Protein AF-0000000083960661 (afdb_homodimer)

pLDDT: mean 90.1, std 17.29, range [34.41, 98.94]

Structure (mmCIF, N/CA/C/O backbone):
data_AF-0000000083960661-model_v1
#
loop_
_entity.id
_entity.type
_entity.pdbx_description
1 polymer 'CREG-like beta-barrel domain-containing protein'
#
loop_
_atom_site.group_PDB
_atom_site.id
_atom_site.type_symbol
_atom_site.label_atom_id
_atom_site.label_alt_id
_atom_site.label_comp_id
_atom_site.label_asym_id
_atom_site.label_entity_id
_atom_site.label_seq_id
_atom_site.pdbx_PDB_ins_code
_atom_site.Cartn_x
_atom_site.Cartn_y
_atom_site.Cartn_z
_atom_site.occupancy
_atom_site.B_iso_or_equiv
_atom_site.auth_seq_id
_atom_site.auth_comp_id
_atom_site.auth_asym_id
_atom_site.auth_atom_id
_atom_site.pdbx_PDB_model_num
ATOM 1 N N . MET A 1 1 ? -62.625 -68.062 -13.789 1 34.59 1 MET A N 1
ATOM 2 C CA . MET A 1 1 ? -61.875 -67 -14.383 1 34.59 1 MET A CA 1
ATOM 3 C C . MET A 1 1 ? -61.875 -65.75 -13.445 1 34.59 1 MET A C 1
ATOM 5 O O . MET A 1 1 ? -62.812 -65 -13.438 1 34.59 1 MET A O 1
ATOM 9 N N . LEU A 1 2 ? -61.375 -65.938 -12.188 1 41.75 2 LEU A N 1
ATOM 10 C CA . LEU A 1 2 ? -61.281 -64.938 -11.117 1 41.75 2 LEU A CA 1
ATOM 11 C C . LEU A 1 2 ? -60.344 -63.812 -11.516 1 41.75 2 LEU A C 1
ATOM 13 O O . LEU A 1 2 ? -59.156 -64.062 -11.797 1 41.75 2 LEU A O 1
ATOM 17 N N . LEU A 1 3 ? -60.875 -62.75 -12.086 1 41.41 3 LEU A N 1
ATOM 18 C CA . LEU A 1 3 ? -60.219 -61.5 -12.477 1 41.41 3 LEU A CA 1
ATOM 19 C C . LEU A 1 3 ? -59.625 -60.781 -11.258 1 41.41 3 LEU A C 1
ATOM 21 O O . LEU A 1 3 ? -60.375 -60.406 -10.352 1 41.41 3 LEU A O 1
ATOM 25 N N . ARG A 1 4 ? -58.438 -61.156 -10.797 1 41.38 4 ARG A N 1
ATOM 26 C CA . ARG A 1 4 ? -57.688 -60.406 -9.773 1 41.38 4 ARG A CA 1
ATOM 27 C C . ARG A 1 4 ? -57.438 -58.969 -10.203 1 41.38 4 ARG A C 1
ATOM 29 O O . ARG A 1 4 ? -56.844 -58.75 -11.25 1 41.38 4 ARG A O 1
ATOM 36 N N . ALA A 1 5 ? -58.312 -58.031 -9.844 1 43.91 5 ALA A N 1
ATOM 37 C CA . ALA A 1 5 ? -58.062 -56.594 -10.016 1 43.91 5 ALA A CA 1
ATOM 38 C C . ALA A 1 5 ? -56.812 -56.156 -9.297 1 43.91 5 ALA A C 1
ATOM 40 O O . ALA A 1 5 ? -56.656 -56.344 -8.086 1 43.91 5 ALA A O 1
ATOM 41 N N . LEU A 1 6 ? -55.688 -56.156 -10.016 1 40.41 6 LEU A N 1
ATOM 42 C CA . LEU A 1 6 ? -54.438 -55.562 -9.516 1 40.41 6 LEU A CA 1
ATOM 43 C C . LEU A 1 6 ? -54.625 -54.094 -9.195 1 40.41 6 LEU A C 1
ATOM 45 O O . LEU A 1 6 ? -54.969 -53.312 -10.086 1 40.41 6 LEU A O 1
ATOM 49 N N . LEU A 1 7 ? -55.062 -53.75 -7.949 1 41.22 7 LEU A N 1
ATOM 50 C CA . LEU A 1 7 ? -55.094 -52.375 -7.469 1 41.22 7 LEU A CA 1
ATOM 51 C C . LEU A 1 7 ? -53.719 -51.75 -7.531 1 41.22 7 LEU A C 1
ATOM 53 O O . LEU A 1 7 ? -52.781 -52.219 -6.871 1 41.22 7 LEU A O 1
ATOM 57 N N . LEU A 1 8 ? -53.469 -51.094 -8.672 1 45.31 8 LEU A N 1
ATOM 58 C CA . LEU A 1 8 ? -52.281 -50.25 -8.789 1 45.31 8 LEU A CA 1
ATOM 59 C C . LEU A 1 8 ? -52.312 -49.125 -7.781 1 45.31 8 LEU A C 1
ATOM 61 O O . LEU A 1 8 ? -53.188 -48.25 -7.855 1 45.31 8 LEU A O 1
ATOM 65 N N . LEU A 1 9 ? -51.875 -49.312 -6.566 1 43.81 9 LEU A N 1
ATOM 66 C CA . LEU A 1 9 ? -51.656 -48.219 -5.617 1 43.81 9 LEU A CA 1
ATOM 67 C C . LEU A 1 9 ? -50.656 -47.219 -6.176 1 43.81 9 LEU A C 1
ATOM 69 O O . LEU A 1 9 ? -49.469 -47.531 -6.355 1 43.81 9 LEU A O 1
ATOM 73 N N . VAL A 1 10 ? -51.219 -46.219 -6.902 1 46.66 10 VAL A N 1
ATOM 74 C CA . VAL A 1 10 ? -50.406 -45.062 -7.277 1 46.66 10 VAL A CA 1
ATOM 75 C C . VAL A 1 10 ? -49.969 -44.312 -6.023 1 46.66 10 VAL A C 1
ATOM 77 O O . VAL A 1 10 ? -50.812 -43.781 -5.285 1 46.66 10 VAL A O 1
ATOM 80 N N . THR A 1 11 ? -48.875 -44.719 -5.414 1 44.22 11 THR A N 1
ATOM 81 C CA . THR A 1 11 ? -48.312 -43.875 -4.355 1 44.22 11 THR A CA 1
ATOM 82 C C . THR A 1 11 ? -47.969 -42.5 -4.883 1 44.22 11 THR A C 1
ATOM 84 O O . THR A 1 11 ? -47.219 -42.344 -5.859 1 44.22 11 THR A O 1
ATOM 87 N N . PHE A 1 12 ? -48.875 -41.531 -4.68 1 44.66 12 PHE A N 1
ATOM 88 C CA . PHE A 1 12 ? -48.531 -40.125 -4.887 1 44.66 12 PHE A CA 1
ATOM 89 C C . PHE A 1 12 ? -47.312 -39.719 -4.078 1 44.66 12 PHE A C 1
ATOM 91 O O . PHE A 1 12 ? -47.344 -39.75 -2.846 1 44.66 12 PHE A O 1
ATOM 98 N N . VAL A 1 13 ? -46.125 -39.875 -4.629 1 44.41 13 VAL A N 1
ATOM 99 C CA . VAL A 1 13 ? -44.969 -39.25 -4.016 1 44.41 13 VAL A CA 1
ATOM 100 C C . VAL A 1 13 ? -45.188 -37.75 -3.938 1 44.41 13 VAL A C 1
ATOM 102 O O . VAL A 1 13 ? -45.281 -37.062 -4.965 1 44.41 13 VAL A O 1
ATOM 105 N N . SER A 1 14 ? -45.844 -37.312 -2.906 1 40.88 14 SER A N 1
ATOM 106 C CA . SER A 1 14 ? -45.844 -35.844 -2.701 1 40.88 14 SER A CA 1
ATOM 107 C C . SER A 1 14 ? -44.438 -35.281 -2.797 1 40.88 14 SER A C 1
ATOM 109 O O . SER A 1 14 ? -43.531 -35.688 -2.053 1 40.88 14 SER A O 1
ATOM 111 N N . ALA A 1 15 ? -44.094 -34.812 -3.979 1 43.41 15 ALA A N 1
ATOM 112 C CA . ALA A 1 15 ? -42.875 -34 -4.051 1 43.41 15 ALA A CA 1
ATOM 113 C C . ALA A 1 15 ? -42.844 -32.969 -2.938 1 43.41 15 ALA A C 1
ATOM 115 O O . ALA A 1 15 ? -43.719 -32.094 -2.863 1 43.41 15 ALA A O 1
ATOM 116 N N . ALA A 1 16 ? -42.25 -33.281 -1.842 1 44.16 16 ALA A N 1
ATOM 117 C CA . ALA A 1 16 ? -42.031 -32.188 -0.904 1 44.16 16 ALA A CA 1
ATOM 118 C C . ALA A 1 16 ? -41.531 -30.953 -1.631 1 44.16 16 ALA A C 1
ATOM 120 O O . ALA A 1 16 ? -40.75 -31.031 -2.564 1 44.16 16 ALA A O 1
ATOM 121 N N . PRO A 1 17 ? -42.375 -29.891 -1.593 1 40.5 17 PRO A N 1
ATOM 122 C CA . PRO A 1 17 ? -41.844 -28.703 -2.24 1 40.5 17 PRO A CA 1
ATOM 123 C C . PRO A 1 17 ? -40.344 -28.516 -1.944 1 40.5 17 PRO A C 1
ATOM 125 O O . PRO A 1 17 ? -39.875 -28.828 -0.846 1 40.5 17 PRO A O 1
ATOM 128 N N . VAL A 1 18 ? -39.5 -28.797 -2.922 1 39.41 18 VAL A N 1
ATOM 129 C CA . VAL A 1 18 ? -38.125 -28.281 -2.764 1 39.41 18 VAL A CA 1
ATOM 130 C C . VAL A 1 18 ? -38.188 -26.922 -2.074 1 39.41 18 VAL A C 1
ATOM 132 O O . VAL A 1 18 ? -38.75 -25.969 -2.611 1 39.41 18 VAL A O 1
ATOM 135 N N . HIS A 1 19 ? -38.406 -26.891 -0.78 1 37.88 19 HIS A N 1
ATOM 136 C CA . HIS A 1 19 ? -38.156 -25.594 -0.136 1 37.88 19 HIS A CA 1
ATOM 137 C C . HIS A 1 19 ? -37 -24.859 -0.816 1 37.88 19 HIS A C 1
ATOM 139 O O . HIS A 1 19 ? -36 -25.453 -1.139 1 37.88 19 HIS A O 1
ATOM 145 N N . ASP A 1 20 ? -37.344 -23.906 -1.519 1 38.84 20 ASP A N 1
ATOM 146 C CA . ASP A 1 20 ? -36.281 -22.969 -1.948 1 38.84 20 ASP A CA 1
ATOM 147 C C . ASP A 1 20 ? -35.125 -22.938 -0.951 1 38.84 20 ASP A C 1
ATOM 149 O O . ASP A 1 20 ? -35.344 -22.594 0.217 1 38.84 20 ASP A O 1
ATOM 153 N N . ILE A 1 21 ? -34.312 -23.922 -0.898 1 38.97 21 ILE A N 1
ATOM 154 C CA . ILE A 1 21 ? -33.094 -23.641 -0.18 1 38.97 21 ILE A CA 1
ATOM 155 C C . ILE A 1 21 ? -32.781 -22.141 -0.212 1 38.97 21 ILE A C 1
ATOM 157 O O . ILE A 1 21 ? -32.531 -21.578 -1.277 1 38.97 21 ILE A O 1
ATOM 161 N N . ILE A 1 22 ? -33.5 -21.328 0.481 1 38.66 22 ILE A N 1
ATOM 162 C CA . ILE A 1 22 ? -33 -19.984 0.729 1 38.66 22 ILE A CA 1
ATOM 163 C C . ILE A 1 22 ? -31.469 -19.984 0.666 1 38.66 22 ILE A C 1
ATOM 165 O O . ILE A 1 22 ? -30.812 -20.625 1.491 1 38.66 22 ILE A O 1
ATOM 169 N N . ILE A 1 23 ? -30.734 -20.234 -0.454 1 44.41 23 ILE A N 1
ATOM 170 C CA . ILE A 1 23 ? -29.312 -19.906 -0.588 1 44.41 23 ILE A CA 1
ATOM 171 C C . ILE A 1 23 ? -28.938 -18.828 0.417 1 44.41 23 ILE A C 1
ATOM 173 O O . ILE A 1 23 ? -29.609 -17.797 0.504 1 44.41 23 ILE A O 1
ATOM 177 N N . GLU A 1 24 ? -28.375 -19 1.543 1 51.78 24 GLU A N 1
ATOM 178 C CA . GLU A 1 24 ? -27.703 -18.062 2.436 1 51.78 24 GLU A CA 1
ATOM 179 C C . GLU A 1 24 ? -27.344 -16.766 1.707 1 51.78 24 GLU A C 1
ATOM 181 O O . GLU A 1 24 ? -26.906 -16.812 0.555 1 51.78 24 GLU A O 1
ATOM 186 N N . ASP A 1 25 ? -27.812 -15.477 2.086 1 67.06 25 ASP A N 1
ATOM 187 C CA . ASP A 1 25 ? -27.922 -14.102 1.619 1 67.06 25 ASP A CA 1
ATOM 188 C C . ASP A 1 25 ? -26.578 -13.586 1.108 1 67.06 25 ASP A C 1
ATOM 190 O O . ASP A 1 25 ? -25.594 -13.586 1.84 1 67.06 25 ASP A O 1
ATOM 194 N N . SER A 1 26 ? -26.312 -13.617 -0.14 1 86.56 26 SER A N 1
ATOM 195 C CA . SER A 1 26 ? -25.188 -12.977 -0.812 1 86.56 26 SER A CA 1
ATOM 196 C C . SER A 1 26 ? -24.969 -11.562 -0.291 1 86.56 26 SER A C 1
ATOM 198 O O . SER A 1 26 ? -25.922 -10.836 -0.026 1 86.56 26 SER A O 1
ATOM 200 N N . PRO A 1 27 ? -23.734 -11.188 0.075 1 93.94 27 PRO A N 1
ATOM 201 C CA . PRO A 1 27 ? -23.453 -9.836 0.563 1 93.94 27 PRO A CA 1
ATOM 202 C C . PRO A 1 27 ? -23.984 -8.75 -0.364 1 93.94 27 PRO A C 1
ATOM 204 O O . PRO A 1 27 ? -23.875 -8.867 -1.587 1 93.94 27 PRO A O 1
ATOM 207 N N . THR A 1 28 ? -24.656 -7.789 0.223 1 96.06 28 THR A N 1
ATOM 208 C CA . THR A 1 28 ? -25.266 -6.688 -0.527 1 96.06 28 THR A CA 1
ATOM 209 C C . THR A 1 28 ? -24.281 -5.516 -0.634 1 96.06 28 THR A C 1
ATOM 211 O O . THR A 1 28 ? -23.25 -5.5 0.027 1 96.06 28 THR A O 1
ATOM 214 N N . VAL A 1 29 ? -24.641 -4.547 -1.473 1 97.88 29 VAL A N 1
ATOM 215 C CA . VAL A 1 29 ? -23.828 -3.342 -1.598 1 97.88 29 VAL A CA 1
ATOM 216 C C . VAL A 1 29 ? -23.859 -2.559 -0.287 1 97.88 29 VAL A C 1
ATOM 218 O O . VAL A 1 29 ? -22.859 -1.926 0.087 1 97.88 29 VAL A O 1
ATOM 221 N N . GLU A 1 30 ? -24.922 -2.656 0.465 1 97.88 30 GLU A N 1
ATOM 222 C CA . GLU A 1 30 ? -25.016 -2.023 1.777 1 97.88 30 GLU A CA 1
ATOM 223 C C . GLU A 1 30 ? -24.031 -2.65 2.758 1 97.88 30 GLU A C 1
ATOM 225 O O . GLU A 1 30 ? -23.406 -1.946 3.557 1 97.88 30 GLU A O 1
ATOM 230 N N . ASP A 1 31 ? -23.906 -3.975 2.67 1 97.25 31 ASP A N 1
ATOM 231 C CA . ASP A 1 31 ? -22.891 -4.66 3.469 1 97.25 31 ASP A CA 1
ATOM 232 C C . ASP A 1 31 ? -21.5 -4.164 3.119 1 97.25 31 ASP A C 1
ATOM 234 O O . ASP A 1 31 ? -20.688 -3.9 4.008 1 97.25 31 ASP A O 1
ATOM 238 N N . GLY A 1 32 ? -21.281 -4.039 1.818 1 98.25 32 GLY A N 1
ATOM 239 C CA . GLY A 1 32 ? -20 -3.535 1.354 1 98.25 32 GLY A CA 1
ATOM 240 C C . GLY A 1 32 ? -19.703 -2.125 1.832 1 98.25 32 GLY A C 1
ATOM 241 O O . GLY A 1 32 ? -18.578 -1.826 2.238 1 98.25 32 GLY A O 1
ATOM 242 N N . ALA A 1 33 ? -20.703 -1.299 1.761 1 98.81 33 ALA A N 1
ATOM 243 C CA . ALA A 1 33 ? -20.547 0.085 2.199 1 98.81 33 ALA A CA 1
ATOM 244 C C . ALA A 1 33 ? -20.156 0.151 3.676 1 98.81 33 ALA A C 1
ATOM 246 O O . ALA A 1 33 ? -19.297 0.934 4.062 1 98.81 33 ALA A O 1
ATOM 247 N N . ALA A 1 34 ? -20.781 -0.669 4.496 1 98.69 34 ALA A N 1
ATOM 248 C CA . ALA A 1 34 ? -20.469 -0.713 5.922 1 98.69 34 ALA A CA 1
ATOM 249 C C . ALA A 1 34 ? -19.031 -1.164 6.152 1 98.69 34 ALA A C 1
ATOM 251 O O . ALA A 1 34 ? -18.328 -0.606 6.996 1 98.69 34 ALA A O 1
ATOM 252 N N . VAL A 1 35 ? -18.609 -2.133 5.387 1 98.62 35 VAL A N 1
ATOM 253 C CA . VAL A 1 35 ? -17.25 -2.635 5.508 1 98.62 35 VAL A CA 1
ATOM 254 C C . VAL A 1 35 ? -16.25 -1.552 5.082 1 98.62 35 VAL A C 1
ATOM 256 O O . VAL A 1 35 ? -15.281 -1.277 5.785 1 98.62 35 VAL A O 1
ATOM 259 N N . ALA A 1 36 ? -16.531 -0.881 3.961 1 98.81 36 ALA A N 1
ATOM 260 C CA . ALA A 1 36 ? -15.648 0.164 3.457 1 98.81 36 ALA A CA 1
ATOM 261 C C . ALA A 1 36 ? -15.523 1.31 4.457 1 98.81 36 ALA A C 1
ATOM 263 O O . ALA A 1 36 ? -14.414 1.744 4.781 1 98.81 36 ALA A O 1
ATOM 264 N N . ARG A 1 37 ? -16.672 1.735 4.961 1 98.88 37 ARG A N 1
ATOM 265 C CA . ARG A 1 37 ? -16.703 2.828 5.926 1 98.88 37 ARG A CA 1
ATOM 266 C C . ARG A 1 37 ? -15.961 2.453 7.203 1 98.88 37 ARG A C 1
ATOM 268 O O . ARG A 1 37 ? -15.211 3.264 7.75 1 98.88 37 ARG A O 1
ATOM 275 N N . THR A 1 38 ? -16.156 1.287 7.641 1 98.75 38 THR A N 1
ATOM 276 C CA . THR A 1 38 ? -15.516 0.81 8.859 1 98.75 38 THR A CA 1
ATOM 277 C C . THR A 1 38 ? -14.008 0.699 8.672 1 98.75 38 THR A C 1
ATOM 279 O O . THR A 1 38 ? -13.234 1.088 9.555 1 98.75 38 THR A O 1
ATOM 282 N N . LEU A 1 39 ? -13.633 0.182 7.527 1 98.69 39 LEU A N 1
ATOM 283 C CA . LEU A 1 39 ? -12.211 0.036 7.223 1 98.69 39 LEU A CA 1
ATOM 284 C C . LEU A 1 39 ? -11.5 1.386 7.273 1 98.69 39 LEU A C 1
ATOM 286 O O . LEU A 1 39 ? -10.453 1.518 7.91 1 98.69 39 LEU A O 1
ATOM 290 N N . VAL A 1 40 ? -12.062 2.402 6.691 1 98.88 40 VAL A N 1
ATOM 291 C CA . VAL A 1 40 ? -11.492 3.744 6.676 1 98.88 40 VAL A CA 1
ATOM 292 C C . VAL A 1 40 ? -11.453 4.305 8.094 1 98.88 40 VAL A C 1
ATOM 294 O O . VAL A 1 40 ? -10.484 4.973 8.477 1 98.88 40 VAL A O 1
ATOM 297 N N . ASN A 1 41 ? -12.461 4.016 8.852 1 98.56 41 ASN A N 1
ATOM 298 C CA . ASN A 1 41 ? -12.531 4.504 10.219 1 98.56 41 ASN A CA 1
ATOM 299 C C . ASN A 1 41 ? -11.508 3.814 11.117 1 98.56 41 ASN A C 1
ATOM 301 O O . ASN A 1 41 ? -10.891 4.457 11.969 1 98.56 41 ASN A O 1
ATOM 305 N N . ARG A 1 42 ? -11.289 2.537 10.93 1 98.25 42 ARG A N 1
ATOM 306 C CA . ARG A 1 42 ? -10.469 1.723 11.82 1 98.25 42 ARG A CA 1
ATOM 307 C C . ARG A 1 42 ? -8.984 1.899 11.516 1 98.25 42 ARG A C 1
ATOM 309 O O . ARG A 1 42 ? -8.156 1.936 12.43 1 98.25 42 ARG A O 1
ATOM 316 N N . GLU A 1 43 ? -8.68 1.949 10.273 1 98.44 43 GLU A N 1
ATOM 317 C CA . GLU A 1 43 ? -7.27 2.033 9.883 1 98.44 43 GLU A CA 1
ATOM 318 C C . GLU A 1 43 ? -6.773 3.475 9.93 1 98.44 43 GLU A C 1
ATOM 320 O O . GLU A 1 43 ? -7.531 4.391 10.25 1 98.44 43 GLU A O 1
ATOM 325 N N . SER A 1 44 ? -5.414 3.652 9.68 1 98.69 44 SER A N 1
ATOM 326 C CA . SER A 1 44 ? -4.855 4.992 9.852 1 98.69 44 SER A CA 1
ATOM 327 C C . SER A 1 44 ? -3.725 5.246 8.859 1 98.69 44 SER A C 1
ATOM 329 O O . SER A 1 44 ? -3.07 6.289 8.906 1 98.69 44 SER A O 1
ATOM 331 N N . LEU A 1 45 ? -3.406 4.289 8.047 1 98.81 45 LEU A N 1
ATOM 332 C CA . LEU A 1 45 ? -2.469 4.438 6.941 1 98.81 45 LEU A CA 1
ATOM 333 C C . LEU A 1 45 ? -3.176 4.25 5.605 1 98.81 45 LEU A C 1
ATOM 335 O O . LEU A 1 45 ? -4.043 3.385 5.469 1 98.81 45 LEU A O 1
ATOM 339 N N . ALA A 1 46 ? -2.834 5.031 4.68 1 98.88 46 ALA A N 1
ATOM 340 C CA . ALA A 1 46 ? -3.318 4.879 3.309 1 98.88 46 ALA A CA 1
ATOM 341 C C . ALA A 1 46 ? -2.158 4.816 2.32 1 98.88 46 ALA A C 1
ATOM 343 O O . ALA A 1 46 ? -1.136 5.48 2.512 1 98.88 46 ALA A O 1
ATOM 344 N N . ASN A 1 47 ? -2.293 3.957 1.353 1 98.81 47 ASN A N 1
ATOM 345 C CA . ASN A 1 47 ? -1.455 4.07 0.164 1 98.81 47 ASN A CA 1
ATOM 346 C C . ASN A 1 47 ? -1.998 5.113 -0.809 1 98.81 47 ASN A C 1
ATOM 348 O O . ASN A 1 47 ? -3.094 4.949 -1.35 1 98.81 47 ASN A O 1
ATOM 352 N N . VAL A 1 48 ? -1.253 6.168 -0.927 1 98.94 48 VAL A N 1
ATOM 353 C CA . VAL A 1 48 ? -1.624 7.195 -1.896 1 98.94 48 VAL A CA 1
ATOM 354 C C . VAL A 1 48 ? -0.997 6.879 -3.252 1 98.94 48 VAL A C 1
ATOM 356 O O . VAL A 1 48 ? 0.228 6.816 -3.377 1 98.94 48 VAL A O 1
ATOM 359 N N . ASN A 1 49 ? -1.896 6.652 -4.191 1 98.94 49 ASN A N 1
ATOM 360 C CA . ASN A 1 49 ? -1.487 6.211 -5.52 1 98.94 49 ASN A CA 1
ATOM 361 C C . ASN A 1 49 ? -1.475 7.367 -6.516 1 98.94 49 ASN A C 1
ATOM 363 O O . ASN A 1 49 ? -2.461 8.094 -6.641 1 98.94 49 ASN A O 1
ATOM 367 N N . THR A 1 50 ? -0.339 7.547 -7.145 1 98.94 50 THR A N 1
ATOM 368 C CA . THR A 1 50 ? -0.153 8.641 -8.094 1 98.94 50 THR A CA 1
ATOM 369 C C . THR A 1 50 ? 0.635 8.172 -9.312 1 98.94 50 THR A C 1
ATOM 371 O O . THR A 1 50 ? 1.012 6.996 -9.398 1 98.94 50 THR A O 1
ATOM 374 N N . ILE A 1 51 ? 0.735 9.039 -10.273 1 98.81 51 ILE A N 1
ATOM 375 C CA . ILE A 1 51 ? 1.561 8.805 -11.461 1 98.81 51 ILE A CA 1
ATOM 376 C C . ILE A 1 51 ? 2.812 9.68 -11.391 1 98.81 51 ILE A C 1
ATOM 378 O O . ILE A 1 51 ? 2.719 10.898 -11.25 1 98.81 51 ILE A O 1
ATOM 382 N N . LYS A 1 52 ? 3.928 9.008 -11.43 1 98.31 52 LYS A N 1
ATOM 383 C CA . LYS A 1 52 ? 5.215 9.695 -11.422 1 98.31 52 LYS A CA 1
ATOM 384 C C . LYS A 1 52 ? 5.848 9.695 -12.812 1 98.31 52 LYS A C 1
ATOM 386 O O . LYS A 1 52 ? 6.117 8.625 -13.375 1 98.31 52 LYS A O 1
ATOM 391 N N . PRO A 1 53 ? 6.105 10.812 -13.383 1 96.56 53 PRO A N 1
ATOM 392 C CA . PRO A 1 53 ? 6.879 10.828 -14.633 1 96.56 53 PRO A CA 1
ATOM 393 C C . PRO A 1 53 ? 8.352 10.477 -14.414 1 96.56 53 PRO A C 1
ATOM 395 O O . PRO A 1 53 ? 9 11.031 -13.523 1 96.56 53 PRO A O 1
ATOM 398 N N . VAL A 1 54 ? 8.773 9.5 -15.18 1 94.88 54 VAL A N 1
ATOM 399 C CA . VAL A 1 54 ? 10.164 9.07 -15.102 1 94.88 54 VAL A CA 1
ATOM 400 C C . VAL A 1 54 ? 10.828 9.219 -16.469 1 94.88 54 VAL A C 1
ATOM 402 O O . VAL A 1 54 ? 10.406 8.594 -17.438 1 94.88 54 VAL A O 1
ATOM 405 N N . LYS A 1 55 ? 11.898 10.016 -16.484 1 92.38 55 LYS A N 1
ATOM 406 C CA . LYS A 1 55 ? 12.641 10.172 -17.719 1 92.38 55 LYS A CA 1
ATOM 407 C C . LYS A 1 55 ? 13.508 8.953 -18 1 92.38 55 LYS A C 1
ATOM 409 O O . LYS A 1 55 ? 14.266 8.5 -17.141 1 92.38 55 LYS A O 1
ATOM 414 N N . ARG A 1 56 ? 13.398 8.477 -19.188 1 90.75 56 ARG A N 1
ATOM 415 C CA . ARG A 1 56 ? 14.164 7.301 -19.594 1 90.75 56 ARG A CA 1
ATOM 416 C C . ARG A 1 56 ? 15.398 7.695 -20.391 1 90.75 56 ARG A C 1
ATOM 418 O O . ARG A 1 56 ? 15.492 8.82 -20.875 1 90.75 56 ARG A O 1
ATOM 425 N N . PRO A 1 57 ? 16.359 6.82 -20.453 1 87.31 57 PRO A N 1
ATOM 426 C CA . PRO A 1 57 ? 17.594 7.125 -21.172 1 87.31 57 PRO A CA 1
ATOM 427 C C . PRO A 1 57 ? 17.359 7.496 -22.641 1 87.31 57 PRO A C 1
ATOM 429 O O . PRO A 1 57 ? 18.094 8.297 -23.203 1 87.31 57 PRO A O 1
ATOM 432 N N . ASP A 1 58 ? 16.312 7.023 -23.234 1 91.38 58 ASP A N 1
ATOM 433 C CA . ASP A 1 58 ? 16.047 7.266 -24.656 1 91.38 58 ASP A CA 1
ATOM 434 C C . ASP A 1 58 ? 15.312 8.586 -24.859 1 91.38 58 ASP A C 1
ATOM 436 O O . ASP A 1 58 ? 14.945 8.93 -25.984 1 91.38 58 ASP A O 1
ATOM 440 N N . GLY A 1 59 ? 15.055 9.273 -23.797 1 92.31 59 GLY A N 1
ATOM 441 C CA . GLY A 1 59 ? 14.453 10.594 -23.875 1 92.31 59 GLY A CA 1
ATOM 442 C C . GLY A 1 59 ? 12.953 10.578 -23.672 1 92.31 59 GLY A C 1
ATOM 443 O O . GLY A 1 59 ? 12.328 11.625 -23.5 1 92.31 59 GLY A O 1
ATOM 444 N N . THR A 1 60 ? 12.398 9.367 -23.641 1 93.44 60 THR A N 1
ATOM 445 C CA . THR A 1 60 ? 10.953 9.281 -23.453 1 93.44 60 THR A CA 1
ATOM 446 C C . THR A 1 60 ? 10.609 9.375 -21.969 1 93.44 60 THR A C 1
ATOM 448 O O . THR A 1 60 ? 11.484 9.281 -21.109 1 93.44 60 THR A O 1
ATOM 451 N N . VAL A 1 61 ? 9.352 9.711 -21.734 1 94.44 61 VAL A N 1
ATOM 452 C CA . VAL A 1 61 ? 8.859 9.805 -20.359 1 94.44 61 VAL A CA 1
ATOM 453 C C . VAL A 1 61 ? 7.914 8.648 -20.062 1 94.44 61 VAL A C 1
ATOM 455 O O . VAL A 1 61 ? 6.949 8.422 -20.797 1 94.44 61 VAL A O 1
ATOM 458 N N . LEU A 1 62 ? 8.266 7.895 -19.016 1 95.19 62 LEU A N 1
ATOM 459 C CA . LEU A 1 62 ? 7.367 6.859 -18.516 1 95.19 62 LEU A CA 1
ATOM 460 C C . LEU A 1 62 ? 6.484 7.398 -17.406 1 95.19 62 LEU A C 1
ATOM 462 O O . LEU A 1 62 ? 6.98 7.961 -16.422 1 95.19 62 LEU A O 1
ATOM 466 N N . ASN A 1 63 ? 5.168 7.316 -17.594 1 97.12 63 ASN A N 1
ATOM 467 C CA . ASN A 1 63 ? 4.23 7.617 -16.516 1 97.12 63 ASN A CA 1
ATOM 468 C C . ASN A 1 63 ? 4.035 6.414 -15.602 1 97.12 63 ASN A C 1
ATOM 470 O O . ASN A 1 63 ? 3.172 5.57 -15.852 1 97.12 63 ASN A O 1
ATOM 474 N N . LEU A 1 64 ? 4.777 6.391 -14.586 1 98.62 64 LEU A N 1
ATOM 475 C CA . LEU A 1 64 ? 4.863 5.23 -13.703 1 98.62 64 LEU A CA 1
ATOM 476 C C . LEU A 1 64 ? 3.857 5.34 -12.562 1 98.62 64 LEU A C 1
ATOM 478 O O . LEU A 1 64 ? 3.891 6.297 -11.789 1 98.62 64 LEU A O 1
ATOM 482 N N . PRO A 1 65 ? 2.879 4.379 -12.484 1 98.94 65 PRO A N 1
ATOM 483 C CA . PRO A 1 65 ? 2.072 4.359 -11.258 1 98.94 65 PRO A CA 1
ATOM 484 C C . PRO A 1 65 ? 2.889 3.998 -10.023 1 98.94 65 PRO A C 1
ATOM 486 O O . PRO A 1 65 ? 3.664 3.039 -10.047 1 98.94 65 PRO A O 1
ATOM 489 N N . VAL A 1 66 ? 2.785 4.812 -8.992 1 98.88 66 VAL A N 1
ATOM 490 C CA . VAL A 1 66 ? 3.523 4.605 -7.75 1 98.88 66 VAL A CA 1
ATOM 491 C C . VAL A 1 66 ? 2.58 4.75 -6.559 1 98.88 66 VAL A C 1
ATOM 493 O O . VAL A 1 66 ? 1.472 5.273 -6.695 1 98.88 66 VAL A O 1
ATOM 496 N N . SER A 1 67 ? 2.984 4.227 -5.457 1 98.88 67 SER A N 1
ATOM 497 C CA . SER A 1 67 ? 2.207 4.285 -4.223 1 98.88 67 SER A CA 1
ATOM 498 C C . SER A 1 67 ? 3.092 4.609 -3.025 1 98.88 67 SER A C 1
ATOM 500 O O . SER A 1 67 ? 4.234 4.152 -2.947 1 98.88 67 SER A O 1
ATOM 502 N N . SER A 1 68 ? 2.592 5.398 -2.154 1 98.75 68 SER A N 1
ATOM 503 C CA . SER A 1 68 ? 3.307 5.754 -0.933 1 98.75 68 SER A CA 1
ATOM 504 C C . SER A 1 68 ? 2.389 5.691 0.284 1 98.75 68 SER A C 1
ATOM 506 O O . SER A 1 68 ? 1.246 6.148 0.229 1 98.75 68 SER A O 1
ATOM 508 N N . VAL A 1 69 ? 2.916 5.109 1.354 1 98.81 69 VAL A N 1
ATOM 509 C CA . VAL A 1 69 ? 2.146 5.074 2.594 1 98.81 69 VAL A CA 1
ATOM 510 C C . VAL A 1 69 ? 2.102 6.469 3.215 1 98.81 69 VAL A C 1
ATOM 512 O O . VAL A 1 69 ? 3.117 7.168 3.262 1 98.81 69 VAL A O 1
ATOM 515 N N . GLU A 1 70 ? 0.933 6.883 3.637 1 98.81 70 GLU A N 1
ATOM 516 C CA . GLU A 1 70 ? 0.695 8.188 4.25 1 98.81 70 GLU A CA 1
ATOM 517 C C . GLU A 1 70 ? -0.198 8.062 5.484 1 98.81 70 GLU A C 1
ATOM 519 O O . GLU A 1 70 ? -1.014 7.145 5.574 1 98.81 70 GLU A O 1
ATOM 524 N N . TYR A 1 71 ? -0.041 9.023 6.391 1 98.81 71 TYR A N 1
ATOM 525 C CA . TYR A 1 71 ? -0.826 9.055 7.621 1 98.81 71 TYR A CA 1
ATOM 526 C C . TYR A 1 71 ? -2.166 9.75 7.395 1 98.81 71 TYR A C 1
ATOM 528 O O . TYR A 1 71 ? -2.219 10.852 6.844 1 98.81 71 TYR A O 1
ATOM 536 N N . TYR A 1 72 ? -3.234 9.078 7.781 1 98.88 72 TYR A N 1
ATOM 537 C CA . TYR A 1 72 ? -4.543 9.719 7.793 1 98.88 72 TYR A CA 1
ATOM 538 C C . TYR A 1 72 ? -5.301 9.391 9.07 1 98.88 72 TYR A C 1
ATOM 540 O O . TYR A 1 72 ? -4.891 8.516 9.836 1 98.88 72 TYR A O 1
ATOM 548 N N . ALA A 1 73 ? -6.348 10.117 9.336 1 98.75 73 ALA A N 1
ATOM 549 C CA . ALA A 1 73 ? -7.297 9.789 10.398 1 98.75 73 ALA A CA 1
ATOM 550 C C . ALA A 1 73 ? -8.695 10.305 10.062 1 98.75 73 ALA A C 1
ATOM 552 O O . ALA A 1 73 ? -8.844 11.391 9.492 1 98.75 73 ALA A O 1
ATOM 553 N N . ASP A 1 74 ? -9.633 9.477 10.375 1 98.5 74 ASP A N 1
ATOM 554 C CA . ASP A 1 74 ? -11.023 9.867 10.203 1 98.5 74 ASP A CA 1
ATOM 555 C C . ASP A 1 74 ? -11.547 10.609 11.438 1 98.5 74 ASP A C 1
ATOM 557 O O . ASP A 1 74 ? -12.461 10.133 12.109 1 98.5 74 ASP A O 1
ATOM 561 N N . CYS A 1 75 ? -11.141 11.836 11.633 1 98.5 75 CYS A N 1
ATOM 562 C CA . CYS A 1 75 ? -11.336 12.555 12.883 1 98.5 75 CYS A CA 1
ATOM 563 C C . CYS A 1 75 ? -12.766 13.086 12.984 1 98.5 75 CYS A C 1
ATOM 565 O O . CYS A 1 75 ? -13.273 13.289 14.094 1 98.5 75 CYS A O 1
ATOM 567 N N . ASP A 1 76 ? -13.469 13.297 11.883 1 98.06 76 ASP A N 1
ATOM 568 C CA . ASP A 1 76 ? -14.852 13.781 11.914 1 98.06 76 ASP A CA 1
ATOM 569 C C . ASP A 1 76 ? -15.844 12.625 11.898 1 98.06 76 ASP A C 1
ATOM 571 O O . ASP A 1 76 ? -17.047 12.836 11.953 1 98.06 76 ASP A O 1
ATOM 575 N N . ASN A 1 77 ? -15.352 11.453 11.789 1 97.81 77 ASN A N 1
ATOM 576 C CA . ASN A 1 77 ? -16.172 10.25 11.734 1 97.81 77 ASN A CA 1
ATOM 577 C C . ASN A 1 77 ? -17.188 10.312 10.602 1 97.81 77 ASN A C 1
ATOM 579 O O . ASN A 1 77 ? -18.328 9.875 10.758 1 97.81 77 ASN A O 1
ATOM 583 N N . ASP A 1 78 ? -16.828 10.883 9.492 1 98.31 78 ASP A N 1
ATOM 584 C CA . ASP A 1 78 ? -17.766 11.047 8.383 1 98.31 78 ASP A CA 1
ATOM 585 C C . ASP A 1 78 ? -17.312 10.25 7.164 1 98.31 78 ASP A C 1
ATOM 587 O O . ASP A 1 78 ? -17.938 10.305 6.105 1 98.31 78 ASP A O 1
ATOM 591 N N . GLY A 1 79 ? -16.188 9.531 7.234 1 98.69 79 GLY A N 1
ATOM 592 C CA . GLY A 1 79 ? -15.688 8.719 6.137 1 98.69 79 GLY A CA 1
ATOM 593 C C . GLY A 1 79 ? -14.797 9.492 5.18 1 98.69 79 GLY A C 1
ATOM 594 O O . GLY A 1 79 ? -14.273 8.922 4.219 1 98.69 79 GLY A O 1
ATOM 595 N N . ASP A 1 80 ? -14.594 10.797 5.418 1 98.88 80 ASP A N 1
ATOM 596 C CA . ASP A 1 80 ? -13.664 11.648 4.676 1 98.88 80 ASP A CA 1
ATOM 597 C C . ASP A 1 80 ? -12.414 11.938 5.496 1 98.88 80 ASP A C 1
ATOM 599 O O . ASP A 1 80 ? -12.398 12.867 6.312 1 98.88 80 ASP A O 1
ATOM 603 N N . PRO A 1 81 ? -11.359 11.195 5.336 1 98.38 81 PRO A N 1
ATOM 604 C CA . PRO A 1 81 ? -10.227 11.266 6.262 1 98.38 81 PRO A CA 1
ATOM 605 C C . PRO A 1 81 ? -9.359 12.508 6.039 1 98.38 81 PRO A C 1
ATOM 607 O O . PRO A 1 81 ? -9.406 13.109 4.965 1 98.38 81 PRO A O 1
ATOM 610 N N . TYR A 1 82 ? -8.719 12.922 7.145 1 98.88 82 TYR A N 1
ATOM 611 C CA . TYR A 1 82 ? -7.676 13.938 7.082 1 98.88 82 TYR A CA 1
ATOM 612 C C . TYR A 1 82 ? -6.324 13.312 6.758 1 98.88 82 TYR A C 1
ATOM 614 O O . TYR A 1 82 ? -5.98 12.25 7.277 1 98.88 82 TYR A O 1
ATOM 622 N N . TRP A 1 83 ? -5.668 13.922 5.84 1 98.94 83 TRP A N 1
ATOM 623 C CA . TRP A 1 83 ? -4.301 13.578 5.461 1 98.94 83 TRP A CA 1
ATOM 624 C C . TRP A 1 83 ? -3.324 14.656 5.918 1 98.94 83 TRP A C 1
ATOM 626 O O . TRP A 1 83 ? -3.531 15.844 5.652 1 98.94 83 TRP A O 1
ATOM 636 N N . LEU A 1 84 ? -2.314 14.25 6.781 1 98.75 84 LEU A N 1
ATOM 637 C CA . LEU A 1 84 ? -1.203 15.148 7.066 1 98.75 84 LEU A CA 1
ATOM 638 C C . LEU A 1 84 ? -0.159 15.094 5.953 1 98.75 84 LEU A C 1
ATOM 640 O O . LEU A 1 84 ? 0.642 14.156 5.898 1 98.75 84 LEU A O 1
ATOM 644 N N . VAL A 1 85 ? -0.163 16.109 5.113 1 98.62 85 VAL A N 1
ATOM 645 C CA . VAL A 1 85 ? 0.628 16.109 3.889 1 98.62 85 VAL A CA 1
ATOM 646 C C . VAL A 1 85 ? 2.006 16.703 4.164 1 98.62 85 VAL A C 1
ATOM 648 O O . VAL A 1 85 ? 2.113 17.812 4.703 1 98.62 85 VAL A O 1
ATOM 651 N N . ILE A 1 86 ? 3.016 15.93 3.857 1 97.5 86 ILE A N 1
ATOM 652 C CA . ILE A 1 86 ? 4.359 16.5 3.812 1 97.5 86 ILE A CA 1
ATOM 653 C C . ILE A 1 86 ? 4.625 17.094 2.434 1 97.5 86 ILE A C 1
ATOM 655 O O . ILE A 1 86 ? 4.578 16.391 1.424 1 97.5 86 ILE A O 1
ATOM 659 N N . ASP A 1 87 ? 4.973 18.328 2.379 1 97.44 87 ASP A N 1
ATOM 660 C CA . ASP A 1 87 ? 4.984 19.062 1.124 1 97.44 87 ASP A CA 1
ATOM 661 C C . ASP A 1 87 ? 6 18.484 0.145 1 97.44 87 ASP A C 1
ATOM 663 O O . ASP A 1 87 ? 5.734 18.391 -1.056 1 97.44 87 ASP A O 1
ATOM 667 N N . ILE A 1 88 ? 7.105 18.031 0.633 1 96.62 88 ILE A N 1
ATOM 668 C CA . ILE A 1 88 ? 8.172 17.562 -0.248 1 96.62 88 ILE A CA 1
ATOM 669 C C . ILE A 1 88 ? 7.922 16.109 -0.637 1 96.62 88 ILE A C 1
ATOM 671 O O . ILE A 1 88 ? 8.617 15.562 -1.495 1 96.62 88 ILE A O 1
ATOM 675 N N . GLY A 1 89 ? 6.906 15.461 0.001 1 97.56 89 GLY A N 1
ATOM 676 C CA . GLY A 1 89 ? 6.637 14.055 -0.242 1 97.56 89 GLY A CA 1
ATOM 677 C C . GLY A 1 89 ? 6.242 13.758 -1.677 1 97.56 89 GLY A C 1
ATOM 678 O O . GLY A 1 89 ? 5.613 14.586 -2.336 1 97.56 89 GLY A O 1
ATOM 679 N N . GLY A 1 90 ? 6.5 12.586 -2.137 1 98 90 GLY A N 1
ATOM 680 C CA . GLY A 1 90 ? 6.262 12.148 -3.502 1 98 90 GLY A CA 1
ATOM 681 C C . GLY A 1 90 ? 4.816 12.297 -3.936 1 98 90 GLY A C 1
ATOM 682 O O . GLY A 1 90 ? 4.531 12.922 -4.961 1 98 90 GLY A O 1
ATOM 683 N N . PRO A 1 91 ? 3.916 11.766 -3.143 1 98.69 91 PRO A N 1
ATOM 684 C CA . PRO A 1 91 ? 2.516 11.844 -3.561 1 98.69 91 PRO A CA 1
ATOM 685 C C . PRO A 1 91 ? 2.027 13.281 -3.734 1 98.69 91 PRO A C 1
ATOM 687 O O . PRO A 1 91 ? 1.364 13.594 -4.727 1 98.69 91 PRO A O 1
ATOM 690 N N . ASN A 1 92 ? 2.379 14.125 -2.807 1 98.69 92 ASN A N 1
ATOM 691 C CA . ASN A 1 92 ? 1.971 15.516 -2.934 1 98.69 92 ASN A CA 1
ATOM 692 C C . ASN A 1 92 ? 2.611 16.188 -4.152 1 98.69 92 ASN A C 1
ATOM 694 O O . ASN A 1 92 ? 1.947 16.922 -4.883 1 98.69 92 ASN A O 1
ATOM 698 N N . GLN A 1 93 ? 3.893 15.945 -4.367 1 98.5 93 GLN A N 1
ATOM 699 C CA . GLN A 1 93 ? 4.59 16.531 -5.508 1 98.5 93 GLN A CA 1
ATOM 700 C C . GLN A 1 93 ? 3.982 16.047 -6.828 1 98.5 93 GLN A C 1
ATOM 702 O O . GLN A 1 93 ? 3.836 16.844 -7.766 1 98.5 93 GLN A O 1
ATOM 707 N N . ASN A 1 94 ? 3.619 14.805 -6.938 1 98.75 94 ASN A N 1
ATOM 708 C CA . ASN A 1 94 ? 2.961 14.297 -8.141 1 98.75 94 ASN A CA 1
ATOM 709 C C . ASN A 1 94 ? 1.6 14.953 -8.352 1 98.75 94 ASN A C 1
ATOM 711 O O . ASN A 1 94 ? 1.26 15.336 -9.469 1 98.75 94 ASN A O 1
ATOM 715 N N . ILE A 1 95 ? 0.891 15.07 -7.277 1 98.75 95 ILE A N 1
ATOM 716 C CA . ILE A 1 95 ? -0.468 15.594 -7.355 1 98.75 95 ILE A CA 1
ATOM 717 C C . ILE A 1 95 ? -0.43 17.062 -7.789 1 98.75 95 ILE A C 1
ATOM 719 O O . ILE A 1 95 ? -1.201 17.469 -8.656 1 98.75 95 ILE A O 1
ATOM 723 N N . ILE A 1 96 ? 0.498 17.812 -7.215 1 97.75 96 ILE A N 1
ATOM 724 C CA . ILE A 1 96 ? 0.564 19.234 -7.555 1 97.75 96 ILE A CA 1
ATOM 725 C C . ILE A 1 96 ? 1.004 19.391 -9.008 1 97.75 96 ILE A C 1
ATOM 727 O O . ILE A 1 96 ? 0.691 20.406 -9.648 1 97.75 96 ILE A O 1
ATOM 731 N N . LYS A 1 97 ? 1.639 18.375 -9.562 1 97.25 97 LYS A N 1
ATOM 732 C CA . LYS A 1 97 ? 2.086 18.406 -10.945 1 97.25 97 LYS A CA 1
ATOM 733 C C . LYS A 1 97 ? 1.017 17.859 -11.883 1 97.25 97 LYS A C 1
ATOM 735 O O . LYS A 1 97 ? 1.253 17.719 -13.086 1 97.25 97 LYS A O 1
ATOM 740 N N . GLY A 1 98 ? -0.12 17.438 -11.297 1 97.5 98 GLY A N 1
ATOM 741 C CA . GLY A 1 98 ? -1.259 17.141 -12.148 1 97.5 98 GLY A CA 1
ATOM 742 C C . GLY A 1 98 ? -1.636 15.664 -12.141 1 97.5 98 GLY A C 1
ATOM 743 O O . GLY A 1 98 ? -2.574 15.258 -12.82 1 97.5 98 GLY A O 1
ATOM 744 N N . SER A 1 99 ? -0.98 14.867 -11.391 1 98.56 99 SER A N 1
ATOM 745 C CA . SER A 1 99 ? -1.312 13.445 -11.336 1 98.56 99 SER A CA 1
ATOM 746 C C . SER A 1 99 ? -2.717 13.227 -10.789 1 98.56 99 SER A C 1
ATOM 748 O O . SER A 1 99 ? -3.09 13.812 -9.766 1 98.56 99 SER A O 1
ATOM 750 N N . PRO A 1 100 ? -3.527 12.336 -11.547 1 98.5 100 PRO A N 1
ATOM 751 C CA . PRO A 1 100 ? -4.645 11.758 -10.797 1 98.5 100 PRO A CA 1
ATOM 752 C C . PRO A 1 100 ? -4.184 10.977 -9.562 1 98.5 100 PRO A C 1
ATOM 754 O O . PRO A 1 100 ? -2.996 10.672 -9.43 1 98.5 100 PRO A O 1
ATOM 757 N N . TYR A 1 101 ? -5.109 10.75 -8.656 1 98.88 101 TYR A N 1
ATOM 758 C CA . TYR A 1 101 ? -4.742 10.031 -7.441 1 98.88 101 TYR A CA 1
ATOM 759 C C . TYR A 1 101 ? -5.906 9.195 -6.93 1 98.88 101 TYR A C 1
ATOM 761 O O . TYR A 1 101 ? -7.062 9.453 -7.27 1 98.88 101 TYR A O 1
ATOM 769 N N . SER A 1 102 ? -5.613 8.18 -6.195 1 98.94 102 SER A N 1
ATOM 770 C CA . SER A 1 102 ? -6.531 7.363 -5.406 1 98.94 102 SER A CA 1
ATOM 771 C C . SER A 1 102 ? -5.895 6.934 -4.09 1 98.94 102 SER A C 1
ATOM 773 O O . SER A 1 102 ? -4.68 7.051 -3.914 1 98.94 102 SER A O 1
ATOM 775 N N . PHE A 1 103 ? -6.719 6.586 -3.135 1 98.94 103 PHE A N 1
ATOM 776 C CA . PHE A 1 103 ? -6.266 6.023 -1.867 1 98.94 103 PHE A CA 1
ATOM 777 C C . PHE A 1 103 ? -6.68 4.562 -1.744 1 98.94 103 PHE A C 1
ATOM 779 O O . PHE A 1 103 ? -7.809 4.203 -2.08 1 98.94 103 PHE A O 1
ATOM 786 N N . THR A 1 104 ? -5.754 3.74 -1.364 1 98.94 104 THR A N 1
ATOM 787 C CA . THR A 1 104 ? -6.109 2.367 -1.025 1 98.94 104 THR A CA 1
ATOM 788 C C . THR A 1 104 ? -5.82 2.08 0.445 1 98.94 104 THR A C 1
ATOM 790 O O . THR A 1 104 ? -4.801 2.523 0.981 1 98.94 104 THR A O 1
ATOM 793 N N . ILE A 1 105 ? -6.738 1.419 1.089 1 98.94 105 ILE A N 1
ATOM 794 C CA . ILE A 1 105 ? -6.66 1.029 2.492 1 98.94 105 ILE A CA 1
ATOM 795 C C . ILE A 1 105 ? -7.059 -0.437 2.645 1 98.94 105 ILE A C 1
ATOM 797 O O . ILE A 1 105 ? -8.023 -0.891 2.025 1 98.94 105 ILE A O 1
ATOM 801 N N . ARG A 1 106 ? -6.273 -1.144 3.383 1 98.44 106 ARG A N 1
ATOM 802 C CA . ARG A 1 106 ? -6.582 -2.545 3.648 1 98.44 106 ARG A CA 1
ATOM 803 C C . ARG A 1 106 ? -6.512 -2.85 5.141 1 98.44 106 ARG A C 1
ATOM 805 O O . ARG A 1 106 ? -6.004 -2.041 5.922 1 98.44 106 ARG A O 1
ATOM 812 N N . VAL A 1 107 ? -7.094 -3.969 5.523 1 97.75 107 VAL A N 1
ATOM 813 C CA . VAL A 1 107 ? -6.941 -4.453 6.891 1 97.75 107 VAL A CA 1
ATOM 814 C C . VAL A 1 107 ? -5.461 -4.547 7.246 1 97.75 107 VAL A C 1
ATOM 816 O O . VAL A 1 107 ? -4.668 -5.113 6.488 1 97.75 107 VAL A O 1
ATOM 819 N N . GLY A 1 108 ? -5.125 -3.914 8.328 1 96 108 GLY A N 1
ATOM 820 C CA . GLY A 1 108 ? -3.736 -3.951 8.766 1 96 108 GLY A CA 1
ATOM 821 C C . GLY A 1 108 ? -2.98 -2.672 8.469 1 96 108 GLY A C 1
ATOM 822 O O . GLY A 1 108 ? -1.827 -2.516 8.875 1 96 108 GLY A O 1
ATOM 823 N N . ASP A 1 109 ? -3.635 -1.699 7.793 1 97.62 109 ASP A N 1
ATOM 824 C CA . ASP A 1 109 ? -2.984 -0.431 7.477 1 97.62 109 ASP A CA 1
ATOM 825 C C . ASP A 1 109 ? -3.027 0.522 8.664 1 97.62 109 ASP A C 1
ATOM 827 O O . ASP A 1 109 ? -3.66 1.579 8.602 1 97.62 109 ASP A O 1
ATOM 831 N N . HIS A 1 110 ? -2.389 0.128 9.656 1 96.88 110 HIS A N 1
ATOM 832 C CA . HIS A 1 110 ? -2.162 0.901 10.875 1 96.88 110 HIS A CA 1
ATOM 833 C C . HIS A 1 110 ? -0.809 0.569 11.492 1 96.88 110 HIS A C 1
ATOM 835 O O . HIS A 1 110 ? -0.164 -0.405 11.102 1 96.88 110 HIS A O 1
ATOM 841 N N . ALA A 1 111 ? -0.408 1.412 12.328 1 94.19 111 ALA A N 1
ATOM 842 C CA . ALA A 1 111 ? 0.888 1.191 12.969 1 94.19 111 ALA A CA 1
ATOM 843 C C . ALA A 1 111 ? 0.849 -0.033 13.875 1 94.19 111 ALA A C 1
ATOM 845 O O . ALA A 1 111 ? -0.189 -0.346 14.461 1 94.19 111 ALA A O 1
ATOM 846 N N . LYS A 1 112 ? 2.029 -0.593 14.07 1 88.69 112 LYS A N 1
ATOM 847 C CA . LYS A 1 112 ? 2.17 -1.798 14.883 1 88.69 112 LYS A CA 1
ATOM 848 C C . LYS A 1 112 ? 1.734 -1.545 16.328 1 88.69 112 LYS A C 1
ATOM 850 O O . LYS A 1 112 ? 1.188 -2.434 16.969 1 88.69 112 LYS A O 1
ATOM 855 N N . TYR A 1 113 ? 1.905 -0.405 16.812 1 88.25 113 TYR A N 1
ATOM 856 C CA . TYR A 1 113 ? 1.605 -0.109 18.219 1 88.25 113 TYR A CA 1
ATOM 857 C C . TYR A 1 113 ? 0.105 0.053 18.422 1 88.25 113 TYR A C 1
ATOM 859 O O . TYR A 1 113 ? -0.367 0.079 19.562 1 88.25 113 TYR A O 1
ATOM 867 N N . ASP A 1 114 ? -0.623 0.292 17.328 1 90.62 114 ASP A N 1
ATOM 868 C CA . ASP A 1 114 ? -2.074 0.391 17.438 1 90.62 114 ASP A CA 1
ATOM 869 C C . ASP A 1 114 ? -2.717 -0.993 17.5 1 90.62 114 ASP A C 1
ATOM 871 O O . ASP A 1 114 ? -3.42 -1.402 16.578 1 90.62 114 ASP A O 1
ATOM 875 N N . GLU A 1 115 ? -2.535 -1.702 18.594 1 83.94 115 GLU A N 1
ATOM 876 C CA . GLU A 1 115 ? -2.889 -3.107 18.75 1 83.94 115 GLU A CA 1
ATOM 877 C C . GLU A 1 115 ? -4.395 -3.279 18.938 1 83.94 115 GLU A C 1
ATOM 879 O O . GLU A 1 115 ? -4.914 -4.391 18.828 1 83.94 115 GLU A O 1
ATOM 884 N N . ASP A 1 116 ? -5.129 -2.232 19.062 1 87.94 116 ASP A N 1
ATOM 885 C CA . ASP A 1 116 ? -6.543 -2.328 19.406 1 87.94 116 ASP A CA 1
ATOM 886 C C . ASP A 1 116 ? -7.426 -2.283 18.172 1 87.94 116 ASP A C 1
ATOM 888 O O . ASP A 1 116 ? -8.648 -2.381 18.266 1 87.94 116 ASP A O 1
ATOM 892 N N . VAL A 1 117 ? -6.797 -2.268 17 1 93.44 117 VAL A N 1
ATOM 893 C CA . VAL A 1 117 ? -7.609 -2.189 15.797 1 93.44 117 VAL A CA 1
ATOM 894 C C . VAL A 1 117 ? -8.203 -3.561 15.484 1 93.44 117 VAL A C 1
ATOM 896 O O . VAL A 1 117 ? -7.473 -4.527 15.266 1 93.44 117 VAL A O 1
ATOM 899 N N . ASN A 1 118 ? -9.555 -3.629 15.5 1 94.25 118 ASN A N 1
ATOM 900 C CA . ASN A 1 118 ? -10.266 -4.859 15.18 1 94.25 118 ASN A CA 1
ATOM 901 C C . ASN A 1 118 ? -10.141 -5.207 13.695 1 94.25 118 ASN A C 1
ATOM 903 O O . ASN A 1 118 ? -10.484 -4.402 12.836 1 94.25 118 ASN A O 1
ATOM 907 N N . ASP A 1 119 ? -9.664 -6.414 13.391 1 93.75 119 ASP A N 1
ATOM 908 C CA . ASP A 1 119 ? -9.438 -6.785 12 1 93.75 119 ASP A CA 1
ATOM 909 C C . ASP A 1 119 ? -10.484 -7.789 11.516 1 93.75 119 ASP A C 1
ATOM 911 O O . ASP A 1 119 ? -10.289 -8.453 10.5 1 93.75 119 ASP A O 1
ATOM 915 N N . GLU A 1 120 ? -11.547 -7.918 12.297 1 94.19 120 GLU A N 1
ATOM 916 C CA . GLU A 1 120 ? -12.633 -8.812 11.898 1 94.19 120 GLU A CA 1
ATOM 917 C C . GLU A 1 120 ? -13.711 -8.062 11.125 1 94.19 120 GLU A C 1
ATOM 919 O O . GLU A 1 120 ? -14.156 -6.996 11.539 1 94.19 120 GLU A O 1
ATOM 924 N N . TYR A 1 121 ? -14.047 -8.617 10.031 1 96.12 121 TYR A N 1
ATOM 925 C CA . TYR A 1 121 ? -15.086 -8.047 9.18 1 96.12 121 TYR A CA 1
ATOM 926 C C . TYR A 1 121 ? -16.047 -9.125 8.688 1 96.12 121 TYR A C 1
ATOM 928 O O . TYR A 1 121 ? -15.641 -10.273 8.484 1 96.12 121 TYR A O 1
ATOM 936 N N . PRO A 1 122 ? -17.328 -8.719 8.438 1 92.94 122 PRO A N 1
ATOM 937 C CA . PRO A 1 122 ? -18.234 -9.68 7.812 1 92.94 122 PRO A CA 1
ATOM 938 C C . PRO A 1 122 ? -17.703 -10.211 6.484 1 92.94 122 PRO A C 1
ATOM 940 O O . PRO A 1 122 ? -17.297 -9.438 5.617 1 92.94 122 PRO A O 1
ATOM 943 N N . GLY A 1 123 ? -17.625 -11.508 6.453 1 90.56 123 GLY A N 1
ATOM 944 C CA . GLY A 1 123 ? -17.188 -12.133 5.215 1 90.56 123 GLY A CA 1
ATOM 945 C C . GLY A 1 123 ? -15.68 -12.266 5.117 1 90.56 123 GLY A C 1
ATOM 946 O O . GLY A 1 123 ? -15.172 -12.938 4.219 1 90.56 123 GLY A O 1
ATOM 947 N N . GLY A 1 124 ? -14.969 -11.602 6.027 1 90.5 124 GLY A N 1
ATOM 948 C CA . GLY A 1 124 ? -13.523 -11.695 6.027 1 90.5 124 GLY A CA 1
ATOM 949 C C . GLY A 1 124 ? -13.008 -13.016 6.566 1 90.5 124 GLY A C 1
ATOM 950 O O . GLY A 1 124 ? -13.703 -13.695 7.328 1 90.5 124 GLY A O 1
ATOM 951 N N . LEU A 1 125 ? -11.836 -13.391 6.031 1 89.94 125 LEU A N 1
ATOM 952 C CA . LEU A 1 125 ? -11.164 -14.578 6.551 1 89.94 125 LEU A CA 1
ATOM 953 C C . LEU A 1 125 ? -9.992 -14.195 7.449 1 89.94 125 LEU A C 1
ATOM 955 O O . LEU A 1 125 ? -8.992 -13.656 6.973 1 89.94 125 LEU A O 1
ATOM 959 N N . ASP A 1 126 ? -10.141 -14.602 8.641 1 82.81 126 ASP A N 1
ATOM 960 C CA . ASP A 1 126 ? -9.117 -14.234 9.617 1 82.81 126 ASP A CA 1
ATOM 961 C C . ASP A 1 126 ? -7.754 -14.789 9.219 1 82.81 126 ASP A C 1
ATOM 963 O O . ASP A 1 126 ? -7.641 -15.938 8.797 1 82.81 126 ASP A O 1
ATOM 967 N N . GLY A 1 127 ? -6.84 -13.922 9.344 1 84 127 GLY A N 1
ATOM 968 C CA . GLY A 1 127 ? -5.469 -14.336 9.086 1 84 127 GLY A CA 1
ATOM 969 C C . GLY A 1 127 ? -5.117 -14.344 7.613 1 84 127 GLY A C 1
ATOM 970 O O . GLY A 1 127 ? -3.963 -14.57 7.246 1 84 127 GLY A O 1
ATOM 971 N N . SER A 1 128 ? -6.082 -14.117 6.75 1 93.69 128 SER A N 1
ATOM 972 C CA . SER A 1 128 ? -5.848 -14.102 5.309 1 93.69 128 SER A CA 1
ATOM 973 C C . SER A 1 128 ? -5.879 -12.68 4.762 1 93.69 128 SER A C 1
ATOM 975 O O . SER A 1 128 ? -6.922 -12.023 4.777 1 93.69 128 SER A O 1
ATOM 977 N N . VAL A 1 129 ? -4.738 -12.227 4.238 1 97 129 VAL A N 1
ATOM 978 C CA . VAL A 1 129 ? -4.695 -10.898 3.639 1 97 129 VAL A CA 1
ATOM 979 C C . VAL A 1 129 ? -5.578 -10.867 2.391 1 97 129 VAL A C 1
ATOM 981 O O . VAL A 1 129 ? -6.387 -9.953 2.219 1 97 129 VAL A O 1
ATOM 984 N N . ALA A 1 130 ? -5.535 -11.938 1.648 1 96.38 130 ALA A N 1
ATOM 985 C CA . ALA A 1 130 ? -6.336 -12.023 0.43 1 96.38 130 ALA A CA 1
ATOM 986 C C . ALA A 1 130 ? -7.824 -12.094 0.756 1 96.38 130 ALA A C 1
ATOM 988 O O . ALA A 1 130 ? -8.656 -11.602 -0.012 1 96.38 130 ALA A O 1
ATOM 989 N N . GLY A 1 131 ? -8.156 -12.648 1.861 1 96.56 131 GLY A N 1
ATOM 990 C CA . GLY A 1 131 ? -9.547 -12.812 2.248 1 96.56 131 GLY A CA 1
ATOM 991 C C . GLY A 1 131 ? -10.055 -11.68 3.123 1 96.56 131 GLY A C 1
ATOM 992 O O . GLY A 1 131 ? -11.148 -11.773 3.688 1 96.56 131 GLY A O 1
ATOM 993 N N . SER A 1 132 ? -9.289 -10.664 3.307 1 97.62 132 SER A N 1
ATOM 994 C CA . SER A 1 132 ? -9.672 -9.539 4.156 1 97.62 132 SER A CA 1
ATOM 995 C C . SER A 1 132 ? -9.992 -8.297 3.326 1 97.62 132 SER A C 1
ATOM 997 O O . SER A 1 132 ? -9.523 -8.164 2.193 1 97.62 132 SER A O 1
ATOM 999 N N . PRO A 1 133 ? -10.75 -7.375 3.898 1 98.31 133 PRO A N 1
ATOM 1000 C CA . PRO A 1 133 ? -11.211 -6.215 3.133 1 98.31 133 PRO A CA 1
ATOM 1001 C C . PRO A 1 133 ? -10.07 -5.289 2.719 1 98.31 133 PRO A C 1
ATOM 1003 O O . PRO A 1 133 ? -9.109 -5.113 3.475 1 98.31 133 PRO A O 1
ATOM 1006 N N . ARG A 1 134 ? -10.188 -4.703 1.574 1 98.75 134 ARG A N 1
ATOM 1007 C CA . ARG A 1 134 ? -9.398 -3.588 1.053 1 98.75 134 ARG A CA 1
ATOM 1008 C C . ARG A 1 134 ? -10.25 -2.695 0.152 1 98.75 134 ARG A C 1
ATOM 1010 O O . ARG A 1 134 ? -11.156 -3.174 -0.528 1 98.75 134 ARG A O 1
ATOM 1017 N N . VAL A 1 135 ? -9.969 -1.428 0.189 1 98.88 135 VAL A N 1
ATOM 1018 C CA . VAL A 1 135 ? -10.82 -0.478 -0.518 1 98.88 135 VAL A CA 1
ATOM 1019 C C . VAL A 1 135 ? -9.961 0.509 -1.3 1 98.88 135 VAL A C 1
ATOM 1021 O O . VAL A 1 135 ? -8.891 0.917 -0.833 1 98.88 135 VAL A O 1
ATOM 1024 N N . GLN A 1 136 ? -10.336 0.757 -2.471 1 98.81 136 GLN A N 1
ATOM 1025 C CA . GLN A 1 136 ? -9.836 1.857 -3.287 1 98.81 136 GLN A CA 1
ATOM 1026 C C . GLN A 1 136 ? -10.797 3.043 -3.258 1 98.81 136 GLN A C 1
ATOM 1028 O O . GLN A 1 136 ? -11.984 2.896 -3.555 1 98.81 136 GLN A O 1
ATOM 1033 N N . LEU A 1 137 ? -10.297 4.184 -2.941 1 98.94 137 LEU A N 1
ATOM 1034 C CA . LEU A 1 137 ? -11.125 5.379 -2.809 1 98.94 137 LEU A CA 1
ATOM 1035 C C . LEU A 1 137 ? -10.75 6.414 -3.865 1 98.94 137 LEU A C 1
ATOM 1037 O O . LEU A 1 137 ? -9.562 6.633 -4.137 1 98.94 137 LEU A O 1
ATOM 1041 N N . THR A 1 138 ? -11.727 6.973 -4.492 1 98.56 138 THR A N 1
ATOM 1042 C CA . THR A 1 138 ? -11.586 8.188 -5.281 1 98.56 138 THR A CA 1
ATOM 1043 C C . THR A 1 138 ? -12.227 9.375 -4.57 1 98.56 138 THR A C 1
ATOM 1045 O O . THR A 1 138 ? -13.039 9.195 -3.66 1 98.56 138 THR A O 1
ATOM 1048 N N . GLY A 1 139 ? -11.766 10.523 -4.902 1 98.44 139 GLY A N 1
ATOM 1049 C CA . GLY A 1 139 ? -12.305 11.719 -4.262 1 98.44 139 GLY A CA 1
ATOM 1050 C C . GLY A 1 139 ? -11.523 12.977 -4.598 1 98.44 139 GLY A C 1
ATOM 1051 O O . GLY A 1 139 ? -10.773 13.008 -5.574 1 98.44 139 GLY A O 1
ATOM 1052 N N . THR A 1 140 ? -11.789 14.016 -3.83 1 98.44 140 THR A N 1
ATOM 1053 C CA . THR A 1 140 ? -11.133 15.312 -4.004 1 98.44 140 THR A CA 1
ATOM 1054 C C . THR A 1 140 ? -10.422 15.734 -2.723 1 98.44 140 THR A C 1
ATOM 1056 O O . THR A 1 140 ? -10.953 15.555 -1.624 1 98.44 140 THR A O 1
ATOM 1059 N N . LEU A 1 141 ? -9.234 16.25 -2.939 1 98.69 141 LEU A N 1
ATOM 1060 C CA . LEU A 1 141 ? -8.453 16.766 -1.819 1 98.69 141 LEU A CA 1
ATOM 1061 C C . LEU A 1 141 ? -8.656 18.266 -1.651 1 98.69 141 LEU A C 1
ATOM 1063 O O . LEU A 1 141 ? -8.625 19.016 -2.631 1 98.69 141 LEU A O 1
ATOM 1067 N N . ARG A 1 142 ? -8.906 18.625 -0.38 1 98.25 142 ARG A N 1
ATOM 1068 C CA . ARG A 1 142 ? -8.938 20.047 -0.042 1 98.25 142 ARG A CA 1
ATOM 1069 C C . ARG A 1 142 ? -7.902 20.375 1.023 1 98.25 142 ARG A C 1
ATOM 1071 O O . ARG A 1 142 ? -8.062 20.016 2.191 1 98.25 142 ARG A O 1
ATOM 1078 N N . ALA A 1 143 ? -6.914 21.094 0.558 1 97.75 143 ALA A N 1
ATOM 1079 C CA . ALA A 1 143 ? -5.898 21.562 1.494 1 97.75 143 ALA A CA 1
ATOM 1080 C C . ALA A 1 143 ? -6.438 22.719 2.34 1 97.75 143 ALA A C 1
ATOM 1082 O O . ALA A 1 143 ? -7.246 23.516 1.868 1 97.75 143 ALA A O 1
ATOM 1083 N N . PHE A 1 144 ? -5.996 22.703 3.637 1 95.12 144 PHE A N 1
ATOM 1084 C CA . PHE A 1 144 ? -6.379 23.844 4.477 1 95.12 144 PHE A CA 1
ATOM 1085 C C . PHE A 1 144 ? -5.324 24.109 5.543 1 95.12 144 PHE A C 1
ATOM 1087 O O . PHE A 1 144 ? -4.469 23.25 5.801 1 95.12 144 PHE A O 1
ATOM 1094 N N . TYR A 1 145 ? -5.441 25.281 6.055 1 92.88 145 TYR A N 1
ATOM 1095 C CA . TYR A 1 145 ? -4.484 25.781 7.035 1 92.88 145 TYR A CA 1
ATOM 1096 C C . TYR A 1 145 ? -5.199 26.453 8.195 1 92.88 145 TYR A C 1
ATOM 1098 O O . TYR A 1 145 ? -6.328 26.922 8.055 1 92.88 145 TYR A O 1
ATOM 1106 N N . PHE A 1 146 ? -4.477 26.391 9.289 1 94.19 146 PHE A N 1
ATOM 1107 C CA . PHE A 1 146 ? -4.953 27.125 10.445 1 94.19 146 PHE A CA 1
ATOM 1108 C C . PHE A 1 146 ? -4.055 28.328 10.727 1 94.19 146 PHE A C 1
ATOM 1110 O O . PHE A 1 146 ? -2.877 28.172 11.039 1 94.19 146 PHE A O 1
ATOM 1117 N N . ASP A 1 147 ? -4.582 29.516 10.633 1 90.88 147 ASP A N 1
ATOM 1118 C CA . ASP A 1 147 ? -3.824 30.734 10.898 1 90.88 147 ASP A CA 1
ATOM 1119 C C . ASP A 1 147 ? -3.672 30.969 12.406 1 90.88 147 ASP A C 1
ATOM 1121 O O . ASP A 1 147 ? -2.615 31.406 12.867 1 90.88 147 ASP A O 1
ATOM 1125 N N . ASN A 1 148 ? -4.688 30.656 13.102 1 92.69 148 ASN A N 1
ATOM 1126 C CA . ASN A 1 148 ? -4.691 30.781 14.555 1 92.69 148 ASN A CA 1
ATOM 1127 C C . ASN A 1 148 ? -4.203 29.5 15.227 1 92.69 148 ASN A C 1
ATOM 1129 O O . ASN A 1 148 ? -4.871 28.469 15.172 1 92.69 148 ASN A O 1
ATOM 1133 N N . PRO A 1 149 ? -3.096 29.578 15.867 1 89.25 149 PRO A N 1
ATOM 1134 C CA . PRO A 1 149 ? -2.549 28.375 16.5 1 89.25 149 PRO A CA 1
ATOM 1135 C C . PRO A 1 149 ? -3.443 27.844 17.609 1 89.25 149 PRO A C 1
ATOM 1137 O O . PRO A 1 149 ? -3.289 26.688 18.031 1 89.25 149 PRO A O 1
ATOM 1140 N N . PHE A 1 150 ? -4.383 28.656 18.062 1 93.44 150 PHE A N 1
ATOM 1141 C CA . PHE A 1 150 ? -5.246 28.25 19.156 1 93.44 150 PHE A CA 1
ATOM 1142 C C . PHE A 1 150 ? -6.656 27.953 18.656 1 93.44 150 PHE A C 1
ATOM 1144 O O . PHE A 1 150 ? -7.598 27.875 19.453 1 93.44 150 PHE A O 1
ATOM 1151 N N . ASP A 1 151 ? -6.785 27.781 17.375 1 95.69 151 ASP A N 1
ATOM 1152 C CA . ASP A 1 151 ? -8.078 27.391 16.812 1 95.69 151 ASP A CA 1
ATOM 1153 C C . ASP A 1 151 ? -8.547 26.062 17.406 1 95.69 151 ASP A C 1
ATOM 1155 O O . ASP A 1 151 ? -7.828 25.062 17.344 1 95.69 151 ASP A O 1
ATOM 1159 N N . PRO A 1 152 ? -9.727 26.078 18.047 1 97.19 152 PRO A N 1
ATOM 1160 C CA . PRO A 1 152 ? -10.211 24.844 18.672 1 97.19 152 PRO A CA 1
ATOM 1161 C C . PRO A 1 152 ? -10.305 23.672 17.672 1 97.19 152 PRO A C 1
ATOM 1163 O O . PRO A 1 152 ? -10.086 22.516 18.047 1 97.19 152 PRO A O 1
ATOM 1166 N N . LYS A 1 153 ? -10.656 23.938 16.469 1 97 153 LYS A N 1
ATOM 1167 C CA . LYS A 1 153 ? -10.719 22.891 15.453 1 97 153 LYS A CA 1
ATOM 1168 C C . LYS A 1 153 ? -9.344 22.312 15.172 1 97 153 LYS A C 1
ATOM 1170 O O . LYS A 1 153 ? -9.203 21.109 14.945 1 97 153 LYS A O 1
ATOM 1175 N N . LYS A 1 154 ? -8.375 23.156 15.133 1 97.38 154 LYS A N 1
ATOM 1176 C CA . LYS A 1 154 ? -6.996 22.703 14.977 1 97.38 154 LYS A CA 1
ATOM 1177 C C . LYS A 1 154 ? -6.59 21.766 16.109 1 97.38 154 LYS A C 1
ATOM 1179 O O . LYS A 1 154 ? -6.051 20.688 15.867 1 97.38 154 LYS A O 1
ATOM 1184 N N . LEU A 1 155 ? -6.824 22.234 17.297 1 97.5 155 LEU A N 1
ATOM 1185 C CA . LEU A 1 155 ? -6.426 21.484 18.484 1 97.5 155 LEU A CA 1
ATOM 1186 C C . LEU A 1 155 ? -7.117 20.141 18.516 1 97.5 155 LEU A C 1
ATOM 1188 O O . LEU A 1 155 ? -6.496 19.125 18.859 1 97.5 155 LEU A O 1
A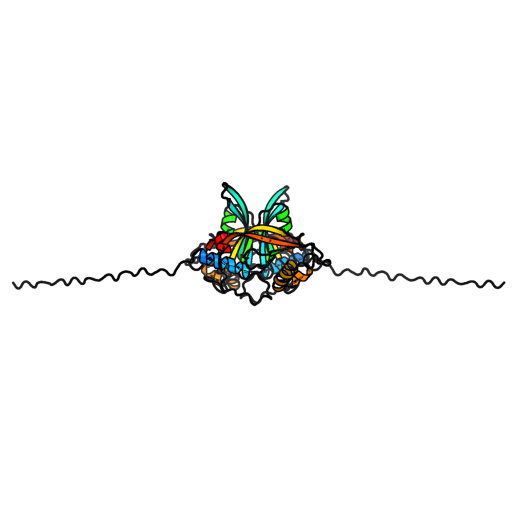TOM 1192 N N . GLU A 1 156 ? -8.359 20.125 18.172 1 98.19 156 GLU A N 1
ATOM 1193 C CA . GLU A 1 156 ? -9.109 18.875 18.172 1 98.19 156 GLU A CA 1
ATOM 1194 C C . GLU A 1 156 ? -8.594 17.922 17.094 1 98.19 156 GLU A C 1
ATOM 1196 O O . GLU A 1 156 ? -8.453 16.719 17.328 1 98.19 156 GLU A O 1
ATOM 1201 N N . LEU A 1 157 ? -8.344 18.438 15.914 1 98.44 157 LEU A N 1
ATOM 1202 C CA . LEU A 1 157 ? -7.809 17.641 14.82 1 98.44 157 LEU A CA 1
ATOM 1203 C C . LEU A 1 157 ? -6.453 17.047 15.188 1 98.44 157 LEU A C 1
ATOM 1205 O O . LEU A 1 157 ? -6.223 15.852 15 1 98.44 157 LEU A O 1
ATOM 1209 N N . GLU A 1 158 ? -5.598 17.859 15.711 1 98.25 158 GLU A N 1
ATOM 1210 C CA . GLU A 1 158 ? -4.266 17.406 16.078 1 98.25 158 GLU A CA 1
ATOM 1211 C C . GLU A 1 158 ? -4.336 16.344 17.172 1 98.25 158 GLU A C 1
ATOM 1213 O O . GLU A 1 158 ? -3.596 15.352 17.141 1 98.25 158 GLU A O 1
ATOM 1218 N N . LYS A 1 159 ? -5.219 16.547 18.156 1 98.38 159 LYS A N 1
ATOM 1219 C CA . LYS A 1 159 ? -5.406 15.562 19.219 1 98.38 159 LYS A CA 1
ATOM 1220 C C . LYS A 1 159 ? -5.844 14.219 18.641 1 98.38 159 LYS A C 1
ATOM 1222 O O . LYS A 1 159 ? -5.27 13.18 18.984 1 98.38 159 LYS A O 1
ATOM 1227 N N . CYS A 1 160 ? -6.824 14.266 17.828 1 98.44 160 CYS A N 1
ATOM 1228 C CA . CYS A 1 160 ? -7.328 13.055 17.188 1 98.44 160 CYS A CA 1
ATOM 1229 C C . CYS A 1 160 ? -6.238 12.375 16.375 1 98.44 160 CYS A C 1
ATOM 1231 O O . CYS A 1 160 ? -6.023 11.172 16.484 1 98.44 160 CYS A O 1
ATOM 1233 N N . PHE A 1 161 ? -5.586 13.164 15.539 1 98.5 161 PHE A N 1
ATOM 1234 C CA . PHE A 1 161 ? -4.578 12.641 14.625 1 98.5 161 PHE A CA 1
ATOM 1235 C C . PHE A 1 161 ? -3.41 12.039 15.391 1 98.5 161 PHE A C 1
ATOM 1237 O O . PHE A 1 161 ? -2.939 10.953 15.055 1 98.5 161 PHE A O 1
ATOM 1244 N N . LEU A 1 162 ? -2.988 12.664 16.484 1 97.62 162 LEU A N 1
ATOM 1245 C CA . LEU A 1 162 ? -1.812 12.227 17.234 1 97.62 162 LEU A CA 1
ATOM 1246 C C . LEU A 1 162 ? -2.129 11.008 18.094 1 97.62 162 LEU A C 1
ATOM 1248 O O . LEU A 1 162 ? -1.222 10.289 18.516 1 97.62 162 LEU A O 1
ATOM 1252 N N . LYS A 1 163 ? -3.367 10.836 18.375 1 97.06 163 LYS A N 1
ATOM 1253 C CA . LYS A 1 163 ? -3.75 9.586 19.031 1 97.06 163 LYS A CA 1
ATOM 1254 C C . LYS A 1 163 ? -3.389 8.383 18.172 1 97.06 163 LYS A C 1
ATOM 1256 O O . LYS A 1 163 ? -2.953 7.348 18.688 1 97.06 163 LYS A O 1
ATOM 1261 N N . ARG A 1 164 ? -3.521 8.602 16.844 1 96.88 164 ARG A N 1
ATOM 1262 C CA . ARG A 1 164 ? -3.248 7.516 15.914 1 96.88 164 ARG A CA 1
ATOM 1263 C C . ARG A 1 164 ? -1.789 7.527 15.477 1 96.88 164 ARG A C 1
ATOM 1265 O O . ARG A 1 164 ? -1.224 6.477 15.156 1 96.88 164 ARG A O 1
ATOM 1272 N N . HIS A 1 165 ? -1.213 8.703 15.438 1 97.38 165 HIS A N 1
ATOM 1273 C CA . HIS A 1 165 ? 0.144 8.906 14.938 1 97.38 165 HIS A CA 1
ATOM 1274 C C . HIS A 1 165 ? 0.953 9.773 15.898 1 97.38 165 HIS A C 1
ATOM 1276 O O . HIS A 1 165 ? 1.296 10.914 15.57 1 97.38 165 HIS A O 1
ATOM 1282 N N . PRO A 1 166 ? 1.402 9.219 16.984 1 96.44 166 PRO A N 1
ATOM 1283 C CA . PRO A 1 166 ? 2.094 10.062 17.969 1 96.44 166 PRO A CA 1
ATOM 1284 C C . PRO A 1 166 ? 3.398 10.641 17.422 1 96.44 166 PRO A C 1
ATOM 1286 O O . PRO A 1 166 ? 3.777 11.758 17.781 1 96.44 166 PRO A O 1
ATOM 1289 N N . ASP A 1 167 ? 4.055 9.961 16.547 1 94.88 167 ASP A N 1
ATOM 1290 C CA . ASP A 1 167 ? 5.336 10.43 16.031 1 94.88 167 ASP A CA 1
ATOM 1291 C C . ASP A 1 167 ? 5.152 11.648 15.125 1 94.88 167 ASP A C 1
ATOM 1293 O O . ASP A 1 167 ? 6.082 12.43 14.93 1 94.88 167 ASP A O 1
ATOM 1297 N N . ALA A 1 168 ? 3.969 11.859 14.664 1 96.5 168 ALA A N 1
ATOM 1298 C CA . ALA A 1 168 ? 3.701 12.961 13.742 1 96.5 168 ALA A CA 1
ATOM 1299 C C . ALA A 1 168 ? 3.779 14.305 14.461 1 96.5 168 ALA A C 1
ATOM 1301 O O . ALA A 1 168 ? 3.811 15.352 13.812 1 96.5 168 ALA A O 1
ATOM 1302 N N . SER A 1 169 ? 3.848 14.328 15.781 1 95.19 169 SER A N 1
ATOM 1303 C CA . SER A 1 169 ? 4.023 15.57 16.531 1 95.19 169 SER A CA 1
ATOM 1304 C C . SER A 1 169 ? 5.262 16.328 16.047 1 95.19 169 SER A C 1
ATOM 1306 O O . SER A 1 169 ? 5.316 17.547 16.125 1 95.19 169 SER A O 1
ATOM 1308 N N . ALA A 1 170 ? 6.148 15.562 15.469 1 92.94 170 ALA A N 1
ATOM 1309 C CA . ALA A 1 170 ? 7.434 16.125 15.062 1 92.94 170 ALA A CA 1
ATOM 1310 C C . ALA A 1 170 ? 7.297 16.922 13.758 1 92.94 170 ALA A C 1
ATOM 1312 O O . ALA A 1 170 ? 8.18 17.703 13.406 1 92.94 170 ALA A O 1
ATOM 1313 N N . TRP A 1 171 ? 6.117 16.719 13.016 1 95.12 171 TRP A N 1
ATOM 1314 C CA . TRP A 1 171 ? 6.07 17.391 11.727 1 95.12 171 TRP A CA 1
ATOM 1315 C C . TRP A 1 171 ? 4.684 17.969 11.461 1 95.12 171 TRP A C 1
ATOM 1317 O O . TRP A 1 171 ? 4.262 18.078 10.305 1 95.12 171 TRP A O 1
ATOM 1327 N N . LEU A 1 172 ? 3.939 18.203 12.562 1 96.44 172 LEU A N 1
ATOM 1328 C CA . LEU A 1 172 ? 2.691 18.953 12.406 1 96.44 172 LEU A CA 1
ATOM 1329 C C . LEU A 1 172 ? 2.936 20.297 11.734 1 96.44 172 LEU A C 1
ATOM 1331 O O . LEU A 1 172 ? 4.043 20.844 11.805 1 96.44 172 LEU A O 1
ATOM 1335 N N . PRO A 1 173 ? 1.747 20.766 11.211 1 94.38 173 PRO A N 1
ATOM 1336 C CA . PRO A 1 173 ? 1.895 22.094 10.633 1 94.38 173 PRO A CA 1
ATOM 1337 C C . PRO A 1 173 ? 2.268 23.156 11.672 1 94.38 173 PRO A C 1
ATOM 1339 O O . PRO A 1 173 ? 1.794 23.094 12.812 1 94.38 173 PRO A O 1
ATOM 1342 N N . ASN A 1 174 ? 3.127 23.984 11.477 1 84.5 174 ASN A N 1
ATOM 1343 C CA . ASN A 1 174 ? 3.564 25.109 12.289 1 84.5 174 ASN A CA 1
ATOM 1344 C C . ASN A 1 174 ? 4.637 24.703 13.289 1 84.5 174 ASN A C 1
ATOM 1346 O O . ASN A 1 174 ? 5.012 25.484 14.164 1 84.5 174 ASN A O 1
ATOM 1350 N N . ASN A 1 175 ? 4.906 23.344 13.312 1 88 175 ASN A N 1
ATOM 1351 C CA . ASN A 1 175 ? 6.102 22.984 14.07 1 88 175 ASN A CA 1
ATOM 1352 C C . ASN A 1 175 ? 7.363 23.562 13.43 1 88 175 ASN A C 1
ATOM 1354 O O . ASN A 1 175 ? 7.824 23.062 12.406 1 88 175 ASN A O 1
ATOM 1358 N N . TYR A 1 176 ? 7.91 24.453 14.102 1 83.56 176 TYR A N 1
ATOM 1359 C CA . TYR A 1 176 ? 9.023 25.203 13.531 1 83.56 176 TYR A CA 1
ATOM 1360 C C . TYR A 1 176 ? 10.305 24.375 13.547 1 83.56 176 TYR A C 1
ATOM 1362 O O . TYR A 1 176 ? 11.289 24.734 12.883 1 83.56 176 TYR A O 1
ATOM 1370 N N . LEU A 1 177 ? 10.312 23.344 14.242 1 85.25 177 LEU A N 1
ATOM 1371 C CA . LEU A 1 177 ? 11.5 22.5 14.328 1 85.25 177 LEU A CA 1
ATOM 1372 C C . LEU A 1 177 ? 11.484 21.422 13.242 1 85.25 177 LEU A C 1
ATOM 1374 O O . LEU A 1 177 ? 12.492 20.75 13.023 1 85.25 177 LEU A O 1
ATOM 1378 N N . SER A 1 178 ? 10.344 21.328 12.547 1 87.62 178 SER A N 1
ATOM 1379 C CA . SER A 1 178 ? 10.258 20.328 11.484 1 87.62 178 SER A CA 1
ATOM 1380 C C . SER A 1 178 ? 11.078 20.734 10.266 1 87.62 178 SER A C 1
ATOM 1382 O O . SER A 1 178 ? 11.023 21.891 9.828 1 87.62 178 SER A O 1
ATOM 1384 N N . PRO A 1 179 ? 11.836 19.75 9.758 1 86.44 179 PRO A N 1
ATOM 1385 C CA . PRO A 1 179 ? 12.648 20.078 8.586 1 86.44 179 PRO A CA 1
ATOM 1386 C C . PRO A 1 179 ? 11.812 20.344 7.332 1 86.44 179 PRO A C 1
ATOM 1388 O O . PRO A 1 179 ? 12.305 20.922 6.363 1 86.44 179 PRO A O 1
ATOM 1391 N N . HIS A 1 180 ? 10.594 19.891 7.293 1 92.06 180 HIS A N 1
ATOM 1392 C CA . HIS A 1 180 ? 9.742 20.062 6.117 1 92.06 180 HIS A CA 1
ATOM 1393 C C . HIS A 1 180 ? 8.406 20.703 6.492 1 92.06 180 HIS A C 1
ATOM 1395 O O . HIS A 1 180 ? 7.883 20.453 7.582 1 92.06 180 HIS A O 1
ATOM 1401 N N . LYS A 1 181 ? 7.961 21.469 5.523 1 95.25 181 LYS A N 1
ATOM 1402 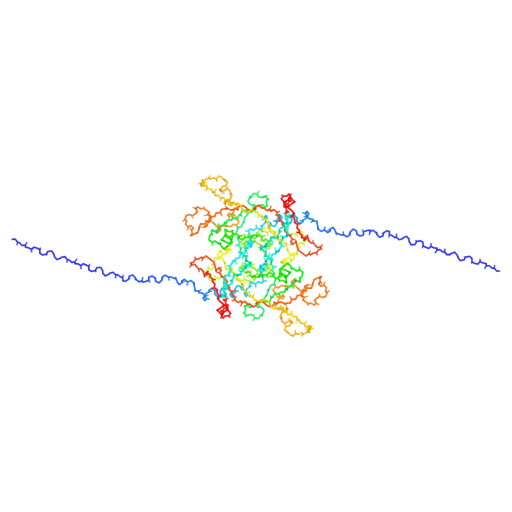C CA . LYS A 1 181 ? 6.609 22 5.672 1 95.25 181 LYS A CA 1
ATOM 1403 C C . LYS A 1 181 ? 5.562 20.906 5.453 1 95.25 181 LYS A C 1
ATOM 1405 O O . LYS A 1 181 ? 5.785 19.984 4.676 1 95.25 181 LYS A O 1
ATOM 1410 N N . SER A 1 182 ? 4.52 21.047 6.195 1 97.56 182 SER A N 1
ATOM 1411 C CA . SER A 1 182 ? 3.371 20.156 6.043 1 97.56 182 SER A CA 1
ATOM 1412 C C . SER A 1 182 ? 2.062 20.953 6.07 1 97.56 182 SER A C 1
ATOM 1414 O O . SER A 1 182 ? 2.053 22.141 6.387 1 97.56 182 SER A O 1
ATOM 1416 N N . HIS A 1 183 ? 1.023 20.344 5.605 1 98.06 183 HIS A N 1
ATOM 1417 C CA . HIS A 1 183 ? -0.31 20.922 5.715 1 98.06 183 HIS A CA 1
ATOM 1418 C C . HIS A 1 183 ? -1.375 19.844 5.832 1 98.06 183 HIS A C 1
ATOM 1420 O O . HIS A 1 183 ? -1.096 18.656 5.598 1 98.06 183 HIS A O 1
ATOM 1426 N N . TRP A 1 184 ? -2.564 20.312 6.262 1 98.5 184 TRP A N 1
ATOM 1427 C CA . TRP A 1 184 ? -3.699 19.391 6.344 1 98.5 184 TRP A CA 1
ATOM 1428 C C . TRP A 1 184 ? -4.457 19.344 5.02 1 98.5 184 TRP A C 1
ATOM 1430 O O . TRP A 1 184 ? -4.59 20.359 4.34 1 98.5 184 TRP A O 1
ATOM 1440 N N . ALA A 1 185 ? -4.934 18.172 4.672 1 98.88 185 ALA A N 1
ATOM 1441 C CA . ALA A 1 185 ? -5.891 18.016 3.582 1 98.88 185 ALA A CA 1
ATOM 1442 C C . ALA A 1 185 ? -7.039 17.094 3.988 1 98.88 185 ALA A C 1
ATOM 1444 O O . ALA A 1 185 ? -6.828 16.094 4.66 1 98.88 185 ALA A O 1
ATOM 1445 N N . LYS A 1 186 ? -8.211 17.469 3.646 1 98.81 186 LYS A N 1
ATOM 1446 C CA . LYS A 1 186 ? -9.367 16.594 3.779 1 98.81 186 LYS A CA 1
ATOM 1447 C C . LYS A 1 186 ? -9.68 15.891 2.461 1 98.81 186 LYS A C 1
ATOM 1449 O O . LYS A 1 186 ? -9.719 16.531 1.406 1 98.81 186 LYS A O 1
ATOM 1454 N N . PHE A 1 187 ? -9.789 14.617 2.482 1 98.88 187 PHE A N 1
ATOM 1455 C CA . PHE A 1 187 ? -10.125 13.812 1.313 1 98.88 187 PHE A CA 1
ATOM 1456 C C . PHE A 1 187 ? -11.609 13.484 1.281 1 98.88 187 PHE A C 1
ATOM 1458 O O . PHE A 1 187 ? -12.07 12.602 2.006 1 98.88 187 PHE A O 1
ATOM 1465 N N . LYS A 1 188 ? -12.312 14.188 0.447 1 98.88 188 LYS A N 1
ATOM 1466 C CA . LYS A 1 188 ? -13.742 13.938 0.277 1 98.88 188 LYS A CA 1
ATOM 1467 C C . LYS A 1 188 ? -13.984 12.789 -0.702 1 98.88 188 LYS A C 1
ATOM 1469 O O . LYS A 1 188 ? -13.812 12.953 -1.912 1 98.88 188 LYS A O 1
ATOM 1474 N N . VAL A 1 189 ? -14.484 11.68 -0.182 1 98.88 189 VAL A N 1
ATOM 1475 C CA . VAL A 1 189 ? -14.648 10.461 -0.969 1 98.88 189 VAL A CA 1
ATOM 1476 C C . VAL A 1 189 ? -15.859 10.602 -1.89 1 98.88 189 VAL A C 1
ATOM 1478 O O . VAL A 1 189 ? -16.938 11.016 -1.453 1 98.88 189 VAL A O 1
ATOM 1481 N N . ASP A 1 190 ? -15.648 10.266 -3.186 1 98.12 190 ASP A N 1
ATOM 1482 C CA . ASP A 1 190 ? -16.797 10.32 -4.09 1 98.12 190 ASP A CA 1
ATOM 1483 C C . ASP A 1 190 ? -17.047 8.961 -4.734 1 98.12 190 ASP A C 1
ATOM 1485 O O . ASP A 1 190 ? -18 8.805 -5.496 1 98.12 190 ASP A O 1
ATOM 1489 N N . GLY A 1 191 ? -16.203 7.992 -4.418 1 97.31 191 GLY A N 1
ATOM 1490 C CA . GLY A 1 191 ? -16.359 6.629 -4.895 1 97.31 191 GLY A CA 1
ATOM 1491 C C . GLY A 1 191 ? -15.453 5.641 -4.184 1 97.31 191 GLY A C 1
ATOM 1492 O O . GLY A 1 191 ? -14.383 6.008 -3.703 1 97.31 191 GLY A O 1
ATOM 1493 N N . ALA A 1 192 ? -15.969 4.402 -4.117 1 98.56 192 ALA A N 1
ATOM 1494 C CA . ALA A 1 192 ? -15.18 3.336 -3.502 1 98.56 192 ALA A CA 1
ATOM 1495 C C . ALA A 1 192 ? -15.336 2.027 -4.273 1 98.56 192 ALA A C 1
ATOM 1497 O O . ALA A 1 192 ? -16.406 1.732 -4.801 1 98.56 192 ALA A O 1
ATOM 1498 N N . HIS A 1 193 ? -14.297 1.376 -4.453 1 98.56 193 HIS A N 1
ATOM 1499 C CA . HIS A 1 193 ? -14.297 -0.009 -4.91 1 98.56 193 HIS A CA 1
ATOM 1500 C C . HIS A 1 193 ? -13.773 -0.946 -3.826 1 98.56 193 HIS A C 1
ATOM 1502 O O . HIS A 1 193 ? -12.625 -0.823 -3.395 1 98.56 193 HIS A O 1
ATOM 1508 N N . LEU A 1 194 ? -14.641 -1.881 -3.408 1 98.75 194 LEU A N 1
ATOM 1509 C CA . LEU A 1 194 ? -14.312 -2.74 -2.275 1 98.75 194 LEU A CA 1
ATOM 1510 C C . LEU A 1 194 ? -14.094 -4.18 -2.73 1 98.75 194 LEU A C 1
ATOM 1512 O O . LEU A 1 194 ? -14.852 -4.699 -3.547 1 98.75 194 LEU A O 1
ATOM 1516 N N . ILE A 1 195 ? -13 -4.691 -2.281 1 98.38 195 ILE A N 1
ATOM 1517 C CA . ILE A 1 195 ? -12.836 -6.141 -2.189 1 98.38 195 ILE A CA 1
ATOM 1518 C C . ILE A 1 195 ? -12.938 -6.578 -0.731 1 98.38 195 ILE A C 1
ATOM 1520 O O . ILE A 1 195 ? -11.977 -6.457 0.032 1 98.38 195 ILE A O 1
ATOM 1524 N N . GLY A 1 196 ? -14.141 -7.094 -0.425 1 97.69 196 GLY A N 1
ATOM 1525 C CA . GLY A 1 196 ? -14.422 -7.402 0.968 1 97.69 196 GLY A CA 1
ATOM 1526 C C . GLY A 1 196 ? -13.797 -8.703 1.432 1 97.69 196 GLY A C 1
ATOM 1527 O O . GLY A 1 196 ? -13.766 -8.992 2.629 1 97.69 196 GLY A O 1
ATOM 1528 N N . GLY A 1 197 ? -13.234 -9.414 0.564 1 96 197 GLY A N 1
ATOM 1529 C CA . GLY A 1 197 ? -12.695 -10.758 0.735 1 96 197 GLY A CA 1
ATOM 1530 C C . GLY A 1 197 ? -12.938 -11.656 -0.463 1 96 197 GLY A C 1
ATOM 1531 O O . GLY A 1 197 ? -12.859 -11.203 -1.608 1 96 197 GLY A O 1
ATOM 1532 N N . PHE A 1 198 ? -13.086 -12.875 -0.21 1 93.38 198 PHE A N 1
ATOM 1533 C CA . PHE A 1 198 ? -13.328 -13.812 -1.302 1 93.38 198 PHE A CA 1
ATOM 1534 C C . PHE A 1 198 ? -14.773 -13.727 -1.774 1 93.38 198 PHE A C 1
ATOM 1536 O O . PHE A 1 198 ? -15.688 -13.594 -0.962 1 93.38 198 PHE A O 1
ATOM 1543 N N . GLY A 1 199 ? -14.883 -13.812 -3.057 1 89.62 199 GLY A N 1
ATOM 1544 C CA . GLY A 1 199 ? -16.203 -13.82 -3.646 1 89.62 199 GLY A CA 1
ATOM 1545 C C . GLY A 1 199 ? -17.109 -14.891 -3.072 1 89.62 199 GLY A C 1
ATOM 1546 O O . GLY A 1 199 ? -16.656 -15.977 -2.717 1 89.62 199 GLY A O 1
ATOM 1547 N N . GLY A 1 200 ? -18.422 -14.578 -3.021 1 87.56 200 GLY A N 1
ATOM 1548 C CA . GLY A 1 200 ? -19.391 -15.477 -2.424 1 87.56 200 GLY A CA 1
ATOM 1549 C C . GLY A 1 200 ? -19.547 -15.281 -0.928 1 87.56 200 GLY A C 1
ATOM 1550 O O . GLY A 1 200 ? -20.641 -15.461 -0.384 1 87.56 200 GLY A O 1
ATOM 1551 N N . ARG A 1 201 ? -18.484 -14.852 -0.297 1 90.5 201 ARG A N 1
ATOM 1552 C CA . ARG A 1 201 ? -18.484 -14.656 1.149 1 90.5 201 ARG A CA 1
ATOM 1553 C C . ARG A 1 201 ? -18.578 -13.18 1.504 1 90.5 201 ARG A C 1
ATOM 1555 O O . ARG A 1 201 ? -19.172 -12.812 2.518 1 90.5 201 ARG A O 1
ATOM 1562 N N . ALA A 1 202 ? -18 -12.352 0.723 1 95.56 202 ALA A N 1
ATOM 1563 C CA . ALA A 1 202 ? -17.891 -10.922 0.985 1 95.56 202 ALA A CA 1
ATOM 1564 C C . ALA A 1 202 ? -18.234 -10.109 -0.263 1 95.56 202 ALA A C 1
ATOM 1566 O O . ALA A 1 202 ? -18.094 -10.602 -1.386 1 95.56 202 ALA A O 1
ATOM 1567 N N . TYR A 1 203 ? -18.688 -8.898 -0.07 1 97.19 203 TYR A N 1
ATOM 1568 C CA . TYR A 1 203 ? -19.047 -8.023 -1.183 1 97.19 203 TYR A CA 1
ATOM 1569 C C . TYR A 1 203 ? -17.797 -7.594 -1.954 1 97.19 203 TYR A C 1
ATOM 1571 O O . TYR A 1 203 ? -16.781 -7.25 -1.356 1 97.19 203 TYR A O 1
ATOM 1579 N N . ILE A 1 204 ? -17.844 -7.676 -3.248 1 97.81 204 ILE A N 1
ATOM 1580 C CA . ILE A 1 204 ? -16.844 -7.125 -4.152 1 97.81 204 ILE A CA 1
ATOM 1581 C C . ILE A 1 204 ? -17.516 -6.211 -5.176 1 97.81 204 ILE A C 1
ATOM 1583 O O . ILE A 1 204 ? -18.406 -6.645 -5.906 1 97.81 204 ILE A O 1
ATOM 1587 N N . GLY A 1 205 ? -17.156 -4.918 -5.16 1 97.69 205 GLY A N 1
ATOM 1588 C CA . GLY A 1 205 ? -17.766 -4.055 -6.152 1 97.69 205 GLY A CA 1
ATOM 1589 C C . GLY A 1 205 ? -17.688 -2.582 -5.793 1 97.69 205 GLY A C 1
ATOM 1590 O O . GLY A 1 205 ? -17.016 -2.207 -4.832 1 97.69 205 GLY A O 1
ATOM 1591 N N . ASP A 1 206 ? -18.312 -1.806 -6.602 1 98 206 ASP A N 1
ATOM 1592 C CA . ASP A 1 206 ? -18.344 -0.356 -6.434 1 98 206 ASP A CA 1
ATOM 1593 C C . ASP A 1 206 ? -19.391 0.064 -5.414 1 98 206 ASP A C 1
ATOM 1595 O O . ASP A 1 206 ? -20.438 -0.575 -5.305 1 98 206 ASP A O 1
ATOM 1599 N N . ILE A 1 207 ? -19.062 1.059 -4.699 1 98.56 207 ILE A N 1
ATOM 1600 C CA . ILE A 1 207 ? -19.953 1.702 -3.742 1 98.56 207 ILE A CA 1
ATOM 1601 C C . ILE A 1 207 ? -20.047 3.195 -4.047 1 98.56 207 ILE A C 1
ATOM 1603 O O . ILE A 1 207 ? -19.031 3.891 -4.082 1 98.56 207 ILE A O 1
ATOM 1607 N N . ASP A 1 208 ? -21.219 3.684 -4.215 1 97.62 208 ASP A N 1
ATOM 1608 C CA . ASP A 1 208 ? -21.328 5.102 -4.539 1 97.62 208 ASP A CA 1
ATOM 1609 C C . ASP A 1 208 ? -21.156 5.965 -3.289 1 97.62 208 ASP A C 1
ATOM 1611 O O . ASP A 1 208 ? -21.25 5.465 -2.166 1 97.62 208 ASP A O 1
ATOM 1615 N N . SER A 1 209 ? -21.016 7.211 -3.562 1 98.38 209 SER A N 1
ATOM 1616 C CA . SER A 1 209 ? -20.672 8.164 -2.514 1 98.38 209 SER A CA 1
ATOM 1617 C C . SER A 1 209 ? -21.766 8.234 -1.45 1 98.38 209 SER A C 1
ATOM 1619 O O . SER A 1 209 ? -21.484 8.227 -0.253 1 98.38 209 SER A O 1
ATOM 1621 N N . ASP A 1 210 ? -23 8.273 -1.832 1 98.56 210 ASP A N 1
ATOM 1622 C CA . ASP A 1 210 ? -24.109 8.422 -0.889 1 98.56 210 ASP A CA 1
ATOM 1623 C C . ASP A 1 210 ? -24.203 7.211 0.041 1 98.56 210 ASP A C 1
ATOM 1625 O O . ASP A 1 210 ? -24.328 7.367 1.258 1 98.56 210 ASP A O 1
ATOM 1629 N N . LEU A 1 211 ? -24.141 6.125 -0.564 1 98.56 211 LEU A N 1
ATOM 1630 C CA . LEU A 1 211 ? -24.203 4.898 0.221 1 98.56 211 LEU A CA 1
ATOM 1631 C C . LEU A 1 211 ? -23.016 4.785 1.158 1 98.56 211 LEU A C 1
ATOM 1633 O O . LEU A 1 211 ? -23.156 4.41 2.322 1 98.56 211 LEU A O 1
ATOM 1637 N N . TYR A 1 212 ? -21.891 5.098 0.694 1 98.81 212 TYR A N 1
ATOM 1638 C CA . TYR A 1 212 ? -20.672 5.086 1.492 1 98.81 212 TYR A CA 1
ATOM 1639 C C . TYR A 1 212 ? -20.797 5.984 2.717 1 98.81 212 TYR A C 1
ATOM 1641 O O . TYR A 1 212 ? -20.531 5.559 3.84 1 98.81 212 TYR A O 1
ATOM 1649 N N . HIS A 1 213 ? -21.266 7.113 2.551 1 98.81 213 HIS A N 1
ATOM 1650 C CA . HIS A 1 213 ? -21.312 8.094 3.627 1 98.81 213 HIS A CA 1
ATOM 1651 C C . HIS A 1 213 ? -22.453 7.809 4.59 1 98.81 213 HIS A C 1
ATOM 1653 O O . HIS A 1 213 ? -22.391 8.172 5.766 1 98.81 213 HIS A O 1
ATOM 1659 N N . ALA A 1 214 ? -23.438 7.098 4.098 1 98.56 214 ALA A N 1
ATOM 1660 C CA . ALA A 1 214 ? -24.609 6.805 4.926 1 98.56 214 ALA A CA 1
ATOM 1661 C C . ALA A 1 214 ? -24.391 5.539 5.75 1 98.56 214 ALA A C 1
ATOM 1663 O O . ALA A 1 214 ? -25.156 5.254 6.68 1 98.56 214 ALA A O 1
ATOM 1664 N N . ALA A 1 215 ? -23.375 4.785 5.402 1 98.5 215 ALA A N 1
ATOM 1665 C CA . ALA A 1 215 ? -23.172 3.471 6.008 1 98.5 215 ALA A CA 1
ATOM 1666 C C . ALA A 1 215 ? -22.797 3.6 7.484 1 98.5 215 ALA A C 1
ATOM 1668 O O . ALA A 1 215 ? -22.047 4.5 7.863 1 98.5 215 ALA A O 1
ATOM 1669 N N . GLU A 1 216 ? -23.25 2.684 8.266 1 96.94 216 GLU A N 1
ATOM 1670 C CA . GLU A 1 216 ? -22.906 2.639 9.68 1 96.94 216 GLU A CA 1
ATOM 1671 C C . GLU A 1 216 ? -21.609 1.869 9.914 1 96.94 216 GLU A C 1
ATOM 1673 O O . GLU A 1 216 ? -21.328 0.886 9.227 1 96.94 216 GLU A O 1
ATOM 1678 N N . ILE A 1 217 ? -20.906 2.266 10.875 1 97 217 ILE A N 1
ATOM 1679 C CA . ILE A 1 217 ? -19.672 1.59 11.258 1 97 217 ILE A CA 1
ATOM 1680 C C . ILE A 1 217 ? -20 0.288 11.984 1 97 217 ILE A C 1
ATOM 1682 O O . ILE A 1 217 ? -20.844 0.265 12.883 1 97 217 ILE A O 1
ATOM 1686 N N . ILE A 1 218 ? -19.328 -0.688 11.578 1 96.38 218 ILE A N 1
ATOM 1687 C CA . ILE A 1 218 ? -19.484 -1.993 12.211 1 96.38 218 ILE A CA 1
ATOM 1688 C C . ILE A 1 218 ? -18.828 -1.981 13.594 1 96.38 218 ILE A C 1
ATOM 1690 O O . ILE A 1 218 ? -17.703 -1.524 13.742 1 96.38 218 ILE A O 1
ATOM 1694 N N . GLU A 1 219 ? -19.5 -2.453 14.586 1 87.56 219 GLU A N 1
ATOM 1695 C CA . GLU A 1 219 ? -19.016 -2.461 15.969 1 87.56 219 GLU A CA 1
ATOM 1696 C C . GLU A 1 219 ? -17.969 -3.559 16.172 1 87.56 219 GLU A C 1
ATOM 1698 O O . GLU A 1 219 ? -18.047 -4.613 15.547 1 87.56 219 GLU A O 1
ATOM 1703 N N . MET B 1 1 ? 64 58.281 34.781 1 34.41 1 MET B N 1
ATOM 1704 C CA . MET B 1 1 ? 63 57.938 33.781 1 34.41 1 MET B CA 1
ATOM 1705 C C . MET B 1 1 ? 63.156 56.469 33.375 1 34.41 1 MET B C 1
ATOM 1707 O O . MET B 1 1 ? 64 56.156 32.531 1 34.41 1 MET B O 1
ATOM 1711 N N . LEU B 1 2 ? 63 55.531 34.344 1 41.84 2 LEU B N 1
ATOM 1712 C CA . LEU B 1 2 ? 63.094 54.062 34.188 1 41.84 2 LEU B CA 1
ATOM 1713 C C . LEU B 1 2 ? 62 53.562 33.281 1 41.84 2 LEU B C 1
ATOM 1715 O O . LEU B 1 2 ? 60.812 53.781 33.5 1 41.84 2 LEU B O 1
ATOM 1719 N N . LEU B 1 3 ? 62.281 53.344 32 1 42.25 3 LEU B N 1
ATOM 1720 C CA . LEU B 1 3 ? 61.5 52.781 30.922 1 42.25 3 LEU B CA 1
ATOM 1721 C C . LEU B 1 3 ? 61.156 51.312 31.219 1 42.25 3 LEU B C 1
ATOM 1723 O O . LEU B 1 3 ? 62.031 50.469 31.344 1 42.25 3 LEU B O 1
ATOM 1727 N N . ARG B 1 4 ? 60.094 51.031 32 1 41.62 4 ARG B N 1
ATOM 1728 C CA . ARG B 1 4 ? 59.531 49.719 32.188 1 41.62 4 ARG B CA 1
ATOM 1729 C C . ARG B 1 4 ? 59.062 49.094 30.875 1 41.62 4 ARG B C 1
ATOM 1731 O O . ARG B 1 4 ? 58.25 49.688 30.156 1 41.62 4 ARG B O 1
ATOM 1738 N N . ALA B 1 5 ? 59.906 48.281 30.203 1 43.97 5 ALA B N 1
ATOM 1739 C CA . ALA B 1 5 ? 59.562 47.5 29.031 1 43.97 5 ALA B CA 1
ATOM 1740 C C . ALA B 1 5 ? 58.438 46.531 29.375 1 43.97 5 ALA B C 1
ATOM 1742 O O . ALA B 1 5 ? 58.562 45.688 30.266 1 43.97 5 ALA B O 1
ATOM 1743 N N . LEU B 1 6 ? 57.188 46.938 29.156 1 41.06 6 LEU B N 1
ATOM 1744 C CA . LEU B 1 6 ? 56.031 46.031 29.234 1 41.06 6 LEU B CA 1
ATOM 1745 C C . LEU B 1 6 ? 56.156 44.906 28.219 1 41.06 6 LEU B C 1
ATOM 1747 O O . LEU B 1 6 ? 56.219 45.125 27.016 1 41.06 6 LEU B O 1
ATOM 1751 N N . LEU B 1 7 ? 56.812 43.812 28.594 1 41.91 7 LEU B N 1
ATOM 1752 C CA . LEU B 1 7 ? 56.844 42.594 27.766 1 41.91 7 LEU B CA 1
ATOM 1753 C C . LEU B 1 7 ? 55.438 42.062 27.547 1 41.91 7 LEU B C 1
ATOM 1755 O O . LEU B 1 7 ? 54.75 41.688 28.5 1 41.91 7 LEU B O 1
ATOM 1759 N N . LEU B 1 8 ? 54.875 42.5 26.438 1 44.97 8 LEU B N 1
ATOM 1760 C CA . LEU B 1 8 ? 53.625 41.906 25.953 1 44.97 8 LEU B CA 1
ATOM 1761 C C . LEU B 1 8 ? 53.781 40.438 25.656 1 44.97 8 LEU B C 1
ATOM 1763 O O . LEU B 1 8 ? 54.562 40.062 24.766 1 44.97 8 LEU B O 1
ATOM 1767 N N . LEU B 1 9 ? 53.562 39.531 26.625 1 44.06 9 LEU B N 1
ATOM 1768 C CA . LEU B 1 9 ? 53.469 38.094 26.391 1 44.06 9 LEU B CA 1
ATOM 1769 C C . LEU B 1 9 ? 52.344 37.781 25.422 1 44.06 9 LEU B C 1
ATOM 1771 O O . LEU B 1 9 ? 51.156 38 25.734 1 44.06 9 LEU B O 1
ATOM 1775 N N . VAL B 1 10 ? 52.688 37.75 24.125 1 46.97 10 VAL B N 1
ATOM 1776 C CA . VAL B 1 10 ? 51.75 37.219 23.125 1 46.97 10 VAL B CA 1
ATOM 1777 C C . VAL B 1 10 ? 51.5 35.75 23.391 1 46.97 10 VAL B C 1
ATOM 1779 O O . VAL B 1 10 ? 52.406 34.906 23.297 1 46.97 10 VAL B O 1
ATOM 1782 N N . THR B 1 11 ? 50.562 35.406 24.25 1 44.84 11 THR B N 1
ATOM 1783 C CA . THR B 1 11 ? 50.125 34.031 24.359 1 44.84 11 THR B CA 1
ATOM 1784 C C . THR B 1 11 ? 49.625 33.5 23.016 1 44.84 11 THR B C 1
ATOM 1786 O O . THR B 1 11 ? 48.719 34.125 22.422 1 44.84 11 THR B O 1
ATOM 1789 N N . PHE B 1 12 ? 50.438 32.812 22.266 1 45.22 12 PHE B N 1
ATOM 1790 C CA . PHE B 1 12 ? 50 32.031 21.109 1 45.22 12 PHE B CA 1
ATOM 1791 C C . PHE B 1 12 ? 48.875 31.062 21.5 1 45.22 12 PHE B C 1
ATOM 1793 O O . PHE B 1 12 ? 49.125 30.125 22.281 1 45.22 12 PHE B O 1
ATOM 1800 N N . VAL B 1 13 ? 47.656 31.484 21.5 1 44.28 13 VAL B N 1
ATOM 1801 C CA . VAL B 1 13 ? 46.594 30.516 21.578 1 44.28 13 VAL B CA 1
ATOM 1802 C C . VAL B 1 13 ? 46.688 29.531 20.422 1 44.28 13 VAL B C 1
ATOM 1804 O O . VAL B 1 13 ? 46.562 29.906 19.25 1 44.28 13 VAL B O 1
ATOM 1807 N N . SER B 1 14 ? 47.5 28.531 20.562 1 41.56 14 SER B N 1
ATOM 1808 C CA . SER B 1 14 ? 47.406 27.469 19.578 1 41.56 14 SER B CA 1
ATOM 1809 C C . SER B 1 14 ? 45.938 27.047 19.328 1 41.56 14 SER B C 1
ATOM 1811 O O . SER B 1 14 ? 45.25 26.688 20.281 1 41.56 14 SER B O 1
ATOM 1813 N N . ALA B 1 15 ? 45.375 27.562 18.312 1 43.53 15 ALA B N 1
ATOM 1814 C CA . ALA B 1 15 ? 44.094 27.016 17.859 1 43.53 15 ALA B CA 1
ATOM 1815 C C . ALA B 1 15 ? 44.156 25.484 17.781 1 43.53 15 ALA B C 1
ATOM 1817 O O . ALA B 1 15 ? 44.969 24.938 17.062 1 43.53 15 ALA B O 1
ATOM 1818 N N . ALA B 1 16 ? 43.781 24.812 18.797 1 44.44 16 ALA B N 1
ATOM 1819 C CA . ALA B 1 16 ? 43.594 23.375 18.594 1 44.44 16 ALA B CA 1
ATOM 1820 C C . ALA B 1 16 ? 42.969 23.078 17.25 1 44.44 16 ALA B C 1
ATOM 1822 O O . ALA B 1 16 ? 42.062 23.797 16.812 1 44.44 16 ALA B O 1
ATOM 1823 N N . PRO B 1 17 ? 43.688 22.406 16.375 1 41.22 17 PRO B N 1
ATOM 1824 C CA . PRO B 1 17 ? 43 22.078 15.125 1 41.22 17 PRO B CA 1
ATOM 1825 C C . PRO B 1 17 ? 41.562 21.656 15.359 1 41.22 17 PRO B C 1
ATOM 1827 O O . PRO B 1 17 ? 41.25 21.031 16.375 1 41.22 17 PRO B O 1
ATOM 1830 N N . VAL B 1 18 ? 40.625 22.5 15.047 1 39.25 18 VAL B N 1
ATOM 1831 C CA . VAL B 1 18 ? 39.25 21.984 14.922 1 39.25 18 VAL B CA 1
ATOM 1832 C C . VAL B 1 18 ? 39.312 20.562 14.344 1 39.25 18 VAL B C 1
ATOM 1834 O O . VAL B 1 18 ? 39.719 20.375 13.203 1 39.25 18 VAL B O 1
ATOM 1837 N N . HIS B 1 19 ? 39.688 19.578 15.125 1 38.06 19 HIS B N 1
ATOM 1838 C CA . HIS B 1 19 ? 39.438 18.234 14.602 1 38.06 19 HIS B CA 1
ATOM 1839 C C . HIS B 1 19 ? 38.188 18.203 13.75 1 38.06 19 HIS B C 1
ATOM 1841 O O . HIS B 1 19 ? 37.156 18.797 14.109 1 38.06 19 HIS B O 1
ATOM 1847 N N . ASP B 1 20 ? 38.344 18.109 12.531 1 39.22 20 ASP B N 1
ATOM 1848 C CA . ASP B 1 20 ? 37.219 17.766 11.672 1 39.22 20 ASP B CA 1
ATOM 1849 C C . ASP B 1 20 ? 36.188 16.938 12.438 1 39.22 20 ASP B C 1
ATOM 1851 O O . ASP B 1 20 ? 36.469 15.836 12.898 1 39.22 20 ASP B O 1
ATOM 1855 N N . ILE B 1 21 ? 35.438 17.5 13.336 1 38.72 21 ILE B N 1
ATOM 1856 C CA . ILE B 1 21 ? 34.281 16.719 13.734 1 38.72 21 ILE B CA 1
ATOM 1857 C C . ILE B 1 21 ? 33.906 15.758 12.602 1 38.72 21 ILE B C 1
ATOM 1859 O O . ILE B 1 21 ? 33.5 16.188 11.523 1 38.72 21 ILE B O 1
ATOM 1863 N N . ILE B 1 22 ? 34.656 14.742 12.344 1 38.75 22 ILE B N 1
ATOM 1864 C CA . ILE B 1 22 ? 34.094 13.664 11.531 1 38.75 22 ILE B CA 1
ATOM 1865 C C . ILE B 1 22 ? 32.562 13.648 11.68 1 38.75 22 ILE B C 1
ATOM 1867 O O . ILE B 1 22 ? 32.031 13.398 12.766 1 38.75 22 ILE B O 1
ATOM 1871 N N . ILE B 1 23 ? 31.703 14.625 11.242 1 44.69 23 ILE B N 1
ATOM 1872 C CA . ILE B 1 23 ? 30.266 14.445 11.07 1 44.69 23 ILE B CA 1
ATOM 1873 C C . ILE B 1 23 ? 29.953 12.961 10.938 1 44.69 23 ILE B C 1
ATOM 1875 O O . ILE B 1 23 ? 30.547 12.258 10.125 1 44.69 23 ILE B O 1
ATOM 1879 N N . GLU B 1 24 ? 29.531 12.203 11.859 1 52.06 24 GLU B N 1
ATOM 1880 C CA . GLU B 1 24 ? 28.906 10.875 11.797 1 52.06 24 GLU B CA 1
ATOM 1881 C C . GLU B 1 24 ? 28.406 10.57 10.391 1 52.06 24 GLU B C 1
ATOM 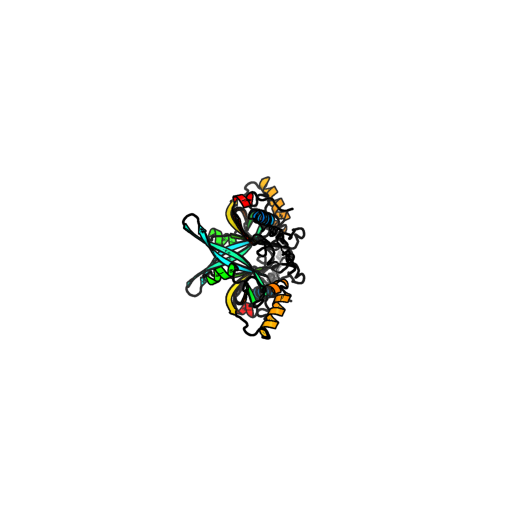1883 O O . GLU B 1 24 ? 27.844 11.445 9.727 1 52.06 24 GLU B O 1
ATOM 1888 N N . ASP B 1 25 ? 28.844 9.477 9.617 1 67.19 25 ASP B N 1
ATOM 1889 C CA . ASP B 1 25 ? 28.844 8.945 8.258 1 67.19 25 ASP B CA 1
ATOM 1890 C C . ASP B 1 25 ? 27.422 8.922 7.688 1 67.19 25 ASP B C 1
ATOM 1892 O O . ASP B 1 25 ? 26.516 8.328 8.281 1 67.19 25 ASP B O 1
ATOM 1896 N N . SER B 1 26 ? 27.016 9.875 6.953 1 86.5 26 SER B N 1
ATOM 1897 C CA . SER B 1 26 ? 25.781 9.914 6.172 1 86.5 26 SER B CA 1
ATOM 1898 C C . SER B 1 26 ? 25.531 8.586 5.457 1 86.5 26 SER B C 1
ATOM 1900 O O . SER B 1 26 ? 26.484 7.965 4.961 1 86.5 26 SER B O 1
ATOM 1902 N N . PRO B 1 27 ? 24.344 8.008 5.555 1 93.88 27 PRO B N 1
ATOM 1903 C CA . PRO B 1 27 ? 24.047 6.746 4.867 1 93.88 27 PRO B CA 1
ATOM 1904 C C . PRO B 1 27 ? 24.422 6.777 3.389 1 93.88 27 PRO B C 1
ATOM 1906 O O . PRO B 1 27 ? 24.188 7.781 2.709 1 93.88 27 PRO B O 1
ATOM 1909 N N . THR B 1 28 ? 25.094 5.742 2.953 1 96.06 28 THR B N 1
ATOM 1910 C CA . THR B 1 28 ? 25.531 5.633 1.569 1 96.06 28 THR B CA 1
ATOM 1911 C C . THR B 1 28 ? 24.5 4.902 0.724 1 96.06 28 THR B C 1
ATOM 1913 O O . THR B 1 28 ? 23.547 4.324 1.258 1 96.06 28 THR B O 1
ATOM 1916 N N . VAL B 1 29 ? 24.703 4.922 -0.587 1 97.88 29 VAL B N 1
ATOM 1917 C CA . VAL B 1 29 ? 23.812 4.191 -1.488 1 97.88 29 VAL B CA 1
ATOM 1918 C C . VAL B 1 29 ? 23.953 2.691 -1.252 1 97.88 29 VAL B C 1
ATOM 1920 O O . VAL B 1 29 ? 22.984 1.941 -1.381 1 97.88 29 VAL B O 1
ATOM 1923 N N . GLU B 1 30 ? 25.125 2.248 -0.817 1 97.88 30 GLU B N 1
ATOM 1924 C CA . GLU B 1 30 ? 25.328 0.846 -0.47 1 97.88 30 GLU B CA 1
ATOM 1925 C C . GLU B 1 30 ? 24.5 0.45 0.747 1 97.88 30 GLU B C 1
ATOM 1927 O O . GLU B 1 30 ? 23.938 -0.647 0.794 1 97.88 30 GLU B O 1
ATOM 1932 N N . ASP B 1 31 ? 24.438 1.366 1.712 1 97.19 31 ASP B N 1
ATOM 1933 C CA . ASP B 1 31 ? 23.562 1.144 2.859 1 97.19 31 ASP B CA 1
ATOM 1934 C C . ASP B 1 31 ? 22.094 1.015 2.42 1 97.19 31 ASP B C 1
ATOM 1936 O O . ASP B 1 31 ? 21.391 0.124 2.883 1 97.19 31 ASP B O 1
ATOM 1940 N N . GLY B 1 32 ? 21.734 1.907 1.518 1 98.25 32 GLY B N 1
ATOM 1941 C CA . GLY B 1 32 ? 20.375 1.865 0.985 1 98.25 32 GLY B CA 1
ATOM 1942 C C . GLY B 1 32 ? 20.062 0.574 0.253 1 98.25 32 GLY B C 1
ATOM 1943 O O . GLY B 1 32 ? 18.984 0.009 0.415 1 98.25 32 GLY B O 1
ATOM 1944 N N . ALA B 1 33 ? 21 0.149 -0.537 1 98.81 33 ALA B N 1
ATOM 1945 C CA . ALA B 1 33 ? 20.828 -1.09 -1.29 1 98.81 33 ALA B CA 1
ATOM 1946 C C . ALA B 1 33 ? 20.609 -2.275 -0.353 1 98.81 33 ALA B C 1
ATOM 1948 O O . ALA B 1 33 ? 19.75 -3.127 -0.599 1 98.81 33 ALA B O 1
ATOM 1949 N N . ALA B 1 34 ? 21.375 -2.33 0.721 1 98.69 34 ALA B N 1
ATOM 1950 C CA . ALA B 1 34 ? 21.234 -3.402 1.702 1 98.69 34 ALA B CA 1
ATOM 1951 C C . ALA B 1 34 ? 19.859 -3.363 2.361 1 98.69 34 ALA B C 1
ATOM 1953 O O . ALA B 1 34 ? 19.234 -4.406 2.559 1 98.69 34 ALA B O 1
ATOM 1954 N N . VAL B 1 35 ? 19.406 -2.184 2.658 1 98.56 35 VAL B N 1
ATOM 1955 C CA . VAL B 1 35 ? 18.094 -2.027 3.275 1 98.56 35 VAL B CA 1
ATOM 1956 C C . VAL B 1 35 ? 17 -2.457 2.293 1 98.56 35 VAL B C 1
ATOM 1958 O O . VAL B 1 35 ? 16.109 -3.225 2.65 1 98.56 35 VAL B O 1
ATOM 1961 N N . ALA B 1 36 ? 17.109 -2.029 1.042 1 98.81 36 ALA B N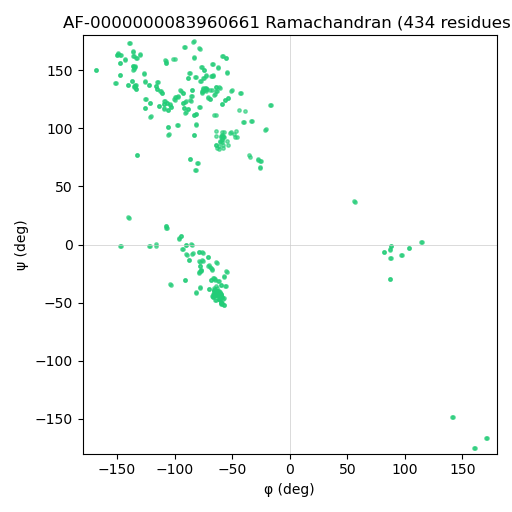 1
ATOM 1962 C CA . ALA B 1 36 ? 16.109 -2.373 0.029 1 98.81 36 ALA B CA 1
ATOM 1963 C C . ALA B 1 36 ? 16.047 -3.883 -0.186 1 98.81 36 ALA B C 1
ATOM 1965 O O . ALA B 1 36 ? 14.961 -4.469 -0.182 1 98.81 36 ALA B O 1
ATOM 1966 N N . ARG B 1 37 ? 17.219 -4.469 -0.326 1 98.88 37 ARG B N 1
ATOM 1967 C CA . ARG B 1 37 ? 17.312 -5.91 -0.543 1 98.88 37 ARG B CA 1
ATOM 1968 C C . ARG B 1 37 ? 16.734 -6.676 0.646 1 98.88 37 ARG B C 1
ATOM 1970 O O . ARG B 1 37 ? 16.016 -7.66 0.469 1 98.88 37 ARG B O 1
ATOM 1977 N N . THR B 1 38 ? 17.047 -6.25 1.792 1 98.75 38 THR B N 1
ATOM 1978 C CA . THR B 1 38 ? 16.578 -6.902 3.01 1 98.75 38 THR B CA 1
ATOM 1979 C C . THR B 1 38 ? 15.07 -6.77 3.15 1 98.75 38 THR B C 1
ATOM 1981 O O . THR B 1 38 ? 14.383 -7.734 3.508 1 98.75 38 THR B O 1
ATOM 1984 N N . LEU B 1 39 ? 14.586 -5.59 2.848 1 98.69 39 LEU B N 1
ATOM 1985 C CA . LEU B 1 39 ? 13.156 -5.344 2.93 1 98.69 39 LEU B CA 1
ATOM 1986 C C . LEU B 1 39 ? 12.383 -6.293 2.02 1 98.69 39 LEU B C 1
ATOM 1988 O O . LEU B 1 39 ? 11.414 -6.922 2.447 1 98.69 39 LEU B O 1
ATOM 1992 N N . VAL B 1 40 ? 12.82 -6.477 0.811 1 98.88 40 VAL B N 1
ATOM 1993 C CA . VAL B 1 40 ? 12.172 -7.367 -0.151 1 98.88 40 VAL B CA 1
ATOM 1994 C C . VAL B 1 40 ? 12.273 -8.812 0.335 1 98.88 40 VAL B C 1
ATOM 1996 O O . VAL B 1 40 ? 11.328 -9.586 0.187 1 98.88 40 VAL B O 1
ATOM 1999 N N . ASN B 1 41 ? 13.383 -9.141 0.915 1 98.56 41 ASN B N 1
ATOM 2000 C CA . ASN B 1 41 ? 13.586 -10.492 1.411 1 98.56 41 ASN B CA 1
ATOM 2001 C C . ASN B 1 41 ? 12.711 -10.789 2.627 1 98.56 41 ASN B C 1
ATOM 2003 O O . ASN B 1 41 ? 12.156 -11.883 2.752 1 98.56 41 ASN B O 1
ATOM 2007 N N . ARG B 1 42 ? 12.539 -9.836 3.504 1 98.25 42 ARG B N 1
ATOM 2008 C CA . ARG B 1 42 ? 11.875 -10.023 4.789 1 98.25 42 ARG B CA 1
ATOM 2009 C C . ARG B 1 42 ? 10.359 -9.984 4.633 1 98.25 42 ARG B C 1
ATOM 2011 O O . ARG B 1 42 ? 9.641 -10.75 5.281 1 98.25 42 ARG B O 1
ATOM 2018 N N . GLU B 1 43 ? 9.906 -9.086 3.834 1 98.38 43 GLU B N 1
ATOM 2019 C CA . GLU B 1 43 ? 8.461 -8.922 3.688 1 98.38 43 GLU B CA 1
ATOM 2020 C C . GLU B 1 43 ? 7.891 -9.914 2.68 1 98.38 43 GLU B C 1
ATOM 2022 O O . GLU B 1 43 ? 8.633 -10.711 2.1 1 98.38 43 GLU B O 1
ATOM 2027 N N . SER B 1 44 ? 6.504 -9.922 2.553 1 98.69 44 SER B N 1
ATOM 2028 C CA . SER B 1 44 ? 5.895 -10.938 1.706 1 98.69 44 SER B CA 1
ATOM 2029 C C . SER B 1 44 ? 4.645 -10.406 1.009 1 98.69 44 SER B C 1
ATOM 2031 O O . SER B 1 44 ? 3.955 -11.156 0.31 1 98.69 44 SER B O 1
ATOM 2033 N N . LEU B 1 45 ? 4.281 -9.195 1.267 1 98.81 45 LEU B N 1
ATOM 2034 C CA . LEU B 1 45 ? 3.213 -8.508 0.554 1 98.81 45 LEU B CA 1
ATOM 2035 C C . LEU B 1 45 ? 3.768 -7.328 -0.242 1 98.81 45 LEU B C 1
ATOM 2037 O O . LEU B 1 45 ? 4.66 -6.621 0.229 1 98.81 45 LEU B O 1
ATOM 2041 N N . ALA B 1 46 ? 3.289 -7.148 -1.394 1 98.88 46 ALA B N 1
ATOM 2042 C CA . ALA B 1 46 ? 3.621 -5.98 -2.209 1 98.88 46 ALA B CA 1
ATOM 2043 C C . ALA B 1 46 ? 2.361 -5.254 -2.662 1 98.88 46 ALA B C 1
ATOM 2045 O O . ALA B 1 46 ? 1.332 -5.883 -2.924 1 98.88 46 ALA B O 1
ATOM 2046 N N . ASN B 1 47 ? 2.424 -3.963 -2.648 1 98.81 47 ASN B N 1
ATOM 2047 C CA . ASN B 1 47 ? 1.447 -3.178 -3.395 1 98.81 47 ASN B CA 1
ATOM 2048 C C . ASN B 1 47 ? 1.816 -3.082 -4.871 1 98.81 47 ASN B C 1
ATOM 2050 O O . ASN B 1 47 ? 2.848 -2.506 -5.223 1 98.81 47 ASN B O 1
ATOM 2054 N N . VAL B 1 48 ? 1.012 -3.707 -5.66 1 98.94 48 VAL B N 1
ATOM 2055 C CA . VAL B 1 48 ? 1.21 -3.617 -7.102 1 98.94 48 VAL B CA 1
ATOM 2056 C C . VAL B 1 48 ? 0.451 -2.412 -7.656 1 98.94 48 VAL B C 1
ATOM 2058 O O . VAL B 1 48 ? -0.776 -2.344 -7.551 1 98.94 48 VAL B O 1
ATOM 2061 N N . ASN B 1 49 ? 1.251 -1.502 -8.188 1 98.94 49 ASN B N 1
ATOM 2062 C CA . ASN B 1 49 ? 0.718 -0.228 -8.648 1 98.94 49 ASN B CA 1
ATOM 2063 C C . ASN B 1 49 ? 0.523 -0.223 -10.164 1 98.94 49 ASN B C 1
ATOM 2065 O O . ASN B 1 49 ? 1.446 -0.545 -10.914 1 98.94 49 ASN B O 1
ATOM 2069 N N . THR B 1 50 ? -0.694 0.077 -10.57 1 98.94 50 THR B N 1
ATOM 2070 C CA . THR B 1 50 ? -1.05 0.079 -11.984 1 98.94 50 THR B CA 1
ATOM 2071 C C . THR B 1 50 ? -1.947 1.268 -12.312 1 98.94 50 THR B C 1
ATOM 2073 O O . THR B 1 50 ? -2.266 2.074 -11.438 1 98.94 50 THR B O 1
ATOM 2076 N N . ILE B 1 51 ? -2.209 1.424 -13.586 1 98.81 51 ILE B N 1
ATOM 2077 C CA . ILE B 1 51 ? -3.152 2.424 -14.07 1 98.81 51 ILE B CA 1
ATOM 2078 C C . ILE B 1 51 ? -4.434 1.738 -14.539 1 98.81 51 ILE B C 1
ATOM 2080 O O . ILE B 1 51 ? -4.395 0.845 -15.383 1 98.81 51 ILE B O 1
ATOM 2084 N N . LYS B 1 52 ? -5.508 2.15 -13.914 1 98.31 52 LYS B N 1
ATOM 2085 C CA . LYS B 1 52 ? -6.824 1.632 -14.281 1 98.31 52 LYS B CA 1
ATOM 2086 C C . LYS B 1 52 ? -7.609 2.652 -15.102 1 98.31 52 LYS B C 1
ATOM 2088 O O . LYS B 1 52 ? -7.879 3.758 -14.625 1 98.31 52 LYS B O 1
ATOM 2093 N N . PRO B 1 53 ? -8 2.342 -16.281 1 96.56 53 PRO B N 1
ATOM 2094 C CA . PRO B 1 53 ? -8.914 3.232 -17 1 96.56 53 PRO B CA 1
ATOM 2095 C C . PRO B 1 53 ? -10.328 3.223 -16.422 1 96.56 53 PRO B C 1
ATOM 2097 O O . PRO B 1 53 ? -10.898 2.152 -16.203 1 96.56 53 PRO B O 1
ATOM 2100 N N . VAL B 1 54 ? -10.781 4.406 -16.125 1 94.81 54 VAL B N 1
ATOM 2101 C CA . VAL B 1 54 ? -12.133 4.551 -15.586 1 94.81 54 VAL B CA 1
ATOM 2102 C C . VAL B 1 54 ? -12.961 5.453 -16.5 1 94.81 54 VAL B C 1
ATOM 2104 O O . VAL B 1 54 ? -12.625 6.621 -16.703 1 94.81 54 VAL B O 1
ATOM 2107 N N . LYS B 1 55 ? -14.055 4.891 -16.984 1 92.31 55 LYS B N 1
ATOM 2108 C CA . LYS B 1 55 ? -14.953 5.691 -17.812 1 92.31 55 LYS B CA 1
ATOM 2109 C C . LYS B 1 55 ? -15.773 6.656 -16.953 1 92.31 55 LYS B C 1
ATOM 2111 O O . LYS B 1 55 ? -16.391 6.25 -15.969 1 92.31 55 LYS B O 1
ATOM 2116 N N . ARG B 1 56 ? -15.789 7.855 -17.391 1 90.81 56 ARG B N 1
ATOM 2117 C CA . ARG B 1 56 ? -16.531 8.883 -16.656 1 90.81 56 ARG B CA 1
ATOM 2118 C C . ARG B 1 56 ? -17.875 9.172 -17.328 1 90.81 56 ARG B C 1
ATOM 2120 O O . ARG B 1 56 ? -18.078 8.812 -18.484 1 90.81 56 ARG B O 1
ATOM 2127 N N . PRO B 1 57 ? -18.781 9.742 -16.578 1 87.25 57 PRO B N 1
ATOM 2128 C CA . PRO B 1 57 ? -20.109 10.023 -17.125 1 87.25 57 PRO B CA 1
ATOM 2129 C C . PRO B 1 57 ? -20.062 10.898 -18.375 1 87.25 57 PRO B C 1
ATOM 2131 O O . PRO B 1 57 ? -20.906 10.773 -19.266 1 87.25 57 PRO B O 1
ATOM 2134 N N . ASP B 1 58 ? -19.078 11.719 -18.531 1 91.44 58 ASP B N 1
ATOM 2135 C CA . ASP B 1 58 ? -18.984 12.656 -19.656 1 91.44 58 ASP B CA 1
ATOM 2136 C C . ASP B 1 58 ? -18.359 11.984 -20.875 1 91.44 58 ASP B C 1
ATOM 2138 O O . ASP B 1 58 ? -18.141 12.633 -21.891 1 91.44 58 ASP B O 1
ATOM 2142 N N . GLY B 1 59 ? -18.016 10.742 -20.734 1 92.31 59 GLY B N 1
ATOM 2143 C CA . GLY B 1 59 ? -17.5 9.977 -21.859 1 92.31 59 GLY B CA 1
ATOM 2144 C C . GLY B 1 59 ? -15.984 9.922 -21.891 1 92.31 59 GLY B C 1
ATOM 2145 O O . GLY B 1 59 ? -15.406 9.141 -22.656 1 92.31 59 GLY B O 1
ATOM 2146 N N . THR B 1 60 ? -15.367 10.711 -21.031 1 93.5 60 THR B N 1
ATOM 2147 C CA . THR B 1 60 ? -13.906 10.688 -21.016 1 93.5 60 THR B CA 1
ATOM 2148 C C . THR B 1 60 ? -13.398 9.523 -20.172 1 93.5 60 THR B C 1
ATOM 2150 O O . THR B 1 60 ? -14.164 8.883 -19.453 1 93.5 60 THR B O 1
ATOM 2153 N N . VAL B 1 61 ? -12.133 9.203 -20.422 1 94.44 61 VAL B N 1
ATOM 2154 C CA . VAL B 1 61 ? -11.492 8.125 -19.672 1 94.44 61 VAL B CA 1
ATOM 2155 C C . VAL B 1 61 ? -10.453 8.711 -18.719 1 94.44 61 VAL B C 1
ATOM 2157 O O . VAL B 1 61 ? -9.57 9.461 -19.141 1 94.44 61 VAL B O 1
ATOM 2160 N N . LEU B 1 62 ? -10.641 8.383 -17.438 1 95.25 62 LEU B N 1
ATOM 2161 C CA . LEU B 1 62 ? -9.633 8.719 -16.438 1 95.25 62 LEU B CA 1
ATOM 2162 C C . LEU B 1 62 ? -8.656 7.57 -16.234 1 95.25 62 LEU B C 1
ATOM 2164 O O . LEU B 1 62 ? -9.062 6.438 -15.984 1 95.25 62 LEU B O 1
ATOM 2168 N N . ASN B 1 63 ? -7.367 7.848 -16.453 1 97.12 63 ASN B N 1
ATOM 2169 C CA . ASN B 1 63 ? -6.328 6.883 -16.109 1 97.12 63 ASN B CA 1
ATOM 2170 C C . ASN B 1 63 ? -5.961 6.98 -14.625 1 97.12 63 ASN B C 1
ATOM 2172 O O . ASN B 1 63 ? -5.086 7.766 -14.25 1 97.12 63 ASN B O 1
ATOM 2176 N N . LEU B 1 64 ? -6.566 6.188 -13.859 1 98.62 64 LEU B N 1
ATOM 2177 C CA . LEU B 1 64 ? -6.484 6.273 -12.406 1 98.62 64 LEU B CA 1
ATOM 2178 C C . LEU B 1 64 ? -5.359 5.391 -11.875 1 98.62 64 LEU B C 1
ATOM 2180 O O . LEU B 1 64 ? -5.359 4.176 -12.094 1 98.62 64 LEU B O 1
ATOM 2184 N N . PRO B 1 65 ? -4.324 6.012 -11.219 1 98.94 65 PRO B N 1
ATOM 2185 C CA . PRO B 1 65 ? -3.385 5.137 -10.516 1 98.94 65 PRO B CA 1
ATOM 2186 C C . PRO B 1 65 ? -4.031 4.387 -9.352 1 98.94 65 PRO B C 1
ATOM 2188 O O . PRO B 1 65 ? -4.754 4.988 -8.547 1 98.94 65 PRO B O 1
ATOM 2191 N N . VAL B 1 66 ? -3.846 3.088 -9.312 1 98.88 66 VAL B N 1
ATOM 2192 C CA . VAL B 1 66 ? -4.422 2.242 -8.273 1 98.88 66 VAL B CA 1
ATOM 2193 C C . VAL B 1 66 ? -3.357 1.288 -7.734 1 98.88 66 VAL B C 1
ATOM 2195 O O . VAL B 1 66 ? -2.303 1.112 -8.352 1 98.88 66 VAL B O 1
ATOM 2198 N N . SER B 1 67 ? -3.607 0.771 -6.582 1 98.88 67 SER B N 1
ATOM 2199 C CA . SER B 1 67 ? -2.695 -0.165 -5.93 1 98.88 67 SER B CA 1
ATOM 2200 C C . SER B 1 67 ? -3.453 -1.333 -5.309 1 98.88 67 SER B C 1
ATOM 2202 O O . SER B 1 67 ? -4.551 -1.155 -4.777 1 98.88 67 SER B O 1
ATOM 2204 N N . SER B 1 68 ? -2.898 -2.482 -5.41 1 98.75 68 SER B N 1
ATOM 2205 C CA . SER B 1 68 ? -3.486 -3.68 -4.82 1 98.75 68 SER B CA 1
ATOM 2206 C C . SER B 1 68 ? -2.434 -4.516 -4.102 1 98.75 68 SER B C 1
ATOM 2208 O O . SER B 1 68 ? -1.335 -4.723 -4.621 1 98.75 68 SER B O 1
ATOM 2210 N N . VAL B 1 69 ? -2.801 -4.98 -2.912 1 98.81 69 VAL B N 1
ATOM 2211 C CA . VAL B 1 69 ? -1.896 -5.859 -2.18 1 98.81 69 VAL B CA 1
ATOM 2212 C C . VAL B 1 69 ? -1.855 -7.23 -2.846 1 98.81 69 VAL B C 1
ATOM 2214 O O . VAL B 1 69 ? -2.896 -7.773 -3.227 1 98.81 69 VAL B O 1
ATOM 2217 N N . GLU B 1 70 ? -0.66 -7.766 -3.025 1 98.81 70 GLU B N 1
ATOM 2218 C CA . GLU B 1 70 ? -0.425 -9.062 -3.648 1 98.81 70 GLU B CA 1
ATOM 2219 C C . GLU B 1 70 ? 0.608 -9.875 -2.869 1 98.81 70 GLU B C 1
ATOM 2221 O O . GLU B 1 70 ? 1.475 -9.305 -2.203 1 98.81 70 GLU B O 1
ATOM 2226 N N . TYR B 1 71 ? 0.505 -11.195 -3.002 1 98.81 71 TYR B N 1
ATOM 2227 C CA . TYR B 1 71 ? 1.425 -12.109 -2.338 1 98.81 71 TYR B CA 1
ATOM 2228 C C . TYR B 1 71 ? 2.688 -12.312 -3.166 1 98.81 71 TYR B C 1
ATOM 2230 O O . TYR B 1 71 ? 2.613 -12.602 -4.363 1 98.81 71 TYR B O 1
ATOM 2238 N N . TYR B 1 72 ? 3.826 -12.117 -2.531 1 98.88 72 TYR B N 1
ATOM 2239 C CA . TYR B 1 72 ? 5.09 -12.469 -3.168 1 98.88 72 TYR B CA 1
ATOM 2240 C C . TYR B 1 72 ? 6.008 -13.195 -2.189 1 98.88 72 TYR B C 1
ATOM 2242 O O . TYR B 1 72 ? 5.742 -13.227 -0.986 1 98.88 72 TYR B O 1
ATOM 2250 N N . ALA B 1 73 ? 7.035 -13.797 -2.697 1 98.75 73 ALA B N 1
ATOM 2251 C CA . ALA B 1 73 ? 8.117 -14.352 -1.883 1 98.75 73 ALA B CA 1
ATOM 2252 C C . ALA B 1 73 ? 9.438 -14.352 -2.648 1 98.75 73 ALA B C 1
ATOM 2254 O O . ALA B 1 73 ? 9.461 -14.617 -3.852 1 98.75 73 ALA B O 1
ATOM 2255 N N . ASP B 1 74 ? 10.438 -14 -1.932 1 98.5 74 ASP B N 1
ATOM 2256 C CA . ASP B 1 74 ? 11.781 -14.047 -2.502 1 98.5 74 ASP B CA 1
ATOM 2257 C C . ASP B 1 74 ? 12.406 -15.438 -2.338 1 98.5 74 ASP B C 1
ATOM 2259 O O . ASP B 1 74 ? 13.414 -15.586 -1.65 1 98.5 74 ASP B O 1
ATOM 2263 N N . CYS B 1 75 ? 11.961 -16.406 -3.104 1 98.5 75 CYS B N 1
ATOM 2264 C CA . CYS B 1 75 ? 12.266 -17.812 -2.875 1 98.5 75 CYS B CA 1
ATOM 2265 C C . CYS B 1 75 ? 13.664 -18.156 -3.377 1 98.5 75 CYS B C 1
ATOM 2267 O O . CYS B 1 75 ? 14.281 -19.094 -2.895 1 98.5 75 CYS B O 1
ATOM 2269 N N . ASP B 1 76 ? 14.227 -17.391 -4.324 1 98.06 76 ASP B N 1
ATOM 2270 C CA . ASP B 1 76 ? 15.57 -17.656 -4.832 1 98.06 76 ASP B CA 1
ATOM 2271 C C . ASP B 1 76 ? 16.609 -16.844 -4.07 1 98.06 76 ASP B C 1
ATOM 2273 O O . ASP B 1 76 ? 17.812 -16.953 -4.34 1 98.06 76 ASP B O 1
ATOM 2277 N N . ASN B 1 77 ? 16.188 -16.031 -3.197 1 97.81 77 ASN B N 1
ATOM 2278 C CA . ASN B 1 77 ? 17.047 -15.164 -2.41 1 97.81 77 ASN B CA 1
ATOM 2279 C C . ASN B 1 77 ? 17.922 -14.289 -3.305 1 97.81 77 ASN B C 1
ATOM 2281 O O . ASN B 1 77 ? 19.094 -14.055 -2.996 1 97.81 77 ASN B O 1
ATOM 2285 N N . ASP B 1 78 ? 17.406 -13.828 -4.398 1 98.38 78 ASP B N 1
ATOM 2286 C CA . ASP B 1 78 ? 18.188 -13.047 -5.344 1 98.38 78 ASP B CA 1
ATOM 2287 C C . ASP B 1 78 ? 17.656 -11.625 -5.465 1 98.38 78 ASP B C 1
ATOM 2289 O O . ASP B 1 78 ? 18.156 -10.828 -6.262 1 98.38 78 ASP B O 1
ATOM 2293 N N . GLY B 1 79 ? 16.578 -11.273 -4.746 1 98.69 79 GLY B N 1
ATOM 2294 C CA . GLY B 1 79 ? 15.992 -9.945 -4.777 1 98.69 79 GLY B CA 1
ATOM 2295 C C . GLY B 1 79 ? 14.961 -9.766 -5.875 1 98.69 79 GLY B C 1
ATOM 2296 O O . GLY B 1 79 ? 14.359 -8.703 -6.008 1 98.69 79 GLY B O 1
ATOM 2297 N N . ASP B 1 80 ? 14.719 -10.805 -6.684 1 98.88 80 ASP B N 1
ATOM 2298 C CA . ASP B 1 80 ? 13.672 -10.852 -7.703 1 98.88 80 ASP B CA 1
ATOM 2299 C C . ASP B 1 80 ? 12.508 -11.734 -7.258 1 98.88 80 ASP B C 1
ATOM 2301 O O . ASP B 1 80 ? 12.539 -12.953 -7.441 1 98.88 80 ASP B O 1
ATOM 2305 N N . PRO B 1 81 ? 11.484 -11.188 -6.668 1 98.38 81 PRO B N 1
ATOM 2306 C CA . PRO B 1 81 ? 10.469 -12.008 -5.996 1 98.38 81 PRO B CA 1
ATOM 2307 C C . PRO B 1 81 ? 9.508 -12.68 -6.977 1 98.38 81 PRO B C 1
ATOM 2309 O O . PRO B 1 81 ? 9.398 -12.25 -8.125 1 98.38 81 PRO B O 1
ATOM 2312 N N . TYR B 1 82 ? 8.984 -13.82 -6.512 1 98.88 82 TYR B N 1
ATOM 2313 C CA . TYR B 1 82 ? 7.883 -14.492 -7.203 1 98.88 82 TYR B CA 1
ATOM 2314 C C . TYR B 1 82 ? 6.539 -13.906 -6.777 1 98.88 82 TYR B C 1
ATOM 2316 O O . TYR B 1 82 ? 6.32 -13.633 -5.594 1 98.88 82 TYR B O 1
ATOM 2324 N N . TRP B 1 83 ? 5.75 -13.641 -7.75 1 98.94 83 TRP B N 1
ATOM 2325 C CA . TRP B 1 83 ? 4.367 -13.203 -7.57 1 98.94 83 TRP B CA 1
ATOM 2326 C C . TRP B 1 83 ? 3.393 -14.297 -7.984 1 98.94 83 TRP B C 1
ATOM 2328 O O . TRP B 1 83 ? 3.498 -14.844 -9.086 1 98.94 83 TRP B O 1
ATOM 2338 N N . LEU B 1 84 ? 2.518 -14.742 -7.004 1 98.75 84 LEU B N 1
ATOM 2339 C CA . LEU B 1 84 ? 1.397 -15.602 -7.379 1 98.75 84 LEU B CA 1
ATOM 2340 C C . LEU B 1 84 ? 0.237 -14.773 -7.918 1 98.75 84 LEU B C 1
ATOM 2342 O O . LEU B 1 84 ? -0.507 -14.164 -7.148 1 98.75 84 LEU B O 1
ATOM 2346 N N . VAL B 1 85 ? 0.076 -14.797 -9.227 1 98.62 85 VAL B N 1
ATOM 2347 C CA . VAL B 1 85 ? -0.852 -13.906 -9.922 1 98.62 85 VAL B CA 1
ATOM 2348 C C . VAL B 1 85 ? -2.219 -14.578 -10.039 1 98.62 85 VAL B C 1
ATOM 2350 O O . VAL B 1 85 ? -2.322 -15.703 -10.531 1 98.62 85 VAL B O 1
ATOM 2353 N N . ILE B 1 86 ? -3.213 -13.898 -9.516 1 97.38 86 ILE B N 1
ATOM 2354 C CA . ILE B 1 86 ? -4.582 -14.297 -9.82 1 97.38 86 ILE B CA 1
ATOM 2355 C C . ILE B 1 86 ? -5.035 -13.648 -11.125 1 97.38 86 ILE B C 1
ATOM 2357 O O . ILE B 1 86 ? -5.062 -12.422 -11.242 1 97.38 86 ILE B O 1
ATOM 2361 N N . ASP B 1 87 ? -5.449 -14.422 -12.055 1 97.31 87 ASP B N 1
ATOM 2362 C CA . ASP B 1 87 ? -5.645 -13.945 -13.422 1 97.31 87 ASP B CA 1
ATOM 2363 C C . ASP B 1 87 ? -6.73 -12.875 -13.484 1 97.31 87 ASP B C 1
ATOM 2365 O O . ASP B 1 87 ? -6.602 -11.898 -14.219 1 97.31 87 ASP B O 1
ATOM 2369 N N . ILE B 1 88 ? -7.75 -13.016 -12.711 1 96.56 88 ILE B N 1
ATOM 2370 C CA . ILE B 1 88 ? -8.883 -12.102 -12.797 1 96.56 88 ILE B CA 1
ATOM 2371 C C . ILE B 1 88 ? -8.602 -10.852 -11.961 1 96.56 88 ILE B C 1
ATOM 2373 O O . ILE B 1 88 ? -9.359 -9.883 -12.008 1 96.56 88 ILE B O 1
ATOM 2377 N N . GLY B 1 89 ? -7.48 -10.867 -11.18 1 97.56 89 GLY B N 1
ATOM 2378 C CA . GLY B 1 89 ? -7.16 -9.758 -10.297 1 97.56 89 GLY B CA 1
ATOM 2379 C C . GLY B 1 89 ? -6.922 -8.453 -11.039 1 97.56 89 GLY B C 1
ATOM 2380 O O . GLY B 1 89 ? -6.422 -8.453 -12.164 1 97.56 89 GLY B O 1
ATOM 2381 N N . GLY B 1 90 ? -7.172 -7.355 -10.406 1 97.94 90 GLY B N 1
ATOM 2382 C CA . GLY B 1 90 ? -7.07 -6.02 -10.977 1 97.94 90 GLY B CA 1
ATOM 2383 C C . GLY B 1 90 ? -5.695 -5.715 -11.539 1 97.94 90 GLY B C 1
ATOM 2384 O O . GLY B 1 90 ? -5.57 -5.32 -12.703 1 97.94 90 GLY B O 1
ATOM 2385 N N . PRO B 1 91 ? -4.688 -5.922 -10.734 1 98.69 91 PRO B N 1
ATOM 2386 C CA . PRO B 1 91 ? -3.348 -5.578 -11.227 1 98.69 91 PRO B CA 1
ATOM 2387 C C . PRO B 1 91 ? -2.963 -6.352 -12.484 1 98.69 91 PRO B C 1
ATOM 2389 O O . PRO B 1 91 ? -2.438 -5.766 -13.438 1 98.69 91 PRO B O 1
ATOM 2392 N N . ASN B 1 92 ? -3.25 -7.625 -12.484 1 98.62 92 ASN B N 1
ATOM 2393 C CA . ASN B 1 92 ? -2.932 -8.406 -13.672 1 98.62 92 ASN B CA 1
ATOM 2394 C C . ASN B 1 92 ? -3.744 -7.949 -14.883 1 98.62 92 ASN B C 1
ATOM 2396 O O . ASN B 1 92 ? -3.209 -7.836 -15.984 1 98.62 92 ASN B O 1
ATOM 2400 N N . GLN B 1 93 ? -5.023 -7.699 -14.695 1 98.5 93 GLN B N 1
ATOM 2401 C CA . GLN B 1 93 ? -5.879 -7.246 -15.789 1 98.5 93 GLN B CA 1
ATOM 2402 C C . GLN B 1 93 ? -5.406 -5.906 -16.344 1 98.5 93 GLN B C 1
ATOM 2404 O O . GLN B 1 93 ? -5.41 -5.695 -17.547 1 98.5 93 GLN B O 1
ATOM 2409 N N . ASN B 1 94 ? -4.988 -4.992 -15.5 1 98.75 94 ASN B N 1
ATOM 2410 C CA . ASN B 1 94 ? -4.445 -3.715 -15.961 1 98.75 94 ASN B CA 1
ATOM 2411 C C . ASN B 1 94 ? -3.158 -3.904 -16.75 1 98.75 94 ASN B C 1
ATOM 2413 O O . ASN B 1 94 ? -2.975 -3.283 -17.797 1 98.75 94 ASN B O 1
ATOM 2417 N N . ILE B 1 95 ? -2.342 -4.754 -16.234 1 98.75 95 ILE B N 1
ATOM 2418 C CA . ILE B 1 95 ? -1.033 -4.961 -16.844 1 98.75 95 ILE B CA 1
ATOM 2419 C C . ILE B 1 95 ? -1.202 -5.582 -18.234 1 98.75 95 ILE B C 1
ATOM 2421 O O . ILE B 1 95 ? -0.562 -5.148 -19.203 1 98.75 95 ILE B O 1
ATOM 2425 N N . ILE B 1 96 ? -2.094 -6.551 -18.328 1 97.75 96 ILE B N 1
ATOM 2426 C CA . ILE B 1 96 ? -2.281 -7.215 -19.625 1 97.75 96 ILE B CA 1
ATOM 2427 C C . ILE B 1 96 ? -2.891 -6.238 -20.625 1 97.75 96 ILE B C 1
ATOM 2429 O O . ILE B 1 96 ? -2.703 -6.387 -21.828 1 97.75 96 ILE B O 1
ATOM 2433 N N . LYS B 1 97 ? -3.539 -5.199 -20.125 1 97.25 97 LYS B N 1
ATOM 2434 C CA . LYS B 1 97 ? -4.145 -4.191 -21 1 97.25 97 LYS B CA 1
ATOM 2435 C C . LYS B 1 97 ? -3.16 -3.066 -21.312 1 97.25 97 LYS B C 1
ATOM 2437 O O . LYS B 1 97 ? -3.523 -2.072 -21.938 1 97.25 97 LYS B O 1
ATOM 2442 N N . GLY B 1 98 ? -1.946 -3.178 -20.734 1 97.5 98 GLY B N 1
ATOM 2443 C CA . GLY B 1 98 ? -0.898 -2.273 -21.172 1 97.5 98 GLY B CA 1
ATOM 2444 C C . GLY B 1 98 ? -0.441 -1.312 -20.094 1 97.5 98 GLY B C 1
ATOM 2445 O O . GLY B 1 98 ? 0.433 -0.475 -20.328 1 97.5 98 GLY B O 1
ATOM 2446 N N . SER B 1 99 ? -0.955 -1.404 -18.922 1 98.56 99 SER B N 1
ATOM 2447 C CA . SER B 1 99 ? -0.54 -0.506 -17.859 1 98.56 99 SER B CA 1
ATOM 2448 C C . SER B 1 99 ? 0.93 -0.709 -17.5 1 98.56 99 SER B C 1
ATOM 2450 O O . SER B 1 99 ? 1.385 -1.844 -17.344 1 98.56 99 SER B O 1
ATOM 2452 N N . PRO B 1 100 ? 1.689 0.493 -17.406 1 98.5 100 PRO B N 1
ATOM 2453 C CA . PRO B 1 100 ? 2.914 0.353 -16.609 1 98.5 100 PRO B CA 1
ATOM 2454 C C . PRO B 1 100 ? 2.645 -0.103 -15.188 1 98.5 100 PRO B C 1
ATOM 2456 O O . PRO B 1 100 ? 1.498 -0.072 -14.727 1 98.5 100 PRO B O 1
ATOM 2459 N N . TYR B 1 101 ? 3.689 -0.596 -14.539 1 98.88 101 TYR B N 1
ATOM 2460 C CA . TYR B 1 101 ? 3.502 -1.073 -13.172 1 98.88 101 TYR B CA 1
ATOM 2461 C C . TYR B 1 101 ? 4.762 -0.856 -12.344 1 98.88 101 TYR B C 1
ATOM 2463 O O . TYR B 1 101 ? 5.855 -0.694 -12.891 1 98.88 101 TYR B O 1
ATOM 2471 N N . SER B 1 102 ? 4.609 -0.773 -11.062 1 98.94 102 SER B N 1
ATOM 2472 C CA . SER B 1 102 ? 5.656 -0.8 -10.047 1 98.94 102 SER B CA 1
ATOM 2473 C C . SER B 1 102 ? 5.199 -1.557 -8.805 1 98.94 102 SER B C 1
ATOM 2475 O O . SER B 1 102 ? 4.012 -1.832 -8.641 1 98.94 102 SER B O 1
ATOM 2477 N N . PHE B 1 103 ? 6.141 -2.002 -8.016 1 98.94 103 PHE B N 1
ATOM 2478 C CA . PHE B 1 103 ? 5.871 -2.627 -6.727 1 98.94 103 PHE B CA 1
ATOM 2479 C C . PHE B 1 103 ? 6.371 -1.754 -5.582 1 98.94 103 PHE B C 1
ATOM 2481 O O . PHE B 1 103 ? 7.477 -1.21 -5.648 1 98.94 103 PHE B O 1
ATOM 2488 N N . THR B 1 104 ? 5.547 -1.559 -4.609 1 98.94 104 THR B N 1
ATOM 2489 C CA . THR B 1 104 ? 6.012 -0.911 -3.389 1 98.94 104 THR B CA 1
ATOM 2490 C C . THR B 1 104 ? 5.914 -1.862 -2.199 1 98.94 104 THR B C 1
ATOM 2492 O O . THR B 1 104 ? 4.941 -2.611 -2.076 1 98.94 104 THR B O 1
ATOM 2495 N N . ILE B 1 105 ? 6.934 -1.866 -1.391 1 98.94 105 ILE B N 1
ATOM 2496 C CA . ILE B 1 105 ? 7.043 -2.684 -0.187 1 98.94 105 ILE B CA 1
ATOM 2497 C C . ILE B 1 105 ? 7.535 -1.827 0.977 1 98.94 105 ILE B C 1
ATOM 2499 O O . ILE B 1 105 ? 8.445 -1.011 0.813 1 98.94 105 ILE B O 1
ATOM 2503 N N . ARG B 1 106 ? 6.883 -1.976 2.08 1 98.44 106 ARG B N 1
ATOM 2504 C CA . ARG B 1 106 ? 7.301 -1.252 3.277 1 98.44 106 ARG B CA 1
ATOM 2505 C C . ARG B 1 106 ? 7.422 -2.193 4.473 1 98.44 106 ARG B C 1
ATOM 2507 O O . ARG B 1 106 ? 6.965 -3.338 4.414 1 98.44 106 ARG B O 1
ATOM 2514 N N . VAL B 1 107 ? 8.102 -1.721 5.5 1 97.75 107 VAL B N 1
ATOM 2515 C CA . VAL B 1 107 ? 8.133 -2.457 6.758 1 97.75 107 VAL B CA 1
ATOM 2516 C C . VAL B 1 107 ? 6.711 -2.746 7.23 1 97.75 107 VAL B C 1
ATOM 2518 O O . VAL B 1 107 ? 5.871 -1.845 7.27 1 97.75 107 VAL B O 1
ATOM 2521 N N . GLY B 1 108 ? 6.469 -3.996 7.48 1 95.94 108 GLY B N 1
ATOM 2522 C CA . GLY B 1 108 ? 5.148 -4.379 7.949 1 95.94 108 GLY B CA 1
ATOM 2523 C C . GLY B 1 108 ? 4.293 -5.02 6.871 1 95.94 108 GLY B C 1
ATOM 2524 O O . GLY B 1 108 ? 3.188 -5.488 7.145 1 95.94 108 GLY B O 1
ATOM 2525 N N . ASP B 1 109 ? 4.809 -5.109 5.625 1 97.62 109 ASP B N 1
ATOM 2526 C CA . ASP B 1 109 ? 4.062 -5.723 4.535 1 97.62 109 ASP B CA 1
ATOM 2527 C C . ASP B 1 109 ? 4.191 -7.242 4.566 1 97.62 109 ASP B C 1
ATOM 2529 O O . ASP B 1 109 ? 4.75 -7.844 3.645 1 97.62 109 ASP B O 1
ATOM 2533 N N . HIS B 1 110 ? 3.699 -7.773 5.574 1 96.88 110 HIS B N 1
ATOM 2534 C CA . HIS B 1 110 ? 3.57 -9.211 5.793 1 96.88 110 HIS B CA 1
ATOM 2535 C C . HIS B 1 110 ? 2.318 -9.539 6.598 1 96.88 110 HIS B C 1
ATOM 2537 O O . HIS B 1 110 ? 1.689 -8.641 7.164 1 96.88 110 HIS B O 1
ATOM 2543 N N . ALA B 1 111 ? 1.963 -10.742 6.543 1 94.19 111 ALA B N 1
ATOM 2544 C CA . ALA B 1 111 ? 0.767 -11.148 7.273 1 94.19 111 ALA B CA 1
ATOM 2545 C C . ALA B 1 111 ? 0.983 -11.047 8.781 1 94.19 111 ALA B C 1
ATOM 2547 O O . ALA B 1 111 ? 2.102 -11.234 9.266 1 94.19 111 ALA B O 1
ATOM 2548 N N . LYS B 1 112 ? -0.137 -10.883 9.477 1 88.62 112 LYS B N 1
ATOM 2549 C CA . LYS B 1 112 ? -0.109 -10.727 10.922 1 88.62 112 LYS B CA 1
ATOM 2550 C C . LYS B 1 112 ? 0.479 -11.969 11.602 1 88.62 112 LYS B C 1
ATOM 2552 O O . LYS B 1 112 ? 1.15 -11.859 12.625 1 88.62 112 LYS B O 1
ATOM 2557 N N . TYR B 1 113 ? 0.313 -13.094 11.062 1 88.25 113 TYR B N 1
ATOM 2558 C CA . TYR B 1 113 ? 0.761 -14.328 11.695 1 88.25 113 TYR B CA 1
ATOM 2559 C C . TYR B 1 113 ? 2.264 -14.516 11.531 1 88.25 113 TYR B C 1
ATOM 2561 O O . TYR B 1 113 ? 2.867 -15.367 12.18 1 88.25 113 TYR B O 1
ATOM 2569 N N . ASP B 1 114 ? 2.834 -13.781 10.562 1 90.5 114 ASP B N 1
ATOM 2570 C CA . ASP B 1 114 ? 4.281 -13.852 10.375 1 90.5 114 ASP B CA 1
ATOM 2571 C C . ASP B 1 114 ? 5.004 -12.969 11.391 1 90.5 114 ASP B C 1
ATOM 2573 O O . ASP B 1 114 ? 5.617 -11.961 11.023 1 90.5 114 ASP B O 1
ATOM 2577 N N . GLU B 1 115 ? 4.996 -13.336 12.656 1 83.5 115 GLU B N 1
ATOM 2578 C CA . GLU B 1 115 ? 5.445 -12.531 13.789 1 83.5 115 GLU B CA 1
ATOM 2579 C C . GLU B 1 115 ? 6.973 -12.477 13.852 1 83.5 115 GLU B C 1
ATOM 2581 O O . GLU B 1 115 ? 7.539 -11.641 14.562 1 83.5 115 GLU B O 1
ATOM 2586 N N . ASP B 1 116 ? 7.637 -13.219 13.055 1 87.75 116 ASP B N 1
ATOM 2587 C CA . ASP B 1 116 ? 9.086 -13.352 13.188 1 87.75 116 ASP B CA 1
ATOM 2588 C C . ASP B 1 116 ? 9.812 -12.391 12.242 1 87.75 116 ASP B C 1
ATOM 2590 O O . ASP B 1 116 ? 11.039 -12.328 12.234 1 87.75 116 ASP B O 1
ATOM 2594 N N . VAL B 1 117 ? 9.055 -11.547 11.57 1 93.38 117 VAL B N 1
ATOM 2595 C CA . VAL B 1 117 ? 9.711 -10.633 10.641 1 93.38 117 VAL B CA 1
ATOM 2596 C C . VAL B 1 117 ? 10.336 -9.477 11.422 1 93.38 117 VAL B C 1
ATOM 2598 O O . VAL B 1 117 ? 9.633 -8.727 12.109 1 93.38 117 VAL B O 1
ATOM 2601 N N . ASN B 1 118 ? 11.68 -9.367 11.328 1 94.19 118 ASN B N 1
ATOM 2602 C CA . ASN B 1 118 ? 12.414 -8.281 11.977 1 94.19 118 ASN B CA 1
ATOM 2603 C C . ASN B 1 118 ? 12.133 -6.938 11.32 1 94.19 118 ASN B C 1
ATOM 2605 O O . ASN B 1 118 ? 12.336 -6.781 10.109 1 94.19 118 ASN B O 1
ATOM 2609 N N . ASP B 1 119 ? 11.695 -5.953 12.094 1 93.81 119 ASP B N 1
ATOM 2610 C CA . ASP B 1 119 ? 11.328 -4.664 11.523 1 93.81 119 ASP B CA 1
ATOM 2611 C C . ASP B 1 119 ? 12.367 -3.6 11.852 1 93.81 119 ASP B C 1
ATOM 2613 O O . ASP B 1 119 ? 12.109 -2.402 11.719 1 93.81 119 ASP B O 1
ATOM 2617 N N . GLU B 1 120 ? 13.523 -4.059 12.312 1 94.19 120 GLU B N 1
ATOM 2618 C CA . GLU B 1 120 ? 14.609 -3.127 12.617 1 94.19 120 GLU B CA 1
ATOM 2619 C C . GLU B 1 120 ? 15.539 -2.963 11.422 1 94.19 120 GLU B C 1
ATOM 2621 O O . GLU B 1 120 ? 15.969 -3.951 10.82 1 94.19 120 GLU B O 1
ATOM 2626 N N . TYR B 1 121 ? 15.789 -1.762 11.102 1 96.12 121 TYR B N 1
ATOM 2627 C CA . TYR B 1 121 ? 16.672 -1.426 9.992 1 96.12 121 TYR B CA 1
ATOM 2628 C C . TYR B 1 121 ? 17.625 -0.302 10.383 1 96.12 121 TYR B C 1
ATOM 2630 O O . TYR B 1 121 ? 17.266 0.577 11.172 1 96.12 121 TYR B O 1
ATOM 2638 N N . PRO B 1 122 ? 18.844 -0.302 9.766 1 92.88 122 PRO B N 1
ATOM 2639 C CA . PRO B 1 122 ? 19.719 0.846 9.977 1 92.88 122 PRO B CA 1
ATOM 2640 C C . PRO B 1 122 ? 19.062 2.174 9.602 1 92.88 122 PRO B C 1
ATOM 2642 O O . PRO B 1 122 ? 18.516 2.307 8.508 1 92.88 122 PRO B O 1
ATOM 2645 N N . GLY B 1 123 ? 19.062 3.029 10.578 1 90.62 123 GLY B N 1
ATOM 2646 C CA . GLY B 1 123 ? 18.516 4.352 10.32 1 90.62 123 GLY B CA 1
ATOM 2647 C C . GLY B 1 123 ? 17.016 4.43 10.531 1 90.62 123 GLY B C 1
ATOM 2648 O O . GLY B 1 123 ? 16.438 5.52 10.539 1 90.62 123 GLY B O 1
ATOM 2649 N N . GLY B 1 124 ? 16.375 3.271 10.68 1 90.44 124 GLY B N 1
ATOM 2650 C CA . GLY B 1 124 ? 14.938 3.25 10.922 1 90.44 124 GLY B CA 1
ATOM 2651 C C . GLY B 1 124 ? 14.562 3.666 12.328 1 90.44 124 GLY B C 1
ATOM 2652 O O . GLY B 1 124 ? 15.375 3.555 13.25 1 90.44 124 GLY B O 1
ATOM 2653 N N . LEU B 1 125 ? 13.367 4.254 12.406 1 89.94 125 LEU B N 1
ATOM 2654 C CA . LEU B 1 125 ? 12.828 4.594 13.719 1 89.94 125 LEU B CA 1
ATOM 2655 C C . LEU B 1 125 ? 11.75 3.598 14.141 1 89.94 125 LEU B C 1
ATOM 2657 O O . LEU B 1 125 ? 10.672 3.551 13.539 1 89.94 125 LEU B O 1
ATOM 2661 N N . ASP B 1 126 ? 12.062 2.967 15.195 1 82.81 126 ASP B N 1
ATOM 2662 C CA . ASP B 1 126 ? 11.148 1.931 15.656 1 82.81 126 ASP B CA 1
ATOM 2663 C C . ASP B 1 126 ? 9.773 2.516 15.984 1 82.81 126 ASP B C 1
ATOM 2665 O O . ASP B 1 126 ? 9.68 3.574 16.609 1 82.81 126 ASP B O 1
ATOM 2669 N N . GLY B 1 127 ? 8.82 1.804 15.516 1 83.94 127 GLY B N 1
ATOM 2670 C CA . GLY B 1 127 ? 7.457 2.191 15.828 1 83.94 127 GLY B CA 1
ATOM 2671 C C . GLY B 1 127 ? 6.934 3.299 14.93 1 83.94 127 GLY B C 1
ATOM 2672 O O . GLY B 1 127 ? 5.754 3.656 15 1 83.94 127 GLY B O 1
ATOM 2673 N N . SER B 1 128 ? 7.77 3.869 14.094 1 93.75 128 SER B N 1
ATOM 2674 C CA . SER B 1 128 ? 7.367 4.938 13.188 1 93.75 128 SER B CA 1
ATOM 2675 C C . SER B 1 128 ? 7.254 4.434 11.75 1 93.75 128 SER B C 1
ATOM 2677 O O . SER B 1 128 ? 8.258 4.062 11.141 1 93.75 128 SER B O 1
ATOM 2679 N N . VAL B 1 129 ? 6.043 4.473 11.219 1 97.06 129 VAL B N 1
ATOM 2680 C CA . VAL B 1 129 ? 5.863 4.066 9.828 1 97.06 129 VAL B CA 1
ATOM 2681 C C . VAL B 1 129 ? 6.586 5.043 8.906 1 97.06 129 VAL B C 1
ATOM 2683 O O . VAL B 1 129 ? 7.316 4.629 8.008 1 97.06 129 VAL B O 1
ATOM 2686 N N . ALA B 1 130 ? 6.516 6.301 9.25 1 96.44 130 ALA B N 1
ATOM 2687 C CA . ALA B 1 130 ? 7.172 7.328 8.445 1 96.44 130 ALA B CA 1
ATOM 2688 C C . ALA B 1 130 ? 8.695 7.203 8.531 1 96.44 130 ALA B C 1
ATOM 2690 O O . ALA B 1 130 ? 9.398 7.512 7.57 1 96.44 130 ALA B O 1
ATOM 2691 N N . GLY B 1 131 ? 9.18 6.738 9.625 1 96.62 131 GLY B N 1
ATOM 2692 C CA . GLY B 1 131 ? 10.617 6.625 9.828 1 96.62 131 GLY B CA 1
ATOM 2693 C C . GLY B 1 131 ? 11.164 5.258 9.469 1 96.62 131 GLY B C 1
ATOM 2694 O O . GLY B 1 131 ? 12.32 4.949 9.758 1 96.62 131 GLY B O 1
ATOM 2695 N N . SER B 1 132 ? 10.375 4.41 8.906 1 97.62 132 SER B N 1
ATOM 2696 C CA . SER B 1 132 ? 10.781 3.059 8.547 1 97.62 132 SER B CA 1
ATOM 2697 C C . SER B 1 132 ? 10.938 2.906 7.039 1 97.62 132 SER B C 1
ATOM 2699 O O . SER B 1 132 ? 10.336 3.652 6.266 1 97.62 132 SER B O 1
ATOM 2701 N N . PRO B 1 133 ? 11.711 1.914 6.617 1 98.31 133 PRO B N 1
ATOM 2702 C CA . PRO B 1 133 ? 12.016 1.771 5.191 1 98.31 133 PRO B CA 1
ATOM 2703 C C . PRO B 1 133 ? 10.789 1.422 4.355 1 98.31 133 PRO B C 1
ATOM 2705 O O . PRO B 1 133 ? 9.914 0.676 4.816 1 98.31 133 PRO B O 1
ATOM 2708 N N . ARG B 1 134 ? 10.742 1.918 3.16 1 98.75 134 ARG B N 1
ATOM 2709 C CA . ARG B 1 134 ? 9.844 1.549 2.072 1 98.75 134 ARG B CA 1
ATOM 2710 C C . ARG B 1 134 ? 10.531 1.699 0.719 1 98.75 134 ARG B C 1
ATOM 2712 O O . ARG B 1 134 ? 11.383 2.578 0.541 1 98.75 134 ARG B O 1
ATOM 2719 N N . VAL B 1 135 ? 10.188 0.84 -0.186 1 98.88 135 VAL B N 1
ATOM 2720 C CA . VAL B 1 135 ? 10.898 0.808 -1.46 1 98.88 135 VAL B CA 1
ATOM 2721 C C . VAL B 1 135 ? 9.898 0.717 -2.609 1 98.88 135 VAL B C 1
ATOM 2723 O O . VAL B 1 135 ? 8.867 0.041 -2.496 1 98.88 135 VAL B O 1
ATOM 2726 N N . GLN B 1 136 ? 10.125 1.462 -3.594 1 98.81 136 GLN B N 1
ATOM 2727 C CA . GLN B 1 136 ? 9.477 1.345 -4.895 1 98.81 136 GLN B CA 1
ATOM 2728 C C . GLN B 1 136 ? 10.367 0.609 -5.891 1 98.81 136 GLN B C 1
ATOM 2730 O O . GLN B 1 136 ? 11.516 0.999 -6.109 1 98.81 136 GLN B O 1
ATOM 2735 N N . LEU B 1 137 ? 9.852 -0.4 -6.496 1 98.94 137 LEU B N 1
ATOM 2736 C CA . LEU B 1 137 ? 10.617 -1.23 -7.418 1 98.94 137 LEU B CA 1
ATOM 2737 C C . LEU B 1 137 ? 10.07 -1.121 -8.836 1 98.94 137 LEU B C 1
ATOM 2739 O O . LEU B 1 137 ? 8.852 -1.117 -9.039 1 98.94 137 LEU B O 1
ATOM 2743 N N . THR B 1 138 ? 10.938 -0.954 -9.773 1 98.56 138 THR B N 1
ATOM 2744 C CA . THR B 1 138 ? 10.641 -1.149 -11.188 1 98.56 138 THR B CA 1
ATOM 2745 C C . THR B 1 138 ? 11.305 -2.422 -11.703 1 98.56 138 THR B C 1
ATOM 2747 O O . THR B 1 138 ? 12.227 -2.947 -11.086 1 98.56 138 THR B O 1
ATOM 2750 N N . GLY B 1 139 ? 10.742 -2.947 -12.75 1 98.5 139 GLY B N 1
ATOM 2751 C CA . GLY B 1 139 ? 11.289 -4.172 -13.312 1 98.5 139 GLY B CA 1
ATOM 2752 C C . GLY B 1 139 ? 10.406 -4.781 -14.383 1 98.5 139 GLY B C 1
ATOM 2753 O O . GLY B 1 139 ? 9.539 -4.102 -14.945 1 98.5 139 GLY B O 1
ATOM 2754 N N . THR B 1 140 ? 10.703 -6.027 -14.719 1 98.44 140 THR B N 1
ATOM 2755 C CA . THR B 1 140 ? 9.969 -6.766 -15.734 1 98.44 140 THR B CA 1
ATOM 2756 C C . THR B 1 140 ? 9.383 -8.047 -15.156 1 98.44 140 THR B C 1
ATOM 2758 O O . THR B 1 140 ? 10.047 -8.742 -14.383 1 98.44 140 THR B O 1
ATOM 2761 N N . LEU B 1 141 ? 8.148 -8.281 -15.547 1 98.69 141 LEU B N 1
ATOM 2762 C CA . LEU B 1 141 ? 7.473 -9.508 -15.125 1 98.69 141 LEU B CA 1
ATOM 2763 C C . LEU B 1 141 ? 7.609 -10.594 -16.188 1 98.69 141 LEU B C 1
ATOM 2765 O O . LEU B 1 141 ? 7.434 -10.328 -17.375 1 98.69 141 LEU B O 1
ATOM 2769 N N . ARG B 1 142 ? 7.977 -11.781 -15.68 1 98.25 142 ARG B N 1
ATOM 2770 C CA . ARG B 1 142 ? 7.973 -12.953 -16.547 1 98.25 142 ARG B CA 1
ATOM 2771 C C . ARG B 1 142 ? 7.047 -14.031 -16 1 98.25 142 ARG B C 1
ATOM 2773 O O . ARG B 1 142 ? 7.367 -14.688 -15 1 98.25 142 ARG B O 1
ATOM 2780 N N . ALA B 1 143 ? 5.973 -14.195 -16.719 1 97.75 143 ALA B N 1
ATOM 2781 C CA . ALA B 1 143 ? 5.047 -15.273 -16.359 1 97.75 143 ALA B CA 1
ATOM 2782 C C . ALA B 1 143 ? 5.609 -16.625 -16.766 1 97.75 143 ALA B C 1
ATOM 2784 O O . ALA B 1 143 ? 6.312 -16.75 -17.766 1 97.75 143 ALA B O 1
ATOM 2785 N N . PHE B 1 144 ? 5.324 -17.625 -15.875 1 95.06 144 PHE B N 1
ATOM 2786 C CA . PHE B 1 144 ? 5.738 -18.969 -16.25 1 95.06 144 PHE B CA 1
ATOM 2787 C C . PHE B 1 144 ? 4.801 -20 -15.641 1 95.06 144 PHE B C 1
ATOM 2789 O O . PHE B 1 144 ? 4.027 -19.703 -14.727 1 95.06 144 PHE B O 1
ATOM 2796 N N . TYR B 1 145 ? 4.906 -21.156 -16.219 1 92.75 145 TYR B N 1
ATOM 2797 C CA . TYR B 1 145 ? 4.043 -22.281 -15.859 1 92.75 145 TYR B CA 1
ATOM 2798 C C . TYR B 1 145 ? 4.852 -23.562 -15.719 1 92.75 145 TYR B C 1
ATOM 2800 O O . TYR B 1 145 ? 5.93 -23.688 -16.297 1 92.75 145 TYR B O 1
ATOM 2808 N N . PHE B 1 146 ? 4.277 -24.391 -14.891 1 94.06 146 PHE B N 1
ATOM 2809 C CA . PHE B 1 146 ? 4.848 -25.719 -14.781 1 94.06 146 PHE B CA 1
ATOM 2810 C C . PHE B 1 146 ? 3.926 -26.766 -15.406 1 94.06 146 PHE B C 1
ATOM 2812 O O . PHE B 1 146 ? 2.801 -26.953 -14.945 1 94.06 146 PHE B O 1
ATOM 2819 N N . ASP B 1 147 ? 4.371 -27.438 -16.438 1 90.75 147 ASP B N 1
ATOM 2820 C CA . ASP B 1 147 ? 3.586 -28.469 -17.109 1 90.75 147 ASP B CA 1
ATOM 2821 C C . ASP B 1 147 ? 3.602 -29.766 -16.312 1 90.75 147 ASP B C 1
ATOM 2823 O O . ASP B 1 147 ? 2.586 -30.469 -16.219 1 90.75 147 ASP B O 1
ATOM 2827 N N . ASN B 1 148 ? 4.711 -30.031 -15.727 1 92.69 148 ASN B N 1
ATOM 2828 C CA . ASN B 1 148 ? 4.879 -31.219 -14.898 1 92.69 148 ASN B CA 1
ATOM 2829 C C . ASN B 1 148 ? 4.539 -30.938 -13.438 1 92.69 148 ASN B C 1
ATOM 2831 O O . ASN B 1 148 ? 5.25 -30.188 -12.766 1 92.69 148 ASN B O 1
ATOM 2835 N N . PRO B 1 149 ? 3.514 -31.531 -12.961 1 89.25 149 PRO B N 1
ATOM 2836 C CA . PRO B 1 149 ? 3.109 -31.266 -11.578 1 89.25 149 PRO B CA 1
ATOM 2837 C C . PRO B 1 149 ? 4.152 -31.703 -10.555 1 89.25 149 PRO B C 1
ATOM 2839 O O . PRO B 1 149 ? 4.109 -31.281 -9.398 1 89.25 149 PRO B O 1
ATOM 2842 N N . PHE B 1 150 ? 5.094 -32.531 -11 1 93.31 150 PHE B N 1
ATOM 2843 C CA . PHE B 1 150 ? 6.098 -33.062 -10.086 1 93.31 150 PHE B CA 1
ATOM 2844 C C . PHE B 1 150 ? 7.453 -32.406 -10.344 1 93.31 150 PHE B C 1
ATOM 2846 O O . PHE B 1 150 ? 8.484 -32.906 -9.891 1 93.31 150 PHE B O 1
ATOM 2853 N N . ASP B 1 151 ? 7.449 -31.312 -11.055 1 95.62 151 ASP B N 1
ATOM 2854 C CA . ASP B 1 151 ? 8.688 -30.562 -11.266 1 95.62 151 ASP B CA 1
ATOM 2855 C C . ASP B 1 151 ? 9.297 -30.125 -9.938 1 95.62 151 ASP B C 1
ATOM 2857 O O . ASP B 1 151 ? 8.633 -29.469 -9.125 1 95.62 151 ASP B O 1
ATOM 2861 N N . PRO B 1 152 ? 10.547 -30.562 -9.664 1 97.19 152 PRO B N 1
ATOM 2862 C CA . PRO B 1 152 ? 11.164 -30.203 -8.391 1 97.19 152 PRO B CA 1
ATOM 2863 C C . PRO B 1 152 ? 11.203 -28.703 -8.148 1 97.19 152 PRO B C 1
ATOM 2865 O O . PRO B 1 152 ? 11.094 -28.25 -7.008 1 97.19 152 PRO B O 1
ATOM 2868 N N . LYS B 1 153 ? 11.391 -27.922 -9.164 1 97 153 LYS B N 1
ATOM 2869 C CA . LYS B 1 153 ? 11.391 -26.469 -9.023 1 97 153 LYS B CA 1
ATOM 2870 C C . LYS B 1 153 ? 10.023 -25.953 -8.594 1 97 153 LYS B C 1
ATOM 2872 O O . LYS B 1 153 ? 9.922 -25.016 -7.812 1 97 153 LYS B O 1
ATOM 2877 N N . LYS B 1 154 ? 9.008 -26.531 -9.156 1 97.31 154 LYS B N 1
ATOM 2878 C CA . LYS B 1 154 ? 7.648 -26.188 -8.75 1 97.31 154 LYS B CA 1
ATOM 2879 C C . LYS B 1 154 ? 7.426 -26.469 -7.27 1 97.31 154 LYS B C 1
ATOM 2881 O O . LYS B 1 154 ? 6.918 -25.609 -6.539 1 97.31 154 LYS B O 1
ATOM 2886 N N . LEU B 1 155 ? 7.77 -27.656 -6.895 1 97.44 155 LEU B N 1
ATOM 2887 C CA . LEU B 1 155 ? 7.551 -28.094 -5.52 1 97.44 155 LEU B CA 1
ATOM 2888 C C . LEU B 1 155 ? 8.32 -27.219 -4.539 1 97.44 155 LEU B C 1
ATOM 2890 O O . LEU B 1 155 ? 7.801 -26.859 -3.482 1 97.44 155 LEU B O 1
ATOM 2894 N N . GLU B 1 156 ? 9.516 -26.875 -4.898 1 98.19 156 GLU B N 1
ATOM 2895 C CA . GLU B 1 156 ? 10.328 -26.016 -4.043 1 98.19 156 GLU B CA 1
ATOM 2896 C C . GLU B 1 156 ? 9.742 -24.625 -3.949 1 98.19 156 GLU B C 1
ATOM 2898 O O . GLU B 1 156 ? 9.695 -24.031 -2.865 1 98.19 156 GLU B O 1
ATOM 2903 N N . LEU B 1 157 ? 9.32 -24.078 -5.062 1 98.44 157 LEU B N 1
ATOM 2904 C CA . LEU B 1 157 ? 8.711 -22.75 -5.09 1 98.44 157 LEU B CA 1
ATOM 2905 C C . LEU B 1 157 ? 7.441 -22.719 -4.25 1 98.44 157 LEU B C 1
ATOM 2907 O O . LEU B 1 157 ? 7.258 -21.812 -3.432 1 98.44 157 LEU B O 1
ATOM 2911 N N . GLU B 1 158 ? 6.609 -23.703 -4.43 1 98.19 158 GLU B N 1
ATOM 2912 C CA . GLU B 1 158 ? 5.355 -23.75 -3.682 1 98.19 158 GLU B CA 1
ATOM 2913 C C . GLU B 1 158 ? 5.613 -23.891 -2.186 1 98.19 158 GLU B C 1
ATOM 2915 O O . GLU B 1 158 ? 4.93 -23.266 -1.371 1 98.19 158 GLU B O 1
ATOM 2920 N N . LYS B 1 159 ? 6.59 -24.719 -1.816 1 98.38 159 LYS B N 1
ATOM 2921 C CA . LYS B 1 159 ? 6.953 -24.875 -0.41 1 98.38 159 LYS B CA 1
ATOM 2922 C C . LYS B 1 159 ? 7.395 -23.547 0.193 1 98.38 159 LYS B C 1
ATOM 2924 O O . LYS B 1 159 ? 6.922 -23.156 1.261 1 98.38 159 LYS B O 1
ATOM 2929 N N . CYS B 1 160 ? 8.273 -22.906 -0.479 1 98.44 160 CYS B N 1
ATOM 2930 C CA . CYS B 1 160 ? 8.766 -21.609 -0.029 1 98.44 160 CYS B CA 1
ATOM 2931 C C . CYS B 1 160 ? 7.633 -20.609 0.087 1 98.44 160 CYS B C 1
ATOM 2933 O O . CYS B 1 160 ? 7.5 -19.938 1.107 1 98.44 160 CYS B O 1
ATOM 2935 N N . PHE B 1 161 ? 6.844 -20.531 -0.966 1 98.44 161 PHE B N 1
ATOM 2936 C CA . PHE B 1 161 ? 5.77 -19.547 -1.038 1 98.44 161 PHE B CA 1
ATOM 2937 C C . PHE B 1 161 ? 4.73 -19.797 0.051 1 98.44 161 PHE B C 1
ATOM 2939 O O . PHE B 1 161 ? 4.289 -18.859 0.721 1 98.44 161 PHE B O 1
ATOM 2946 N N . LEU B 1 162 ? 4.398 -21.047 0.326 1 97.56 162 LEU B N 1
ATOM 2947 C CA . LEU B 1 162 ? 3.342 -21.391 1.268 1 97.56 162 LEU B CA 1
ATOM 2948 C C . LEU B 1 162 ? 3.822 -21.234 2.707 1 97.56 162 LEU B C 1
ATOM 2950 O O . LEU B 1 162 ? 3.01 -21.141 3.629 1 97.56 162 LEU B O 1
ATOM 2954 N N . LYS B 1 163 ? 5.098 -21.281 2.881 1 97 163 LYS B N 1
ATOM 2955 C CA . LYS B 1 163 ? 5.625 -20.953 4.203 1 97 163 LYS B CA 1
ATOM 2956 C C . LYS B 1 163 ? 5.234 -19.531 4.609 1 97 163 LYS B C 1
ATOM 2958 O O . LYS B 1 163 ? 4.922 -19.281 5.773 1 97 163 LYS B O 1
ATOM 2963 N N . ARG B 1 164 ? 5.195 -18.672 3.586 1 96.88 164 ARG B N 1
ATOM 2964 C CA . ARG B 1 164 ? 4.875 -17.281 3.846 1 96.88 164 ARG B CA 1
ATOM 2965 C C . ARG B 1 164 ? 3.377 -17.031 3.73 1 96.88 164 ARG B C 1
ATOM 2967 O O . ARG B 1 164 ? 2.838 -16.141 4.391 1 96.88 164 ARG B O 1
ATOM 2974 N N . HIS B 1 165 ? 2.732 -17.797 2.877 1 97.38 165 HIS B N 1
ATOM 2975 C CA . HIS B 1 165 ? 1.319 -17.625 2.562 1 97.38 165 HIS B CA 1
ATOM 2976 C C . HIS B 1 165 ? 0.579 -18.953 2.605 1 97.38 165 HIS B C 1
ATOM 2978 O O . HIS B 1 165 ? 0.131 -19.453 1.571 1 97.38 165 HIS B O 1
ATOM 2984 N N . PRO B 1 166 ? 0.286 -19.438 3.779 1 96.44 166 PRO B N 1
ATOM 2985 C CA . PRO B 1 166 ? -0.336 -20.766 3.844 1 96.44 166 PRO B CA 1
ATOM 2986 C C . PRO B 1 166 ? -1.726 -20.797 3.213 1 96.44 166 PRO B C 1
ATOM 2988 O O . PRO B 1 166 ? -2.125 -21.812 2.641 1 96.44 166 PRO B O 1
ATOM 2991 N N . ASP B 1 167 ? -2.438 -19.719 3.24 1 94.75 167 ASP B N 1
ATOM 2992 C CA . ASP B 1 167 ? -3.795 -19.703 2.703 1 94.75 167 ASP B CA 1
ATOM 2993 C C . ASP B 1 167 ? -3.783 -19.797 1.179 1 94.75 167 ASP B C 1
ATOM 2995 O O . ASP B 1 167 ? -4.773 -20.203 0.571 1 94.75 167 ASP B O 1
ATOM 2999 N N . ALA B 1 168 ? -2.688 -19.516 0.582 1 96.44 168 ALA B N 1
ATOM 3000 C CA . ALA B 1 168 ? -2.59 -19.516 -0.875 1 96.44 168 ALA B CA 1
ATOM 3001 C C . ALA B 1 168 ? -2.658 -20.938 -1.432 1 96.44 168 ALA B C 1
ATOM 3003 O O . ALA B 1 168 ? -2.824 -21.125 -2.639 1 96.44 168 ALA B O 1
ATOM 3004 N N . SER B 1 169 ? -2.566 -21.969 -0.593 1 95.06 169 SER B N 1
ATOM 3005 C CA . SER B 1 169 ? -2.727 -23.344 -1.047 1 95.06 169 SER B CA 1
ATOM 3006 C C . SER B 1 169 ? -4.055 -23.531 -1.77 1 95.06 169 SER B C 1
ATOM 3008 O O . SER B 1 169 ? -4.172 -24.391 -2.65 1 95.06 169 SER B O 1
ATOM 3010 N N . ALA B 1 170 ? -4.965 -22.641 -1.465 1 92.88 170 ALA B N 1
ATOM 3011 C CA . ALA B 1 170 ? -6.316 -22.766 -2.002 1 92.88 170 ALA B CA 1
ATOM 3012 C C . ALA B 1 170 ? -6.375 -22.281 -3.447 1 92.88 170 ALA B C 1
ATOM 3014 O O . ALA B 1 170 ? -7.336 -22.562 -4.164 1 92.88 170 ALA B O 1
ATOM 3015 N N . TRP B 1 171 ? -5.273 -21.531 -3.916 1 94.94 171 TRP B N 1
ATOM 3016 C CA . TRP B 1 171 ? -5.414 -20.984 -5.262 1 94.94 171 TRP B CA 1
ATOM 3017 C C . TRP B 1 171 ? -4.098 -21.078 -6.027 1 94.94 171 TRP B C 1
ATOM 3019 O O . TRP B 1 171 ? -3.818 -20.234 -6.895 1 94.94 171 TRP B O 1
ATOM 3029 N N . LEU B 1 172 ? -3.242 -22.031 -5.598 1 96.31 172 LEU B N 1
ATOM 3030 C CA . LEU B 1 172 ? -2.064 -22.328 -6.406 1 96.31 172 LEU B CA 1
ATOM 3031 C C . LEU B 1 172 ? -2.461 -22.688 -7.832 1 96.31 172 LEU B C 1
ATOM 3033 O O . LEU B 1 172 ? -3.58 -23.156 -8.07 1 96.31 172 LEU B O 1
ATOM 3037 N N . PRO B 1 173 ? -1.382 -22.531 -8.648 1 94.19 173 PRO B N 1
ATOM 3038 C CA . PRO B 1 173 ? -1.67 -22.969 -10.023 1 94.19 173 PRO B CA 1
ATOM 3039 C C . PRO B 1 173 ? -1.977 -24.453 -10.117 1 94.19 173 PRO B C 1
ATOM 3041 O O . PRO B 1 173 ? -1.373 -25.266 -9.398 1 94.19 173 PRO B O 1
ATOM 3044 N N . ASN B 1 174 ? -2.879 -24.906 -10.758 1 84.12 174 ASN B N 1
ATOM 3045 C CA . ASN B 1 174 ? -3.281 -26.281 -11.047 1 84.12 174 ASN B CA 1
ATOM 3046 C C . ASN B 1 174 ? -4.203 -26.828 -9.961 1 84.12 174 ASN B C 1
ATOM 3048 O O . ASN B 1 174 ? -4.504 -28.031 -9.945 1 84.12 174 ASN B O 1
ATOM 3052 N N . ASN B 1 175 ? -4.41 -25.969 -8.898 1 87.69 175 ASN B N 1
ATOM 3053 C CA . ASN B 1 175 ? -5.484 -26.375 -8 1 87.69 175 ASN B CA 1
ATOM 3054 C C . ASN B 1 175 ? -6.844 -26.328 -8.695 1 87.69 175 ASN B C 1
ATOM 3056 O O . ASN B 1 175 ? -7.398 -25.25 -8.906 1 87.69 175 ASN B O 1
ATOM 3060 N N . TYR B 1 176 ? -7.352 -27.438 -8.891 1 83.12 176 TYR B N 1
ATOM 3061 C CA . TYR B 1 176 ? -8.562 -27.562 -9.695 1 83.12 176 TYR B CA 1
ATOM 3062 C C . TYR B 1 176 ? -9.789 -27.109 -8.906 1 83.12 176 TYR B C 1
ATOM 3064 O O . TYR B 1 176 ? -10.859 -26.891 -9.477 1 83.12 176 TYR B O 1
ATOM 3072 N N . LEU B 1 177 ? -9.648 -26.969 -7.66 1 84.81 177 LEU B N 1
ATOM 3073 C CA . LEU B 1 177 ? -10.773 -26.547 -6.828 1 84.81 177 LEU B CA 1
ATOM 3074 C C . LEU B 1 177 ? -10.836 -25.031 -6.715 1 84.81 177 LEU B C 1
ATOM 3076 O O . LEU B 1 177 ? -11.82 -24.469 -6.227 1 84.81 177 LEU B O 1
ATOM 3080 N N . SER B 1 178 ? -9.773 -24.375 -7.227 1 87.44 178 SER B N 1
ATOM 3081 C CA . SER B 1 178 ? -9.758 -22.922 -7.16 1 87.44 178 SER B CA 1
ATOM 3082 C C . SER B 1 178 ? -10.734 -22.312 -8.156 1 87.44 178 SER B C 1
ATOM 3084 O O . SER B 1 178 ? -10.781 -22.719 -9.32 1 87.44 178 SER B O 1
ATOM 3086 N N . PRO B 1 179 ? -11.5 -21.328 -7.664 1 86 179 PRO B N 1
ATOM 3087 C CA . PRO B 1 179 ? -12.453 -20.703 -8.578 1 86 179 PRO B CA 1
ATOM 3088 C C . PRO B 1 179 ? -11.773 -19.875 -9.664 1 86 179 PRO B C 1
ATOM 3090 O O . PRO B 1 179 ? -12.398 -19.547 -10.68 1 86 179 PRO B O 1
ATOM 3093 N N . HIS B 1 180 ? -10.555 -19.484 -9.484 1 91.81 180 HIS B N 1
ATOM 3094 C CA . HIS B 1 180 ? -9.852 -18.656 -10.461 1 91.81 180 HIS B CA 1
ATOM 3095 C C . HIS B 1 180 ? -8.516 -19.281 -10.859 1 91.81 180 HIS B C 1
ATOM 3097 O O . HIS B 1 180 ? -7.863 -19.938 -10.039 1 91.81 180 HIS B O 1
ATOM 3103 N N . LYS B 1 181 ? -8.219 -19.016 -12.102 1 95.12 181 LYS B N 1
ATOM 3104 C CA . LYS B 1 181 ? -6.891 -19.391 -12.57 1 95.12 181 LYS B CA 1
ATOM 3105 C C . LYS B 1 181 ? -5.82 -18.469 -12 1 95.12 181 LYS B C 1
ATOM 3107 O O . LYS B 1 181 ? -6.078 -17.281 -11.766 1 95.12 181 LYS B O 1
ATOM 3112 N N . SER B 1 182 ? -4.715 -19.062 -11.75 1 97.5 182 SER B N 1
ATOM 3113 C CA . SER B 1 182 ? -3.543 -18.312 -11.305 1 97.5 182 SER B CA 1
ATOM 3114 C C . SER B 1 182 ? -2.285 -18.766 -12.039 1 97.5 182 SER B C 1
ATOM 3116 O O . SER B 1 182 ? -2.303 -19.781 -12.742 1 97.5 182 SER B O 1
ATOM 3118 N N . HIS B 1 183 ? -1.269 -17.969 -12 1 98 183 HIS B N 1
ATOM 3119 C CA . HIS B 1 183 ? 0.035 -18.359 -12.531 1 98 183 HIS B CA 1
ATOM 3120 C C . HIS B 1 183 ? 1.164 -17.688 -11.75 1 98 183 HIS B C 1
ATOM 3122 O O . HIS B 1 183 ? 0.924 -16.766 -10.969 1 98 183 HIS B O 1
ATOM 3128 N N . TRP B 1 184 ? 2.369 -18.266 -11.969 1 98.5 184 TRP B N 1
ATOM 3129 C CA . TRP B 1 184 ? 3.553 -17.672 -11.352 1 98.5 184 TRP B CA 1
ATOM 3130 C C . TRP B 1 184 ? 4.152 -16.594 -12.25 1 98.5 184 TRP B C 1
ATOM 3132 O O . TRP B 1 184 ? 4.152 -16.734 -13.477 1 98.5 184 TRP B O 1
ATOM 3142 N N . ALA B 1 185 ? 4.645 -15.547 -11.641 1 98.81 185 ALA B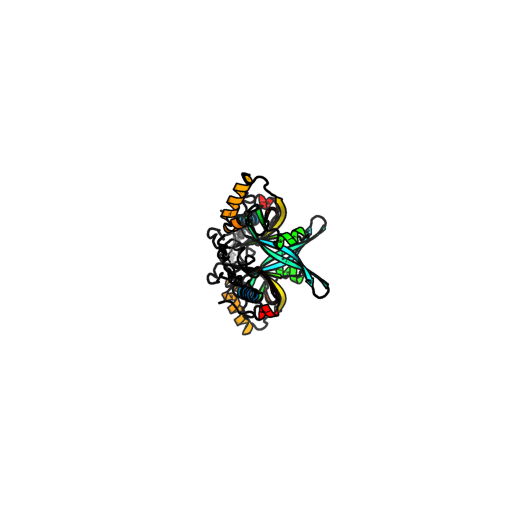 N 1
ATOM 3143 C CA . ALA B 1 185 ? 5.48 -14.562 -12.328 1 98.81 185 ALA B CA 1
ATOM 3144 C C . ALA B 1 185 ? 6.715 -14.219 -11.508 1 98.81 185 ALA B C 1
ATOM 3146 O O . ALA B 1 185 ? 6.637 -14.086 -10.281 1 98.81 185 ALA B O 1
ATOM 3147 N N . LYS B 1 186 ? 7.812 -14.133 -12.141 1 98.81 186 LYS B N 1
ATOM 3148 C CA . LYS B 1 186 ? 9.031 -13.602 -11.523 1 98.81 186 LYS B CA 1
ATOM 3149 C C . LYS B 1 186 ? 9.219 -12.133 -11.867 1 98.81 186 LYS B C 1
ATOM 3151 O O . LYS B 1 186 ? 9.109 -11.734 -13.031 1 98.81 186 LYS B O 1
ATOM 3156 N N . PHE B 1 187 ? 9.414 -11.312 -10.906 1 98.88 187 PHE B N 1
ATOM 3157 C CA . PHE B 1 187 ? 9.648 -9.883 -11.078 1 98.88 187 PHE B CA 1
ATOM 3158 C C . PHE B 1 187 ? 11.141 -9.57 -11.023 1 98.88 187 PHE B C 1
ATOM 3160 O O . PHE B 1 187 ? 11.727 -9.523 -9.945 1 98.88 187 PHE B O 1
ATOM 3167 N N . LYS B 1 188 ? 11.703 -9.352 -12.164 1 98.88 188 LYS B N 1
ATOM 3168 C CA . LYS B 1 188 ? 13.117 -8.977 -12.25 1 98.88 188 LYS B CA 1
ATOM 3169 C C . LYS B 1 188 ? 13.305 -7.48 -12.031 1 98.88 188 LYS B C 1
ATOM 3171 O O . LYS B 1 188 ? 12.984 -6.676 -12.906 1 98.88 188 LYS B O 1
ATOM 3176 N N . VAL B 1 189 ? 13.914 -7.133 -10.914 1 98.88 189 VAL B N 1
ATOM 3177 C CA . VAL B 1 189 ? 14.047 -5.734 -10.516 1 98.88 189 VAL B CA 1
ATOM 3178 C C . VAL B 1 189 ? 15.141 -5.062 -11.352 1 98.88 189 VAL B C 1
ATOM 3180 O O . VAL B 1 189 ? 16.234 -5.605 -11.516 1 98.88 189 VAL B O 1
ATOM 3183 N N . ASP B 1 190 ? 14.797 -3.863 -11.891 1 98.19 190 ASP B N 1
ATOM 3184 C CA . ASP B 1 190 ? 15.828 -3.154 -12.641 1 98.19 190 ASP B CA 1
ATOM 3185 C C . ASP B 1 190 ? 16.078 -1.77 -12.055 1 98.19 190 ASP B C 1
ATOM 3187 O O . ASP B 1 190 ? 16.953 -1.038 -12.523 1 98.19 190 ASP B O 1
ATOM 3191 N N . GLY B 1 191 ? 15.336 -1.426 -11.016 1 97.38 191 GLY B N 1
ATOM 3192 C CA . GLY B 1 191 ? 15.508 -0.171 -10.305 1 97.38 191 GLY B CA 1
ATOM 3193 C C . GLY B 1 191 ? 14.742 -0.116 -9 1 97.38 191 GLY B C 1
ATOM 3194 O O . GLY B 1 191 ? 13.719 -0.78 -8.844 1 97.38 191 GLY B O 1
ATOM 3195 N N . ALA B 1 192 ? 15.32 0.659 -8.078 1 98.62 192 ALA B N 1
ATOM 3196 C CA . ALA B 1 192 ? 14.672 0.841 -6.781 1 98.62 192 ALA B CA 1
ATOM 3197 C C . ALA B 1 192 ? 14.805 2.283 -6.297 1 98.62 192 ALA B C 1
ATOM 3199 O O . ALA B 1 192 ? 15.828 2.932 -6.531 1 98.62 192 ALA B O 1
ATOM 3200 N N . HIS B 1 193 ? 13.789 2.789 -5.793 1 98.56 193 HIS B N 1
ATOM 3201 C CA . HIS B 1 193 ? 13.805 4.031 -5.031 1 98.56 193 HIS B CA 1
ATOM 3202 C C . HIS B 1 193 ? 13.461 3.787 -3.566 1 98.56 193 HIS B C 1
ATOM 3204 O O . HIS B 1 193 ? 12.367 3.316 -3.252 1 98.56 193 HIS B O 1
ATOM 3210 N N . LEU B 1 194 ? 14.422 4.121 -2.686 1 98.75 194 LEU B N 1
ATOM 3211 C CA . LEU B 1 194 ? 14.273 3.801 -1.27 1 98.75 194 LEU B CA 1
ATOM 3212 C C . LEU B 1 194 ? 14.078 5.066 -0.442 1 98.75 194 LEU B C 1
ATOM 3214 O O . LEU B 1 194 ? 14.766 6.066 -0.657 1 98.75 194 LEU B O 1
ATOM 3218 N N . ILE B 1 195 ? 13.078 5 0.366 1 98.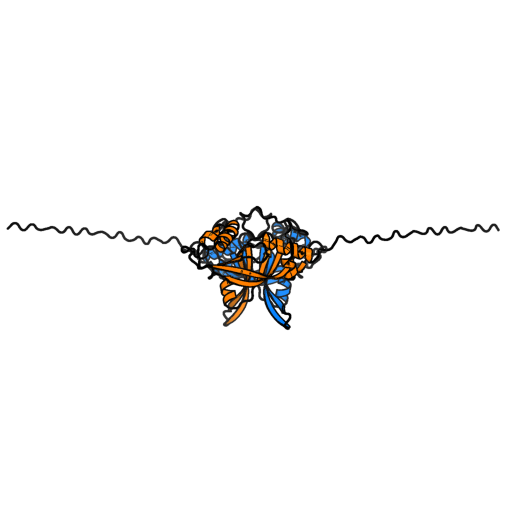38 195 ILE B N 1
ATOM 3219 C CA . ILE B 1 195 ? 13 5.859 1.543 1 98.38 195 ILE B CA 1
ATOM 3220 C C . ILE B 1 195 ? 13.305 5.039 2.797 1 98.38 195 ILE B C 1
ATOM 3222 O O . ILE B 1 195 ? 12.43 4.332 3.305 1 98.38 195 ILE B O 1
ATOM 3226 N N . GLY B 1 196 ? 14.555 5.211 3.242 1 97.69 196 GLY B N 1
ATOM 3227 C CA . GLY B 1 196 ? 15.016 4.363 4.332 1 97.69 196 GLY B CA 1
ATOM 3228 C C . GLY B 1 196 ? 14.516 4.816 5.691 1 97.69 196 GLY B C 1
ATOM 3229 O O . GLY B 1 196 ? 14.656 4.094 6.68 1 97.69 196 GLY B O 1
ATOM 3230 N N . GLY B 1 197 ? 13.883 5.906 5.75 1 96 197 GLY B N 1
ATOM 3231 C CA . GLY B 1 197 ? 13.445 6.617 6.941 1 96 197 GLY B CA 1
ATOM 3232 C C . GLY B 1 197 ? 13.594 8.117 6.828 1 96 197 GLY B C 1
ATOM 3233 O O . GLY B 1 197 ? 13.352 8.695 5.762 1 96 197 GLY B O 1
ATOM 3234 N N . PHE B 1 198 ? 13.844 8.727 7.895 1 93.56 198 PHE B N 1
ATOM 3235 C CA . PHE B 1 198 ? 14 10.18 7.875 1 93.56 198 PHE B CA 1
ATOM 3236 C C . PHE B 1 198 ? 15.375 10.562 7.344 1 93.56 198 PHE B C 1
ATOM 3238 O O . PHE B 1 198 ? 16.375 9.898 7.645 1 93.56 198 PHE B O 1
ATOM 3245 N N . GLY B 1 199 ? 15.336 11.602 6.574 1 89.81 199 GLY B N 1
ATOM 3246 C CA . GLY B 1 199 ? 16.594 12.125 6.047 1 89.81 199 GLY B CA 1
ATOM 3247 C C . GLY B 1 199 ? 17.609 12.43 7.129 1 89.81 199 GLY B C 1
ATOM 3248 O O . GLY B 1 199 ? 17.25 12.828 8.234 1 89.81 199 GLY B O 1
ATOM 3249 N N . GLY B 1 200 ? 18.906 12.266 6.777 1 87.62 200 GLY B N 1
ATOM 3250 C CA . GLY B 1 200 ? 19.984 12.445 7.734 1 87.62 200 GLY B CA 1
ATOM 3251 C C . GLY B 1 200 ? 20.297 11.188 8.516 1 87.62 200 GLY B C 1
ATOM 3252 O O . GLY B 1 200 ? 21.453 10.953 8.875 1 87.62 200 GLY B O 1
ATOM 3253 N N . ARG B 1 201 ? 19.297 10.375 8.719 1 90.56 201 ARG B N 1
ATOM 3254 C CA . ARG B 1 201 ? 19.453 9.148 9.492 1 90.56 201 ARG B CA 1
ATOM 3255 C C . ARG B 1 201 ? 19.516 7.926 8.578 1 90.56 201 ARG B C 1
ATOM 3257 O O . ARG B 1 201 ? 20.219 6.953 8.875 1 90.56 201 ARG B O 1
ATOM 3264 N N . ALA B 1 202 ? 18.797 7.945 7.516 1 95.62 202 ALA B N 1
ATOM 3265 C CA . ALA B 1 202 ? 18.641 6.812 6.609 1 95.62 202 ALA B CA 1
ATOM 3266 C C . ALA B 1 202 ? 18.781 7.25 5.152 1 95.62 202 ALA B C 1
ATOM 3268 O O . ALA B 1 202 ? 18.547 8.414 4.824 1 95.62 202 ALA B O 1
ATOM 3269 N N . TYR B 1 203 ? 19.203 6.352 4.301 1 97.19 203 TYR B N 1
ATOM 3270 C CA . TYR B 1 203 ? 19.375 6.648 2.883 1 97.19 203 TYR B CA 1
ATOM 3271 C C . TYR B 1 203 ? 18.031 6.891 2.209 1 97.19 203 TYR B C 1
ATOM 3273 O O . TYR B 1 203 ? 17.062 6.16 2.447 1 97.19 203 TYR B O 1
ATOM 3281 N N . ILE B 1 204 ? 17.922 7.922 1.442 1 97.81 204 ILE B N 1
ATOM 3282 C CA . ILE B 1 204 ? 16.797 8.203 0.563 1 97.81 204 ILE B CA 1
ATOM 3283 C C . ILE B 1 204 ? 17.297 8.43 -0.862 1 97.81 204 ILE B C 1
ATOM 3285 O O . ILE B 1 204 ? 18.125 9.312 -1.105 1 97.81 204 ILE B O 1
ATOM 3289 N N . GLY B 1 205 ? 16.859 7.559 -1.79 1 97.69 205 GLY B N 1
ATOM 3290 C CA . GLY B 1 205 ? 17.312 7.789 -3.154 1 97.69 205 GLY B CA 1
ATOM 3291 C C . GLY B 1 205 ? 17.203 6.559 -4.035 1 97.69 205 GLY B C 1
ATOM 3292 O O . GLY B 1 205 ? 16.625 5.547 -3.627 1 97.69 205 GLY B O 1
ATOM 3293 N N . ASP B 1 206 ? 17.688 6.707 -5.219 1 98 206 ASP B N 1
ATOM 3294 C CA . ASP B 1 206 ? 17.656 5.641 -6.215 1 98 206 ASP B CA 1
ATOM 3295 C C . ASP B 1 206 ? 18.812 4.656 -6.008 1 98 206 ASP B C 1
ATOM 3297 O O . ASP B 1 206 ? 19.891 5.043 -5.578 1 98 206 ASP B O 1
ATOM 3301 N N . ILE B 1 207 ? 18.5 3.441 -6.273 1 98.56 207 ILE B N 1
ATOM 3302 C CA . ILE B 1 207 ? 19.469 2.348 -6.254 1 98.56 207 ILE B CA 1
ATOM 3303 C C . ILE B 1 207 ? 19.438 1.612 -7.594 1 98.56 207 ILE B C 1
ATOM 3305 O O . ILE B 1 207 ? 18.391 1.134 -8.023 1 98.56 207 ILE B O 1
ATOM 3309 N N . ASP B 1 208 ? 20.547 1.501 -8.219 1 97.62 208 ASP B N 1
ATOM 3310 C CA . ASP B 1 208 ? 20.547 0.833 -9.516 1 97.62 208 ASP B CA 1
ATOM 3311 C C . ASP B 1 208 ? 20.484 -0.684 -9.352 1 97.62 208 ASP B C 1
ATOM 3313 O O . ASP B 1 208 ? 20.719 -1.207 -8.258 1 97.62 208 ASP B O 1
ATOM 3317 N N . SER B 1 209 ? 20.25 -1.305 -10.445 1 98.38 209 SER B N 1
ATOM 3318 C CA . SER B 1 209 ? 19.984 -2.74 -10.453 1 98.38 209 SER B CA 1
ATOM 3319 C C . SER B 1 209 ? 21.188 -3.525 -9.953 1 98.38 209 SER B C 1
ATOM 3321 O O . SER B 1 209 ? 21.047 -4.449 -9.148 1 98.38 209 SER B O 1
ATOM 3323 N N . ASP B 1 210 ? 22.359 -3.18 -10.375 1 98.56 210 ASP B N 1
ATOM 3324 C CA . ASP B 1 210 ? 23.562 -3.924 -10.008 1 98.56 210 ASP B CA 1
ATOM 3325 C C . ASP B 1 210 ? 23.828 -3.842 -8.5 1 98.56 210 ASP B C 1
ATOM 3327 O O . ASP B 1 210 ? 24.094 -4.859 -7.855 1 98.56 210 ASP B O 1
ATOM 3331 N N . LEU B 1 211 ? 23.75 -2.689 -8.055 1 98.56 211 LEU B N 1
ATOM 3332 C CA . LEU B 1 211 ? 23.969 -2.488 -6.629 1 98.56 211 LEU B CA 1
ATOM 3333 C C . LEU B 1 211 ? 22.906 -3.199 -5.805 1 98.56 211 LEU B C 1
ATOM 3335 O O . LEU B 1 211 ? 23.203 -3.832 -4.793 1 98.56 211 LEU B O 1
ATOM 3339 N N . TYR B 1 212 ? 21.719 -3.119 -6.219 1 98.81 212 TYR B N 1
ATOM 3340 C CA . TYR B 1 212 ? 20.609 -3.787 -5.559 1 98.81 212 TYR B CA 1
ATOM 3341 C C . TYR B 1 212 ? 20.844 -5.289 -5.477 1 98.81 212 TYR B C 1
ATOM 3343 O O . TYR B 1 212 ? 20.719 -5.887 -4.402 1 98.81 212 TYR B O 1
ATOM 3351 N N . HIS B 1 213 ? 21.219 -5.867 -6.496 1 98.81 213 HIS B N 1
ATOM 3352 C CA . HIS B 1 213 ? 21.344 -7.32 -6.562 1 98.81 213 HIS B CA 1
ATOM 3353 C C . HIS B 1 213 ? 22.609 -7.797 -5.863 1 98.81 213 HIS B C 1
ATOM 3355 O O . HIS B 1 213 ? 22.672 -8.938 -5.395 1 98.81 213 HIS B O 1
ATOM 3361 N N . ALA B 1 214 ? 23.562 -6.906 -5.742 1 98.56 214 ALA B N 1
ATOM 3362 C CA . ALA B 1 214 ? 24.828 -7.277 -5.121 1 98.56 214 ALA B CA 1
ATOM 3363 C C . ALA B 1 214 ? 24.781 -7.094 -3.607 1 98.56 214 ALA B C 1
ATOM 3365 O O . ALA B 1 214 ? 25.656 -7.574 -2.885 1 98.56 214 ALA B O 1
ATOM 3366 N N . ALA B 1 215 ? 23.766 -6.395 -3.139 1 98.5 215 ALA B N 1
ATOM 3367 C CA . ALA B 1 215 ? 23.703 -6.016 -1.729 1 98.5 215 ALA B CA 1
ATOM 3368 C C . ALA B 1 215 ? 23.5 -7.242 -0.844 1 98.5 215 ALA B C 1
ATOM 3370 O O . ALA B 1 215 ? 22.75 -8.156 -1.202 1 98.5 215 ALA B O 1
ATOM 3371 N N . GLU B 1 216 ? 24.094 -7.215 0.3 1 96.94 216 GLU B N 1
ATOM 3372 C CA . GLU B 1 216 ? 23.922 -8.281 1.279 1 96.94 216 GLU B CA 1
ATOM 3373 C C . GLU B 1 216 ? 22.703 -8.039 2.162 1 96.94 216 GLU B C 1
ATOM 3375 O O . GLU B 1 216 ? 22.391 -6.891 2.502 1 96.94 216 GLU B O 1
ATOM 3380 N N . ILE B 1 217 ? 22.094 -9.062 2.557 1 97 217 ILE B N 1
ATOM 3381 C CA . ILE B 1 217 ? 20.938 -8.984 3.457 1 97 217 ILE B CA 1
ATOM 3382 C C . ILE B 1 217 ? 21.422 -8.68 4.875 1 97 217 ILE B C 1
ATOM 3384 O O . ILE B 1 217 ? 22.375 -9.297 5.363 1 97 217 ILE B O 1
ATOM 3388 N N . ILE B 1 2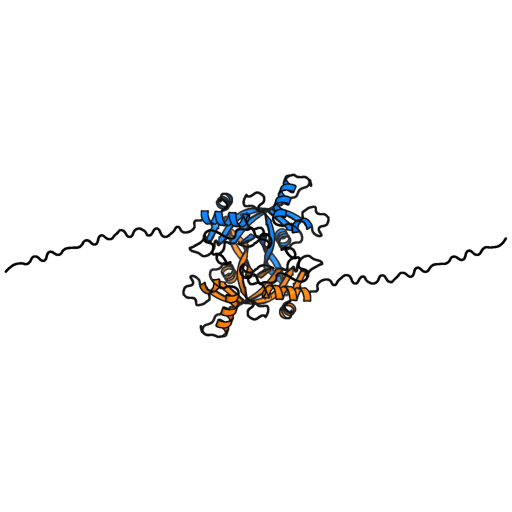18 ? 20.75 -7.785 5.438 1 96.38 218 ILE B N 1
ATOM 3389 C CA . ILE B 1 218 ? 21.062 -7.414 6.816 1 96.38 218 ILE B CA 1
ATOM 3390 C C . ILE B 1 218 ? 20.578 -8.508 7.766 1 96.38 218 ILE B C 1
ATOM 3392 O O . ILE B 1 218 ? 19.438 -8.977 7.645 1 96.38 218 ILE B O 1
ATOM 3396 N N . GLU B 1 219 ? 21.375 -8.922 8.68 1 87.31 219 GLU B N 1
ATOM 3397 C CA . GLU B 1 219 ? 21.047 -9.992 9.625 1 87.31 219 GLU B CA 1
ATOM 3398 C C . GLU B 1 219 ? 20.094 -9.5 10.703 1 87.31 219 GLU B C 1
ATOM 3400 O O . GLU B 1 219 ? 20.125 -8.328 11.086 1 87.31 219 GLU B O 1
#

Foldseek 3Di:
DPPPPPPPPPPPPPPPPPPPPPLDDFDDLLLVLQQLLQQQQQAFKKWKWWWDWDQDPVGDTDGDIDTDIFTWHPLVSQSWIKTWFFCVDDNNVRVVVPIAIKIKTWQPRADPVPVPRDQDGFLADPPDRQFAKMKIFHFDKDWDDDPDPVPPVVVSSCVRRCVRVVVCVQAPAPNPNRPTHITMIITQTAKMFMDHGDGPGGDGGIHGNVSNRPHDHDD/DPPPPPPPPPPPPPPPPPPPPPLDDFDDLLLVLQQLLQQQQQAFKKWKWWWDWDQDPVGDTDGDIDTDIFTWHPLVSQSWIKTWFFCVDDNNVRVVVPIAIKIKTWQPRADPVPVPRDQDGFLADPPDRQFAKMKIFDFDKDWDDDPDPVPPVVVSSCVRRCVRVVVCVQAGAPNPNRPTHITMIITQTAKMFMDHGDGPGGDGGIHGNVSNRPHDHDD

Secondary structure (DSSP, 8-state):
----------------------------HHHHHHHHHHHHHH--EEEEEEEEEEE-TTS-EEEEEEEEEEEEE-TTSSS--EEEEETTSHHHHHHHTT---EEEEETT-S-TT-TT-----TTPPTT-STTS-EEEEEEEEEEE--SSTT-HHHHHHHHHHHHH-GGGGGG-TT-TT-SS-EEEEEEEEEEEEEE-SSTTTS-EEEEEHHHHHHPPPP-/----------------------------HHHHHHHHHHHHHH--EEEEEEEEEEE-TTS-EEEEEEEEEEEEE-TTSSS--EEEEETTSHHHHHHHTT---EEEEETT-S-TT-TT-----TTPPTT-STTS-EEEEEEEEEEE--SSTT-HHHHHHHHHHHHH-GGGGGG-TT-TT-SS-EEEEEEEEEEEEEE-SSTTTS-EEEEEHHHHHHPPPP-

Organism: NCBI:txid5486

InterPro domains:
  IPR012349 FMN-binding split barrel [G3DSA:2.30.110.10] (30-217)
  IPR055343 CREG-like, beta-barrel [PF13883] (27-213)

Nearest PDB structures (foldseek):
  5bnc-assembly1_B  TM=7.869E-01  e=1.913E-09  Mycolicibacterium smegmatis MC2 155
  1xhn-assembly2_C  TM=7.557E-01  e=9.659E-09  Homo sapiens
  2hti-assembly1_A-2  TM=7.278E-01  e=1.345E-04  Halalkalibacterium halodurans
  4c9u-assembly1_A  TM=5.092E-01  e=2.101E+00  Xenopus tropicalis
  7qxs-assembly1_A  TM=4.683E-01  e=5.003E+00  Homo sapiens

Radius of gyration: 28.75 Å; Cα contacts 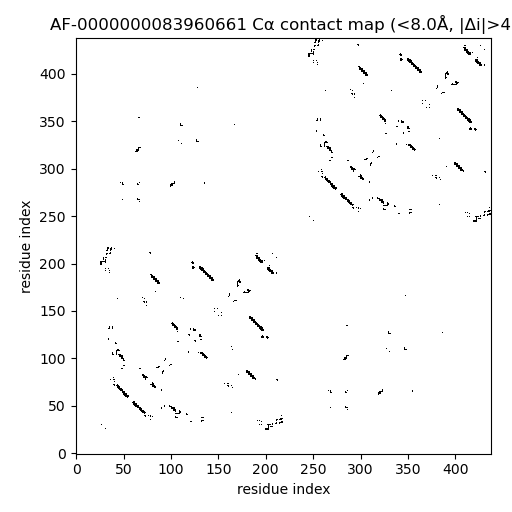(8 Å, |Δi|>4): 898; chains: 2; bounding box: 125×125×59 Å

Sequence (438 aa):
MLLRALLLLVTFVSAAPVHDIIIEDSPTVEDGAAVARTLVNRESLANVNTIKPVKRPDGTVLNLPVSSVEYYADCDNDGDPYWLVIDIGGPNQNIIKGSPYSFTIRVGDHAKYDEDVNDEYPGGLDGSVAGSPRVQLTGTLRAFYFDNPFDPKKLELEKCFLKRHPDASAWLPNNYLSPHKSHWAKFKVDGAHLIGGFGGRAYIGDIDSDLYHAAEIIEMLLRALLLLVTFVSAAPVHDIIIEDSPTVEDGAAVARTLVNRESLANVNTIKPVKRPDGTVLNLPVSSVEYYADCDNDGDPYWLVIDIGGPNQNIIKGSPYSFTIRVGDHAKYDEDVNDEYPGGLDGSVAGSPRVQLTGTLRAFYFDNPFDPKKLELEKCFLKRHPDASAWLPNNYLSPHKSHWAKFKVDGAHLIGGFGGRAYIGDIDSDLYHAAEIIE

Solvent-accessible surface area (backbone atoms only — not comparable to full-atom values): 24420 Å² total; per-residue (Å²): 135,85,79,77,78,78,77,77,77,77,75,77,75,72,72,66,74,77,64,71,69,72,70,80,82,66,56,42,66,67,54,35,17,18,50,51,34,26,49,55,58,65,32,36,34,31,35,37,13,22,38,42,81,39,80,42,95,89,71,47,72,43,69,35,18,40,64,42,82,41,54,36,31,36,76,80,72,59,69,43,32,35,32,69,41,46,56,86,36,65,59,51,48,28,41,76,72,63,31,51,56,25,38,29,40,40,74,77,28,46,57,84,83,58,74,80,59,80,82,79,50,84,42,37,37,85,91,34,75,77,22,26,40,33,33,40,34,35,61,48,78,45,76,52,82,75,89,53,90,77,35,65,68,55,53,51,50,51,52,50,43,33,72,78,36,60,74,48,70,58,44,39,64,86,40,82,82,25,95,56,63,35,41,42,26,38,36,46,57,57,33,35,40,35,38,24,22,42,79,82,51,15,26,68,45,72,37,51,38,67,54,35,59,67,37,58,66,70,130,135,85,80,76,80,80,77,77,79,77,75,77,75,74,72,67,74,76,65,71,70,72,68,80,83,64,56,43,67,68,56,36,17,17,51,51,34,27,50,55,57,64,31,35,35,30,33,39,14,21,38,42,79,40,80,43,96,87,70,48,72,43,69,35,18,41,63,42,80,42,53,36,32,34,75,80,72,59,71,42,33,35,33,67,42,46,57,87,37,65,61,50,49,27,42,76,73,63,31,51,58,25,38,30,40,41,73,77,28,47,58,82,83,58,73,80,57,79,81,79,51,82,42,35,37,86,90,34,74,77,22,27,40,34,33,40,34,35,61,47,78,45,74,52,82,74,89,54,90,78,37,66,67,57,53,50,47,50,52,51,43,35,73,77,36,61,74,49,71,58,45,38,64,87,39,82,83,26,92,55,62,33,40,44,26,38,37,44,57,56,32,33,40,35,38,25,23,43,79,84,50,13,26,67,47,73,35,52,36,67,56,34,58,68,36,58,67,70,130